Protein AF-0000000085733834 (afdb_homodimer)

pLDDT: mean 82.83, std 22.12, range [23.23, 98.75]

Secondary structure (DSSP, 8-state):
-------S-EEEEEEE-SS-EEEEEEE-PPSS---SS----EEEEES---HHHH-HHHHHHHHHHHHHHHHHHHT--GGGEEEEEEEETT--SHHHHHHHHHHHHTTS-TTSEEEEEEHHHHHHHHHTTT---EEEEEESSSEEEEEE-TTS-EEEEE-S-GGGT-TTSHHHHHHHHHHHHHHHHHTSS---HHHHHHHHHHT-SSTTHHHHHHHH---HHHHHTTHHHHHHHHHTT-HHHHHHHHHHHHHHHHHHHHHHHHHTTTTTTT-S-EEEEEESGGGS--SS--HHHHHHHHHHHH-TTEEEE------SSS------SSSTT---SBSBSSSSBTBS-SSS--/-------S-EEEEEEE-SS-EEEEEEE-PPSS---SS----EEEEES---HHHH-HHHHHHHHHHHHHHHHHHHT--GGGEEEEEEEETT--SHHHHHHHHHHHHTTS-TTSEEEEEEHHHHHHHHHTTT---EEEEEESSSEEEEEE-TTS-EEEEE-S-GGGT-TTSHHHHHHHHHHHHHHHHHTSS---HHHHHHHHHHT-SSTTHHHHHHHH---HHHHHTTHHHHHHHHHTT-HHHHHHHHHHHHHHHHHHHHHHHHHTTTTTTT-S-EEEEEESGGGS--SS--HHHHHHHHHHHH-TTEEEE------SS---------S-----SSSSBTBBTTSTTSSS--

Nearest PDB structures (foldseek):
  2ch5-assembly2_C  TM=7.814E-01  e=4.216E-19  Homo sapiens
  2ch5-assembly2_D  TM=7.963E-01  e=6.012E-19  Homo sapiens
  2ch5-assembly1_A  TM=7.898E-01  e=1.643E-18  Homo sapiens
  1zc6-assembly1_A  TM=8.439E-01  e=3.162E-17  Chromobacterium violaceum ATCC 12472
  2ch6-assembly1_D  TM=6.437E-01  e=1.376E-18  Homo sapiens

Structure (mmCIF, N/CA/C/O backbone):
data_AF-0000000085733834-model_v1
#
loop_
_entity.id
_entity.type
_entity.pdbx_description
1 polymer 'N-acetyl-D-glucosamine kinase'
#
loop_
_atom_site.group_PDB
_atom_site.id
_atom_site.type_symbol
_atom_site.label_atom_id
_atom_site.label_alt_id
_atom_site.label_comp_id
_atom_site.label_asym_id
_atom_site.label_entity_id
_atom_site.label_seq_id
_atom_site.pdbx_PDB_ins_code
_atom_site.Cartn_x
_atom_site.Cartn_y
_atom_site.Cartn_z
_atom_site.occupancy
_atom_site.B_iso_or_equiv
_atom_site.auth_seq_id
_atom_site.auth_comp_id
_atom_site.auth_asym_id
_atom_site.auth_atom_id
_atom_site.pdbx_PDB_model_num
ATOM 1 N N . MET A 1 1 ? 17.359 -44.562 -38.188 1 23.69 1 MET A N 1
ATOM 2 C CA . MET A 1 1 ? 16.656 -43.875 -39.25 1 23.69 1 MET A CA 1
ATOM 3 C C . MET A 1 1 ? 16.312 -42.438 -38.812 1 23.69 1 MET A C 1
ATOM 5 O O . MET A 1 1 ? 16.469 -42.094 -37.625 1 23.69 1 MET A O 1
ATOM 9 N N . GLY A 1 2 ? 15.094 -41.75 -39.531 1 28.03 2 GLY A N 1
ATOM 10 C CA . GLY A 1 2 ? 14.805 -40.375 -39.781 1 28.03 2 GLY A CA 1
ATOM 11 C C . GLY A 1 2 ? 14.516 -39.562 -38.531 1 28.03 2 GLY A C 1
ATOM 12 O O . GLY A 1 2 ? 13.578 -39.906 -37.781 1 28.03 2 GLY A O 1
ATOM 13 N N . SER A 1 3 ? 15.461 -39.062 -37.75 1 34.56 3 SER A N 1
ATOM 14 C CA . SER A 1 3 ? 15.43 -37.938 -36.844 1 34.56 3 SER A CA 1
ATOM 15 C C . SER A 1 3 ? 14.422 -36.875 -37.281 1 34.56 3 SER A C 1
ATOM 17 O O . SER A 1 3 ? 14.609 -36.25 -38.312 1 34.56 3 SER A O 1
ATOM 19 N N . GLU A 1 4 ? 13.25 -37.094 -37.438 1 35.28 4 GLU A N 1
ATOM 20 C CA . GLU A 1 4 ? 12.125 -36.375 -38.031 1 35.28 4 GLU A CA 1
ATOM 21 C C . GLU A 1 4 ? 12.281 -34.875 -37.812 1 35.28 4 GLU A C 1
ATOM 23 O O . GLU A 1 4 ? 12.812 -34.438 -36.812 1 35.28 4 GLU A O 1
ATOM 28 N N . SER A 1 5 ? 12.195 -33.875 -38.938 1 40.94 5 SER A N 1
ATOM 29 C CA . SER A 1 5 ? 12.484 -32.562 -39.5 1 40.94 5 SER A CA 1
ATOM 30 C C . SER A 1 5 ? 12.039 -31.453 -38.562 1 40.94 5 SER A C 1
ATOM 32 O O . SER A 1 5 ? 10.875 -31.406 -38.156 1 40.94 5 SER A O 1
ATOM 34 N N . ASN A 1 6 ? 12.844 -30.969 -37.594 1 51.38 6 ASN A N 1
ATOM 35 C CA . ASN A 1 6 ? 12.898 -29.641 -36.969 1 51.38 6 ASN A CA 1
ATOM 36 C C . ASN A 1 6 ? 12.461 -28.547 -37.938 1 51.38 6 ASN A C 1
ATOM 38 O O . ASN A 1 6 ? 13.266 -28.031 -38.719 1 51.38 6 ASN A O 1
ATOM 42 N N . ASN A 1 7 ? 11.258 -28.734 -38.531 1 62.94 7 ASN A N 1
ATOM 43 C CA . ASN A 1 7 ? 10.789 -27.781 -39.531 1 62.94 7 ASN A CA 1
ATOM 44 C C . ASN A 1 7 ? 11.039 -26.344 -39.094 1 62.94 7 ASN A C 1
ATOM 46 O O . ASN A 1 7 ? 10.555 -25.406 -39.719 1 62.94 7 ASN A O 1
ATOM 50 N N . GLY A 1 8 ? 11.969 -26.172 -38.094 1 83.31 8 GLY A N 1
ATOM 51 C CA . GLY A 1 8 ? 12.344 -24.812 -37.719 1 83.31 8 GLY A CA 1
ATOM 52 C C . GLY A 1 8 ? 11.273 -24.109 -36.906 1 83.31 8 GLY A C 1
ATOM 53 O O . GLY A 1 8 ? 11.43 -22.953 -36.531 1 83.31 8 GLY A O 1
ATOM 54 N N . GLU A 1 9 ? 10.219 -25 -36.688 1 85.06 9 GLU A N 1
ATOM 55 C CA . GLU A 1 9 ? 9.117 -24.422 -35.906 1 85.06 9 GLU A CA 1
ATOM 56 C C . GLU A 1 9 ? 9.445 -24.391 -34.438 1 85.06 9 GLU A C 1
ATOM 58 O O . GLU A 1 9 ? 10.148 -25.266 -33.938 1 85.06 9 GLU A O 1
ATOM 63 N N . VAL A 1 10 ? 8.922 -23.297 -33.781 1 86.62 10 VAL A N 1
ATOM 64 C CA . VAL A 1 10 ? 9.32 -23.109 -32.375 1 86.62 10 VAL A CA 1
ATOM 65 C C . VAL A 1 10 ? 8.094 -22.781 -31.531 1 86.62 10 VAL A C 1
ATOM 67 O O . VAL A 1 10 ? 7.027 -22.453 -32.062 1 86.62 10 VAL A O 1
ATOM 70 N N . VAL A 1 11 ? 8.289 -23 -30.188 1 84.38 11 VAL A N 1
ATOM 71 C CA . VAL A 1 11 ? 7.305 -22.641 -29.188 1 84.38 11 VAL A CA 1
ATOM 72 C C . VAL A 1 11 ? 7.922 -21.672 -28.188 1 84.38 11 VAL A C 1
ATOM 74 O O . VAL A 1 11 ? 9.102 -21.781 -27.844 1 84.38 11 VAL A O 1
ATOM 77 N N . LEU A 1 12 ? 7.078 -20.688 -27.781 1 86.81 12 LEU A N 1
ATOM 78 C CA . LEU A 1 12 ? 7.523 -19.734 -26.766 1 86.81 12 LEU A CA 1
ATOM 79 C C . LEU A 1 12 ? 6.812 -19.969 -25.438 1 86.81 12 LEU A C 1
ATOM 81 O O . LEU A 1 12 ? 5.594 -20.141 -25.406 1 86.81 12 LEU A O 1
ATOM 85 N N . GLY A 1 13 ? 7.562 -20.094 -24.312 1 84.25 13 GLY A N 1
ATOM 86 C CA . GLY A 1 13 ? 7.055 -20.094 -22.953 1 84.25 13 GLY A CA 1
ATOM 87 C C . GLY A 1 13 ? 7.508 -18.891 -22.156 1 84.25 13 GLY A C 1
ATOM 88 O O . GLY A 1 13 ? 8.703 -18.594 -22.094 1 84.25 13 GLY A O 1
ATOM 89 N N . VAL A 1 14 ? 6.504 -18.172 -21.609 1 87.75 14 VAL A N 1
ATOM 90 C CA . VAL A 1 14 ? 6.824 -16.969 -20.859 1 87.75 14 VAL A CA 1
ATOM 91 C C . VAL A 1 14 ? 6.367 -17.125 -19.406 1 87.75 14 VAL A C 1
ATOM 93 O O . VAL A 1 14 ? 5.242 -17.562 -19.156 1 87.75 14 VAL A O 1
ATOM 96 N N . ASP A 1 15 ? 7.234 -16.906 -18.516 1 85.56 15 ASP A N 1
ATOM 97 C CA . ASP A 1 15 ? 6.938 -16.75 -17.109 1 85.56 15 ASP A CA 1
ATOM 98 C C . ASP A 1 15 ? 7.078 -15.297 -16.672 1 85.56 15 ASP A C 1
ATOM 100 O O . ASP A 1 15 ? 8.195 -14.781 -16.547 1 85.56 15 ASP A O 1
ATOM 104 N N . GLY A 1 16 ? 6 -14.68 -16.438 1 88 16 GLY A N 1
ATOM 105 C CA . GLY A 1 16 ? 5.992 -13.266 -16.109 1 88 16 GLY A CA 1
ATOM 106 C C . GLY A 1 16 ? 5.609 -13.008 -14.656 1 88 16 GLY A C 1
ATOM 107 O O . GLY A 1 16 ? 4.473 -13.258 -14.258 1 88 16 GLY A O 1
ATOM 108 N N . GLY A 1 17 ? 6.562 -12.477 -13.914 1 87.56 17 GLY A N 1
ATOM 109 C CA . GLY A 1 17 ? 6.332 -12.188 -12.508 1 87.56 17 GLY A CA 1
ATOM 110 C C . GLY A 1 17 ? 6.359 -10.703 -12.195 1 87.56 17 GLY A C 1
ATOM 111 O O . GLY A 1 17 ? 6.281 -9.867 -13.102 1 87.56 17 GLY A O 1
ATOM 112 N N . ALA A 1 18 ? 6.324 -10.398 -10.898 1 89.12 18 ALA A N 1
ATOM 113 C CA . ALA A 1 18 ? 6.301 -9.016 -10.43 1 89.12 18 ALA A CA 1
ATOM 114 C C . ALA A 1 18 ? 7.715 -8.453 -10.305 1 89.12 18 ALA A C 1
ATOM 116 O O . ALA A 1 18 ? 7.895 -7.262 -10.055 1 89.12 18 ALA A O 1
ATOM 117 N N . THR A 1 19 ? 8.672 -9.219 -10.539 1 85.38 19 THR A N 1
ATOM 118 C CA . THR A 1 19 ? 10.055 -8.766 -10.516 1 85.38 19 THR A CA 1
ATOM 119 C C . THR A 1 19 ? 10.695 -8.906 -11.891 1 85.38 19 THR A C 1
ATOM 121 O O . THR A 1 19 ? 11.289 -7.957 -12.406 1 85.38 19 THR A O 1
ATOM 124 N N . SER A 1 20 ? 10.492 -10.078 -12.461 1 86.44 20 SER A N 1
ATOM 125 C CA . SER A 1 20 ? 11.133 -10.367 -13.742 1 86.44 20 SER A CA 1
ATOM 126 C C . SER A 1 20 ? 10.227 -11.203 -14.641 1 86.44 20 SER A C 1
ATOM 128 O O . SER A 1 20 ? 9.25 -11.789 -14.172 1 86.44 20 SER A O 1
ATOM 130 N N . THR A 1 21 ? 10.602 -11.18 -15.914 1 88.38 21 THR A N 1
ATOM 131 C CA . THR A 1 21 ? 9.922 -11.961 -16.938 1 88.38 21 THR A CA 1
ATOM 132 C C . THR A 1 21 ? 10.93 -12.742 -17.781 1 88.38 21 THR A C 1
ATOM 134 O O . THR A 1 21 ? 11.93 -12.188 -18.234 1 88.38 21 THR A O 1
ATOM 137 N N . VAL A 1 22 ? 10.648 -14.016 -17.938 1 84.62 22 VAL A N 1
ATOM 138 C CA . VAL A 1 22 ? 11.555 -14.867 -18.703 1 84.62 22 VAL A CA 1
ATOM 139 C C . VAL A 1 22 ? 10.797 -15.492 -19.875 1 84.62 22 VAL A C 1
ATOM 141 O O . VAL A 1 22 ? 9.648 -15.906 -19.734 1 84.62 22 VAL A O 1
ATOM 144 N N . CYS A 1 23 ? 11.445 -15.516 -21.016 1 87.62 23 CYS A N 1
ATOM 145 C CA . CYS A 1 23 ? 10.922 -16.203 -22.188 1 87.62 23 CYS A CA 1
ATOM 146 C C . CYS A 1 23 ? 11.914 -17.25 -22.703 1 87.62 23 CYS A C 1
ATOM 148 O O . CYS A 1 23 ? 13.109 -16.984 -22.797 1 87.62 23 CYS A O 1
ATOM 150 N N . VAL A 1 24 ? 11.414 -18.453 -22.984 1 83.88 24 VAL A N 1
ATOM 151 C CA . VAL A 1 24 ? 12.234 -19.5 -23.562 1 83.88 24 VAL A CA 1
ATOM 152 C C . VAL A 1 24 ? 11.672 -19.906 -24.922 1 83.88 24 VAL A C 1
ATOM 154 O O . VAL A 1 24 ? 10.453 -19.969 -25.094 1 83.88 24 VAL A O 1
ATOM 157 N N . CYS A 1 25 ? 12.547 -20.062 -25.844 1 86 25 CYS A N 1
ATOM 158 C CA . CYS A 1 25 ? 12.227 -20.594 -27.156 1 86 25 CYS A CA 1
ATOM 159 C C . CYS A 1 25 ? 12.664 -22.047 -27.297 1 86 25 CYS A C 1
ATOM 161 O O . CYS A 1 25 ? 13.828 -22.375 -27.062 1 86 25 CYS A O 1
ATOM 163 N N . LEU A 1 26 ? 11.664 -22.906 -27.594 1 80.69 26 LEU A N 1
ATOM 164 C CA . LEU A 1 26 ? 11.922 -24.328 -27.75 1 80.69 26 LEU A CA 1
ATOM 165 C C . LEU A 1 26 ? 11.539 -24.812 -29.141 1 80.69 26 LEU A C 1
ATOM 167 O O . LEU A 1 26 ? 10.633 -24.266 -29.766 1 80.69 26 LEU A O 1
ATOM 171 N N . PRO A 1 27 ? 12.289 -25.828 -29.578 1 80 27 PRO A N 1
ATOM 172 C CA . PRO A 1 27 ? 11.812 -26.438 -30.812 1 80 27 PRO A CA 1
ATOM 173 C C . PRO A 1 27 ? 10.469 -27.141 -30.656 1 80 27 PRO A C 1
ATOM 175 O O . PRO A 1 27 ? 10.156 -27.625 -29.562 1 80 27 PRO A O 1
ATOM 178 N N . LEU A 1 28 ? 9.688 -27.031 -31.734 1 76.81 28 LEU A N 1
ATOM 179 C CA . LEU A 1 28 ? 8.477 -27.844 -31.719 1 76.81 28 LEU A CA 1
ATOM 180 C C . LEU A 1 28 ? 8.82 -29.328 -31.797 1 76.81 28 LEU A C 1
ATOM 182 O O . LEU A 1 28 ? 9.398 -29.781 -32.781 1 76.81 28 LEU A O 1
ATOM 186 N N . LEU A 1 29 ? 8.648 -30.016 -30.688 1 65.5 29 LEU A N 1
ATOM 187 C CA . LEU A 1 29 ? 9.023 -31.422 -30.641 1 65.5 29 LEU A CA 1
ATOM 188 C C . LEU A 1 29 ? 7.785 -32.312 -30.734 1 65.5 29 LEU A C 1
ATOM 190 O O . LEU A 1 29 ? 6.699 -31.906 -30.297 1 65.5 29 LEU A O 1
ATOM 194 N N . ARG A 1 30 ? 7.906 -33.375 -31.469 1 59.19 30 ARG A N 1
ATOM 195 C CA . ARG A 1 30 ? 6.832 -34.344 -31.562 1 59.19 30 ARG A CA 1
ATOM 196 C C . ARG A 1 30 ? 6.945 -35.375 -30.438 1 59.19 30 ARG A C 1
ATOM 198 O O . ARG A 1 30 ? 8.047 -35.812 -30.078 1 59.19 30 ARG A O 1
ATOM 205 N N . LEU A 1 31 ? 5.766 -35.5 -29.688 1 55 31 LEU A N 1
ATOM 206 C CA . LEU A 1 31 ? 5.723 -36.594 -28.734 1 55 31 LEU A CA 1
ATOM 207 C C . LEU A 1 31 ? 5.934 -37.938 -29.438 1 55 31 LEU A C 1
ATOM 209 O O . LEU A 1 31 ? 5.625 -38.062 -30.625 1 55 31 LEU A O 1
ATOM 213 N N . PRO A 1 32 ? 6.48 -38.875 -28.844 1 51.78 32 PRO A N 1
ATOM 214 C CA . PRO A 1 32 ? 6.875 -39.031 -27.438 1 51.78 32 PRO A CA 1
ATOM 215 C C . PRO A 1 32 ? 8.344 -38.688 -27.203 1 51.78 32 PRO A C 1
ATOM 217 O O . PRO A 1 32 ? 8.812 -38.719 -26.062 1 51.78 32 PRO A O 1
ATOM 220 N N . ASP A 1 33 ? 9.031 -38.469 -28.25 1 53.41 33 ASP A N 1
ATOM 221 C CA . ASP A 1 33 ? 10.484 -38.375 -28.188 1 53.41 33 ASP A CA 1
ATOM 222 C C . ASP A 1 33 ? 10.93 -37.031 -27.641 1 53.41 33 ASP A C 1
ATOM 224 O O . ASP A 1 33 ? 11.398 -36.156 -28.391 1 53.41 33 ASP A O 1
ATOM 228 N N . ILE A 1 34 ? 10.625 -36.688 -26.406 1 56.53 34 ILE A N 1
ATOM 229 C CA . ILE A 1 34 ? 11.078 -35.438 -25.812 1 56.53 34 ILE A CA 1
ATOM 230 C C . ILE A 1 34 ? 12.406 -35.656 -25.094 1 56.53 34 ILE A C 1
ATOM 232 O O . ILE A 1 34 ? 12.484 -36.438 -24.156 1 56.53 34 ILE A O 1
ATOM 236 N N . PRO A 1 35 ? 13.484 -35.062 -25.781 1 60.72 35 PRO A N 1
ATOM 237 C CA . PRO A 1 35 ? 14.781 -35.219 -25.125 1 60.72 35 PRO A CA 1
ATOM 238 C C . PRO A 1 35 ? 14.789 -34.625 -23.703 1 60.72 35 PRO A C 1
ATOM 240 O O . PRO A 1 35 ? 14.008 -33.75 -23.391 1 60.72 35 PRO A O 1
ATOM 243 N N . ASP A 1 36 ? 15.422 -35.281 -22.797 1 54.59 36 ASP A N 1
ATOM 244 C CA . ASP A 1 36 ? 15.727 -34.812 -21.438 1 54.59 36 ASP A CA 1
ATOM 245 C C . ASP A 1 36 ? 17.219 -34.625 -21.25 1 54.59 36 ASP A C 1
ATOM 247 O O . ASP A 1 36 ? 18 -35.562 -21.328 1 54.59 36 ASP A O 1
ATOM 251 N N . PRO A 1 37 ? 17.625 -33.344 -21.234 1 61.19 37 PRO A N 1
ATOM 252 C CA . PRO A 1 37 ? 16.875 -32.094 -21.031 1 61.19 37 PRO A CA 1
ATOM 253 C C . PRO A 1 37 ? 16.328 -31.516 -22.328 1 61.19 37 PRO A C 1
ATOM 255 O O . PRO A 1 37 ? 16.812 -31.828 -23.406 1 61.19 37 PRO A O 1
ATOM 258 N N . LEU A 1 38 ? 15.258 -30.766 -22.172 1 65.69 38 LEU A N 1
ATOM 259 C CA . LEU A 1 38 ? 14.664 -30.109 -23.344 1 65.69 38 LEU A CA 1
ATOM 260 C C . LEU A 1 38 ? 15.664 -29.156 -23.984 1 65.69 38 LEU A C 1
ATOM 262 O O . LEU A 1 38 ? 16.391 -28.438 -23.297 1 65.69 38 LEU A O 1
ATOM 266 N N . PRO A 1 39 ? 15.797 -29.25 -25.266 1 71.81 39 PRO A N 1
ATOM 267 C CA . PRO A 1 39 ? 16.703 -28.328 -25.969 1 71.81 39 PRO A CA 1
ATOM 268 C C . PRO A 1 39 ? 16.172 -26.891 -25.969 1 71.81 39 PRO A C 1
ATOM 270 O O . PRO A 1 39 ? 15.141 -26.609 -26.578 1 71.81 39 PRO A O 1
ATOM 273 N N . ILE A 1 40 ? 16.828 -25.953 -25.281 1 77.69 40 ILE A N 1
ATOM 274 C CA . ILE A 1 40 ? 16.484 -24.531 -25.281 1 77.69 40 ILE A CA 1
ATOM 275 C C . ILE A 1 40 ? 17.219 -23.828 -26.422 1 77.69 40 ILE A C 1
ATOM 277 O O . ILE A 1 40 ? 18.453 -23.828 -26.469 1 77.69 40 ILE A O 1
ATOM 281 N N . LEU A 1 41 ? 16.484 -23.281 -27.328 1 84.69 41 LEU A N 1
ATOM 282 C CA . LEU A 1 41 ? 17.078 -22.594 -28.469 1 84.69 41 LEU A CA 1
ATOM 283 C C . LEU A 1 41 ? 17.438 -21.156 -28.125 1 84.69 41 LEU A C 1
ATOM 285 O O . LEU A 1 41 ? 18.391 -20.609 -28.688 1 84.69 41 LEU A O 1
ATOM 289 N N . GLY A 1 42 ? 16.703 -20.516 -27.297 1 85.62 42 GLY A N 1
ATOM 290 C CA . GLY A 1 42 ? 16.906 -19.141 -26.859 1 85.62 42 GLY A CA 1
ATOM 291 C C . GLY A 1 42 ? 16.219 -18.828 -25.547 1 85.62 42 GLY A C 1
ATOM 292 O O . GLY A 1 42 ? 15.141 -19.359 -25.266 1 85.62 42 GLY A O 1
ATOM 293 N N . ARG A 1 43 ? 16.844 -17.953 -24.797 1 84.31 43 ARG A N 1
ATOM 294 C CA . ARG A 1 43 ? 16.312 -17.484 -23.516 1 84.31 43 ARG A CA 1
ATOM 295 C C . ARG A 1 43 ? 16.562 -15.992 -23.344 1 84.31 43 ARG A C 1
ATOM 297 O O . ARG A 1 43 ? 17.656 -15.5 -23.641 1 84.31 43 ARG A O 1
ATOM 304 N N . ALA A 1 44 ? 15.5 -15.391 -22.922 1 87.88 44 ALA A N 1
ATOM 305 C CA . ALA A 1 44 ? 15.609 -13.953 -22.688 1 87.88 44 ALA A CA 1
ATOM 306 C C . ALA A 1 44 ? 14.984 -13.57 -21.344 1 87.88 44 ALA A C 1
ATOM 308 O O . ALA A 1 44 ? 14.125 -14.281 -20.812 1 87.88 44 ALA A O 1
ATOM 309 N N . LEU A 1 45 ? 15.539 -12.547 -20.766 1 87.56 45 LEU A N 1
ATOM 310 C CA . LEU A 1 45 ? 15.086 -12.031 -19.484 1 87.56 45 LEU A CA 1
ATOM 311 C C . LEU A 1 45 ? 14.82 -10.531 -19.562 1 87.56 45 LEU A C 1
ATOM 313 O O . LEU A 1 45 ? 15.578 -9.797 -20.188 1 87.56 45 LEU A O 1
ATOM 317 N N . THR A 1 46 ? 13.711 -10.133 -18.953 1 91.44 46 THR A N 1
ATOM 318 C CA . THR A 1 46 ? 13.422 -8.711 -18.828 1 91.44 46 THR A CA 1
ATOM 319 C C . THR A 1 46 ? 12.773 -8.422 -17.469 1 91.44 46 THR A C 1
ATOM 321 O O . THR A 1 46 ? 12.773 -9.273 -16.578 1 91.44 46 THR A O 1
ATOM 324 N N . GLY A 1 47 ? 12.32 -7.156 -17.297 1 88.06 47 GLY A N 1
ATOM 325 C CA . GLY A 1 47 ? 11.773 -6.738 -16.016 1 88.06 47 GLY A CA 1
ATOM 326 C C . GLY A 1 47 ? 10.352 -7.215 -15.789 1 88.06 47 GLY A C 1
ATOM 327 O O . GLY A 1 47 ? 9.922 -8.195 -16.391 1 88.06 47 GLY A O 1
ATOM 328 N N . CYS A 1 48 ? 9.68 -6.516 -14.922 1 90.75 48 CYS A N 1
ATOM 329 C CA . CYS A 1 48 ? 8.352 -6.852 -14.43 1 90.75 48 CYS A CA 1
ATOM 330 C C . CYS A 1 48 ? 7.32 -6.781 -15.555 1 90.75 48 CYS A C 1
ATOM 332 O O . CYS A 1 48 ? 7.359 -5.867 -16.375 1 90.75 48 CYS A O 1
ATOM 334 N N . SER A 1 49 ? 6.426 -7.824 -15.57 1 92.31 49 SER A N 1
ATOM 335 C CA . SER A 1 49 ? 5.328 -7.789 -16.531 1 92.31 49 SER A CA 1
ATOM 336 C C . SER A 1 49 ? 3.977 -7.879 -15.828 1 92.31 49 SER A C 1
ATOM 338 O O . SER A 1 49 ? 2.959 -8.164 -16.469 1 92.31 49 SER A O 1
ATOM 340 N N . ASN A 1 50 ? 3.959 -7.82 -14.531 1 92.25 50 ASN A N 1
ATOM 341 C CA . ASN A 1 50 ? 2.699 -7.746 -13.797 1 92.25 50 ASN A CA 1
ATOM 342 C C . ASN A 1 50 ? 1.98 -6.422 -14.047 1 92.25 50 ASN A C 1
ATOM 344 O O . ASN A 1 50 ? 2.447 -5.367 -13.609 1 92.25 50 ASN A O 1
ATOM 348 N N . GLN A 1 51 ? 0.868 -6.512 -14.633 1 92.06 51 GLN A N 1
ATOM 349 C CA . GLN A 1 51 ? 0.178 -5.301 -15.07 1 92.06 51 GLN A CA 1
ATOM 350 C C . GLN A 1 51 ? -0.317 -4.492 -13.875 1 92.06 51 GLN A C 1
ATOM 352 O O . GLN A 1 51 ? -0.447 -3.268 -13.953 1 92.06 51 GLN A O 1
ATOM 357 N N . ASN A 1 52 ? -0.6 -5.117 -12.766 1 90.88 52 ASN A N 1
ATOM 358 C CA . ASN A 1 52 ? -1.066 -4.414 -11.578 1 90.88 52 ASN A CA 1
ATOM 359 C C . ASN A 1 52 ? 0.06 -3.631 -10.906 1 90.88 52 ASN A C 1
ATOM 361 O O . ASN A 1 52 ? -0.191 -2.654 -10.203 1 90.88 52 ASN A O 1
ATOM 365 N N . SER A 1 53 ? 1.23 -4.008 -11.164 1 89.88 53 SER A N 1
ATOM 366 C CA . SER A 1 53 ? 2.393 -3.359 -10.562 1 89.88 53 SER A CA 1
ATOM 367 C C . SER A 1 53 ? 2.912 -2.232 -11.445 1 89.88 53 SER A C 1
ATOM 369 O O . SER A 1 53 ? 3.215 -1.141 -10.961 1 89.88 53 SER A O 1
ATOM 371 N N . VAL A 1 54 ? 2.951 -2.473 -12.773 1 90.31 54 VAL A N 1
ATOM 372 C CA . VAL A 1 54 ? 3.67 -1.518 -13.617 1 90.31 54 VAL A CA 1
ATOM 373 C C . VAL A 1 54 ? 2.711 -0.895 -14.625 1 90.31 54 VAL A C 1
ATOM 375 O O . VAL A 1 54 ? 3.088 0.01 -15.375 1 90.31 54 VAL A O 1
ATOM 378 N N . GLY A 1 55 ? 1.504 -1.361 -14.695 1 89.5 55 GLY A N 1
ATOM 379 C CA . GLY A 1 55 ? 0.548 -0.886 -15.68 1 89.5 55 GLY A CA 1
ATOM 380 C C . GLY A 1 55 ? 0.492 -1.754 -16.922 1 89.5 55 GLY A C 1
ATOM 381 O O . GLY A 1 55 ? 1.439 -2.486 -17.219 1 89.5 55 GLY A O 1
ATOM 382 N N . GLU A 1 56 ? -0.56 -1.586 -17.641 1 91.06 56 GLU A N 1
ATOM 383 C CA . GLU A 1 56 ? -0.831 -2.432 -18.812 1 91.06 56 GLU A CA 1
ATOM 384 C C . GLU A 1 56 ? 0.198 -2.201 -19.906 1 91.06 56 GLU A C 1
ATOM 386 O O . GLU A 1 56 ? 0.713 -3.154 -20.5 1 91.06 56 GLU A O 1
ATOM 391 N N . HIS A 1 57 ? 0.47 -0.992 -20.203 1 93.12 57 HIS A N 1
ATOM 392 C CA . HIS A 1 57 ? 1.38 -0.668 -21.297 1 93.12 57 HIS A CA 1
ATOM 393 C C . HIS A 1 57 ? 2.779 -1.213 -21.031 1 93.12 57 HIS A C 1
ATOM 395 O O . HIS A 1 57 ? 3.361 -1.885 -21.891 1 93.12 57 HIS A O 1
ATOM 401 N N . ALA A 1 58 ? 3.264 -0.93 -19.859 1 93.19 58 ALA A N 1
ATOM 402 C CA . ALA A 1 58 ? 4.598 -1.399 -19.484 1 93.19 58 ALA A CA 1
ATOM 403 C C . ALA A 1 58 ? 4.652 -2.924 -19.453 1 93.19 58 ALA A C 1
ATOM 405 O O . ALA A 1 58 ? 5.668 -3.525 -19.812 1 93.19 58 ALA A O 1
ATOM 406 N N . SER A 1 59 ? 3.627 -3.535 -19.016 1 94.69 59 SER A N 1
ATOM 407 C CA . SER A 1 59 ? 3.527 -4.988 -18.969 1 94.69 59 SER A CA 1
ATOM 408 C C . SER A 1 59 ? 3.635 -5.594 -20.359 1 94.69 59 SER A C 1
ATOM 410 O O . SER A 1 59 ? 4.453 -6.488 -20.594 1 94.69 59 SER A O 1
ATOM 412 N N . LYS A 1 60 ? 2.9 -5.082 -21.297 1 96.25 60 LYS A N 1
ATOM 413 C CA . LYS A 1 60 ? 2.883 -5.59 -22.672 1 96.25 60 LYS A CA 1
ATOM 414 C C . LYS A 1 60 ? 4.215 -5.332 -23.359 1 96.25 60 LYS A C 1
ATOM 416 O O . LYS A 1 60 ? 4.691 -6.168 -24.141 1 96.25 60 LYS A O 1
ATOM 421 N N . GLU A 1 61 ? 4.793 -4.227 -23.062 1 96.69 61 GLU A N 1
ATOM 422 C CA . GLU A 1 61 ? 6.105 -3.92 -23.625 1 96.69 61 GLU A CA 1
ATOM 423 C C . GLU A 1 61 ? 7.148 -4.934 -23.156 1 96.69 61 GLU A C 1
ATOM 425 O O . GLU A 1 61 ? 7.988 -5.371 -23.953 1 96.69 61 GLU A O 1
ATOM 430 N N . ALA A 1 62 ? 7.098 -5.254 -21.953 1 95.5 62 ALA A N 1
ATOM 431 C CA . ALA A 1 62 ? 8.023 -6.242 -21.406 1 95.5 62 ALA A CA 1
ATOM 432 C C . ALA A 1 62 ? 7.836 -7.602 -22.078 1 95.5 62 ALA A C 1
ATOM 434 O O . ALA A 1 62 ? 8.812 -8.289 -22.391 1 95.5 62 ALA A O 1
ATOM 435 N N . LEU A 1 63 ? 6.609 -7.973 -22.312 1 95.75 63 LEU A N 1
ATOM 436 C CA . LEU A 1 63 ? 6.297 -9.266 -22.922 1 95.75 63 LEU A CA 1
ATOM 437 C C . LEU A 1 63 ? 6.781 -9.32 -24.375 1 95.75 63 LEU A C 1
ATOM 439 O O . LEU A 1 63 ? 7.375 -10.312 -24.797 1 95.75 63 LEU A O 1
ATOM 443 N N . VAL A 1 64 ? 6.531 -8.242 -25.078 1 97 64 VAL A N 1
ATOM 444 C CA . VAL A 1 64 ? 6.988 -8.18 -26.469 1 97 64 VAL A CA 1
ATOM 445 C C . VAL A 1 64 ? 8.516 -8.242 -26.516 1 97 64 VAL A C 1
ATOM 447 O O . VAL A 1 64 ? 9.086 -9 -27.297 1 97 64 VAL A O 1
ATOM 450 N N . LYS A 1 65 ? 9.07 -7.473 -25.656 1 97.12 65 LYS A N 1
ATOM 451 C CA . LYS A 1 65 ? 10.523 -7.383 -25.625 1 97.12 65 LYS A CA 1
ATOM 452 C C . LYS A 1 65 ? 11.148 -8.742 -25.344 1 97.12 65 LYS A C 1
ATOM 454 O O . LYS A 1 65 ? 12.086 -9.156 -26.031 1 97.12 65 LYS A O 1
ATOM 459 N N . VAL A 1 66 ? 10.664 -9.453 -24.391 1 93.62 66 VAL A N 1
ATOM 460 C CA . VAL A 1 66 ? 11.297 -10.695 -23.953 1 93.62 66 VAL A CA 1
ATOM 461 C C . VAL A 1 66 ? 11.078 -11.781 -25 1 93.62 66 VAL A C 1
ATOM 463 O O . VAL A 1 66 ? 11.953 -12.625 -25.219 1 93.62 66 VAL A O 1
ATOM 466 N N . MET A 1 67 ? 9.953 -11.828 -25.656 1 93.69 67 MET A N 1
ATOM 467 C CA . MET A 1 67 ? 9.695 -12.805 -26.703 1 93.69 67 MET A CA 1
ATOM 468 C C . MET A 1 67 ? 10.562 -12.531 -27.938 1 93.69 67 MET A C 1
ATOM 470 O O . MET A 1 67 ? 11.164 -13.453 -28.484 1 93.69 67 MET A O 1
ATOM 474 N N . ASP A 1 68 ? 10.641 -11.258 -28.297 1 97 68 ASP A N 1
ATOM 475 C CA . ASP A 1 68 ? 11.484 -10.875 -29.422 1 97 68 ASP A CA 1
ATOM 476 C C . ASP A 1 68 ? 12.945 -11.25 -29.172 1 97 68 ASP A C 1
ATOM 478 O O . ASP A 1 68 ? 13.625 -11.742 -30.078 1 97 68 ASP A O 1
ATOM 482 N N . GLU A 1 69 ? 13.336 -10.977 -28 1 95.88 69 GLU A N 1
ATOM 483 C CA . GLU A 1 69 ? 14.727 -11.258 -27.656 1 95.88 69 GLU A CA 1
ATOM 484 C C . GLU A 1 69 ? 15 -12.758 -27.656 1 95.88 69 GLU A C 1
ATOM 486 O O . GLU A 1 69 ? 16.047 -13.203 -28.109 1 95.88 69 GLU A O 1
ATOM 491 N N . ALA A 1 70 ? 14.133 -13.57 -27.141 1 91.44 70 ALA A N 1
ATOM 492 C CA . ALA A 1 70 ? 14.289 -15.023 -27.141 1 91.44 70 ALA A CA 1
ATOM 493 C C . ALA A 1 70 ? 14.367 -15.555 -28.562 1 91.44 70 ALA A C 1
ATOM 495 O O . ALA A 1 70 ? 15.172 -16.438 -28.859 1 91.44 70 ALA A O 1
ATOM 496 N N . LEU A 1 71 ? 13.531 -15.031 -29.406 1 95.12 71 LEU A N 1
ATOM 497 C CA . LEU A 1 71 ? 13.531 -15.43 -30.812 1 95.12 71 LEU A CA 1
ATOM 498 C C . LEU A 1 71 ? 14.836 -15.023 -31.5 1 95.12 71 LEU A C 1
ATOM 500 O O . LEU A 1 71 ? 15.422 -15.812 -32.25 1 95.12 71 LEU A O 1
ATOM 504 N N . SER A 1 72 ? 15.258 -13.812 -31.188 1 97.31 72 SER A N 1
ATOM 505 C CA . SER A 1 72 ? 16.516 -13.328 -31.766 1 97.31 72 SER A CA 1
ATOM 506 C C . SER A 1 72 ? 17.688 -14.219 -31.359 1 97.31 72 SER A C 1
ATOM 508 O O . SER A 1 72 ? 18.5 -14.602 -32.188 1 97.31 72 SER A O 1
ATOM 510 N N . ILE A 1 73 ? 17.719 -14.578 -30.156 1 93 73 ILE A N 1
ATOM 511 C CA . ILE A 1 73 ? 18.797 -15.414 -29.625 1 93 73 ILE A CA 1
ATOM 512 C C . ILE A 1 73 ? 18.734 -16.797 -30.266 1 93 73 ILE A C 1
ATOM 514 O O . ILE A 1 73 ? 19.766 -17.406 -30.547 1 93 73 ILE A O 1
ATOM 518 N N . SER A 1 74 ? 17.578 -17.281 -30.547 1 91.19 74 SER A N 1
ATOM 519 C CA . SER A 1 74 ? 17.375 -18.609 -31.109 1 91.19 74 SER A CA 1
ATOM 520 C C . SER A 1 74 ? 17.625 -18.609 -32.625 1 91.19 74 SER A C 1
ATOM 522 O O . SER A 1 74 ? 17.734 -19.672 -33.219 1 91.19 74 SER A O 1
ATOM 524 N N . GLY A 1 75 ? 17.719 -17.422 -33.125 1 95.38 75 GLY A N 1
ATOM 525 C CA . GLY A 1 75 ? 17.875 -17.312 -34.562 1 95.38 75 GLY A CA 1
ATOM 526 C C . GLY A 1 75 ? 16.625 -17.688 -35.344 1 95.38 75 GLY A C 1
ATOM 527 O O . GLY A 1 75 ? 16.703 -18.172 -36.469 1 95.38 75 GLY A O 1
ATOM 528 N N . LYS A 1 76 ? 15.539 -17.594 -34.719 1 94.75 76 LYS A N 1
ATOM 529 C CA . LYS A 1 76 ? 14.273 -17.953 -35.344 1 94.75 76 LYS A CA 1
ATOM 530 C C . LYS A 1 76 ? 13.398 -16.734 -35.594 1 94.75 76 LYS A C 1
ATOM 532 O O . LYS A 1 76 ? 13.445 -15.766 -34.812 1 94.75 76 LYS A O 1
ATOM 537 N N . LYS A 1 77 ? 12.617 -16.797 -36.625 1 95.12 77 LYS A N 1
ATOM 538 C CA . LYS A 1 77 ? 11.648 -15.75 -36.938 1 95.12 77 LYS A CA 1
ATOM 539 C C . LYS A 1 77 ? 10.328 -15.984 -36.219 1 95.12 77 LYS A C 1
ATOM 541 O O . LYS A 1 77 ? 9.984 -17.125 -35.875 1 95.12 77 LYS A O 1
ATOM 546 N N . GLN A 1 78 ? 9.609 -14.922 -36.062 1 95.38 78 GLN A N 1
ATOM 547 C CA . GLN A 1 78 ? 8.305 -14.992 -35.438 1 95.38 78 GLN A CA 1
ATOM 548 C C . GLN A 1 78 ? 7.348 -15.875 -36.219 1 95.38 78 GLN A C 1
ATOM 550 O O . GLN A 1 78 ? 6.492 -16.547 -35.656 1 95.38 78 GLN A O 1
ATOM 555 N N . SER A 1 79 ? 7.562 -15.875 -37.531 1 94.44 79 SER A N 1
ATOM 556 C CA . SER A 1 79 ? 6.691 -16.656 -38.406 1 94.44 79 SER A CA 1
ATOM 557 C C . SER A 1 79 ? 6.824 -18.156 -38.125 1 94.44 79 SER A C 1
ATOM 559 O O . SER A 1 79 ? 5.977 -18.938 -38.562 1 94.44 79 SER A O 1
ATOM 561 N N . ARG A 1 80 ? 7.867 -18.547 -37.438 1 92.94 80 ARG A N 1
ATOM 562 C CA . ARG A 1 80 ? 8.109 -19.953 -37.125 1 92.94 80 ARG A CA 1
ATOM 563 C C . ARG A 1 80 ? 7.457 -20.359 -35.812 1 92.94 80 ARG A C 1
ATOM 565 O O . ARG A 1 80 ? 7.441 -21.547 -35.469 1 92.94 80 ARG A O 1
ATOM 572 N N . VAL A 1 81 ? 6.863 -19.438 -35.125 1 90.25 81 VAL A N 1
ATOM 573 C CA . VAL A 1 81 ? 6.223 -19.719 -33.844 1 90.25 81 VAL A CA 1
ATOM 574 C C . VAL A 1 81 ? 4.879 -20.406 -34.062 1 90.25 81 VAL A C 1
ATOM 576 O O . VAL A 1 81 ? 4.066 -19.938 -34.875 1 90.25 81 VAL A O 1
ATOM 579 N N . ARG A 1 82 ? 4.699 -21.5 -33.344 1 84.38 82 ARG A N 1
ATOM 580 C CA . ARG A 1 82 ? 3.463 -22.266 -33.531 1 84.38 82 ARG A CA 1
ATOM 581 C C . ARG A 1 82 ? 2.617 -22.219 -32.25 1 84.38 82 ARG A C 1
ATOM 583 O O . ARG A 1 82 ? 1.413 -22.484 -32.312 1 84.38 82 ARG A O 1
ATOM 590 N N . ALA A 1 83 ? 3.283 -21.938 -31.141 1 83.75 83 ALA A N 1
ATOM 591 C CA . ALA A 1 83 ? 2.545 -21.828 -29.875 1 83.75 83 ALA A CA 1
ATOM 592 C C . ALA A 1 83 ? 3.232 -20.859 -28.922 1 83.75 83 ALA A C 1
ATOM 594 O O . ALA A 1 83 ? 4.461 -20.75 -28.906 1 83.75 83 ALA A O 1
ATOM 595 N N . VAL A 1 84 ? 2.414 -20.172 -28.172 1 87.31 84 VAL A N 1
ATOM 596 C CA . VAL A 1 84 ? 2.881 -19.266 -27.141 1 87.31 84 VAL A CA 1
ATOM 597 C C . VAL A 1 84 ? 2.104 -19.5 -25.844 1 87.31 84 VAL A C 1
ATOM 599 O O . VAL A 1 84 ? 0.871 -19.531 -25.859 1 87.31 84 VAL A O 1
ATOM 602 N N . CYS A 1 85 ? 2.836 -19.75 -24.766 1 82.88 85 CYS A N 1
ATOM 603 C CA . CYS A 1 85 ? 2.217 -19.953 -23.469 1 82.88 85 CYS A CA 1
ATOM 604 C C . CYS A 1 85 ? 2.725 -18.938 -22.453 1 82.88 85 CYS A C 1
ATOM 606 O O . CYS A 1 85 ? 3.924 -18.859 -22.188 1 82.88 85 CYS A O 1
ATOM 608 N N . LEU A 1 86 ? 1.775 -18.219 -21.922 1 88.19 86 LEU A N 1
ATOM 609 C CA . LEU A 1 86 ? 2.131 -17.203 -20.922 1 88.19 86 LEU A CA 1
ATOM 610 C C . LEU A 1 86 ? 1.625 -17.594 -19.547 1 88.19 86 LEU A C 1
ATOM 612 O O . LEU A 1 86 ? 0.432 -17.844 -19.359 1 88.19 86 LEU A O 1
ATOM 616 N N . GLY A 1 87 ? 2.516 -17.844 -18.531 1 86.44 87 GLY A N 1
ATOM 617 C CA . GLY A 1 87 ? 2.205 -17.859 -17.109 1 86.44 87 GLY A CA 1
ATOM 618 C C . GLY A 1 87 ? 2.523 -16.547 -16.422 1 86.44 87 GLY A C 1
ATOM 619 O O . GLY A 1 87 ? 3.688 -16.25 -16.156 1 86.44 87 GLY A O 1
ATOM 620 N N . LEU A 1 88 ? 1.492 -15.812 -16.188 1 90.12 88 LEU A N 1
ATOM 621 C CA . LEU A 1 88 ? 1.712 -14.438 -15.766 1 90.12 88 LEU A CA 1
ATOM 622 C C . LEU A 1 88 ? 1.11 -14.188 -14.383 1 90.12 88 LEU A C 1
ATOM 624 O O . LEU A 1 88 ? -0.003 -14.633 -14.102 1 90.12 88 LEU A O 1
ATOM 628 N N . SER A 1 89 ? 1.899 -13.492 -13.555 1 90.12 89 SER A N 1
ATOM 629 C CA . SER A 1 89 ? 1.286 -12.906 -12.359 1 90.12 89 SER A CA 1
ATOM 630 C C . SER A 1 89 ? 0.348 -11.766 -12.727 1 90.12 89 SER A C 1
ATOM 632 O O . SER A 1 89 ? 0.52 -11.125 -13.766 1 90.12 89 SER A O 1
ATOM 634 N N . GLY A 1 90 ? -0.678 -11.602 -11.93 1 90.44 90 GLY A N 1
ATOM 635 C CA . GLY A 1 90 ? -1.594 -10.492 -12.148 1 90.44 90 GLY A CA 1
ATOM 636 C C . GLY A 1 90 ? -2.791 -10.867 -13 1 90.44 90 GLY A C 1
ATOM 637 O O . GLY A 1 90 ? -3.691 -10.047 -13.211 1 90.44 90 GLY A O 1
ATOM 638 N N . ILE A 1 91 ? -2.756 -12.039 -13.562 1 87.62 91 ILE A N 1
ATOM 639 C CA . ILE A 1 91 ? -3.914 -12.57 -14.273 1 87.62 91 ILE A CA 1
ATOM 640 C C . ILE A 1 91 ? -4.766 -13.406 -13.32 1 87.62 91 ILE A C 1
ATOM 642 O O . ILE A 1 91 ? -4.504 -14.594 -13.117 1 87.62 91 ILE A O 1
ATOM 646 N N . ASN A 1 92 ? -5.797 -12.805 -12.82 1 81.81 92 ASN A N 1
ATOM 647 C CA . ASN A 1 92 ? -6.531 -13.469 -11.75 1 81.81 92 ASN A CA 1
ATOM 648 C C . ASN A 1 92 ? -7.977 -13.742 -12.148 1 81.81 92 ASN A C 1
ATOM 650 O O . ASN A 1 92 ? -8.648 -14.578 -11.539 1 81.81 92 ASN A O 1
ATOM 654 N N . HIS A 1 93 ? -8.422 -13.07 -13.078 1 84 93 HIS A N 1
ATOM 655 C CA . HIS A 1 93 ? -9.805 -13.172 -13.531 1 84 93 HIS A CA 1
ATOM 656 C C . HIS A 1 93 ? -9.883 -13.57 -15 1 84 93 HIS A C 1
ATOM 658 O O . HIS A 1 93 ? -9 -13.219 -15.789 1 84 93 HIS A O 1
ATOM 664 N N . PRO A 1 94 ? -10.969 -14.305 -15.359 1 83.31 94 PRO A N 1
ATOM 665 C CA . PRO A 1 94 ? -11.125 -14.672 -16.766 1 83.31 94 PRO A CA 1
ATOM 666 C C . PRO A 1 94 ? -11.086 -13.461 -17.703 1 83.31 94 PRO A C 1
ATOM 668 O O . PRO A 1 94 ? -10.586 -13.562 -18.828 1 83.31 94 PRO A O 1
ATOM 671 N N . SER A 1 95 ? -11.578 -12.398 -17.234 1 87.5 95 SER A N 1
ATOM 672 C CA . SER A 1 95 ? -11.57 -11.195 -18.062 1 87.5 95 SER A CA 1
ATOM 673 C C . SER A 1 95 ? -10.148 -10.719 -18.328 1 87.5 95 SER A C 1
ATOM 675 O O . SER A 1 95 ? -9.852 -10.195 -19.406 1 87.5 95 SER A O 1
ATOM 677 N N . ASP A 1 96 ? -9.25 -10.867 -17.375 1 88.81 96 ASP A N 1
ATOM 678 C CA . ASP A 1 96 ? -7.84 -10.539 -17.578 1 88.81 96 ASP A CA 1
ATOM 679 C C . ASP A 1 96 ? -7.215 -11.438 -18.641 1 88.81 96 ASP A C 1
ATOM 681 O O . ASP A 1 96 ? -6.465 -10.961 -19.5 1 88.81 96 ASP A O 1
ATOM 685 N N . GLN A 1 97 ? -7.57 -12.672 -18.484 1 86.94 97 GLN A N 1
ATOM 686 C CA . GLN A 1 97 ? -7.055 -13.656 -19.422 1 86.94 97 GLN A CA 1
ATOM 687 C C . GLN A 1 97 ? -7.516 -13.344 -20.844 1 86.94 97 GLN A C 1
ATOM 689 O O . GLN A 1 97 ? -6.715 -13.375 -21.781 1 86.94 97 GLN A O 1
ATOM 694 N N . GLN A 1 98 ? -8.758 -13.047 -21 1 92 98 GLN A N 1
ATOM 695 C CA . GLN A 1 98 ? -9.328 -12.773 -22.312 1 92 98 GLN A CA 1
ATOM 696 C C . GLN A 1 98 ? -8.711 -11.531 -22.938 1 92 98 GLN A C 1
ATOM 698 O O . GLN A 1 98 ? -8.43 -11.5 -24.141 1 92 98 GLN A O 1
ATOM 703 N N . LYS A 1 99 ? -8.5 -10.547 -22.156 1 93.5 99 LYS A N 1
ATOM 704 C CA . LYS A 1 99 ? -7.863 -9.328 -22.656 1 93.5 99 LYS A CA 1
ATOM 705 C C . LYS A 1 99 ? -6.457 -9.617 -23.172 1 93.5 99 LYS A C 1
ATOM 707 O O . LYS A 1 99 ? -6.062 -9.094 -24.219 1 93.5 99 LYS A O 1
ATOM 712 N N . MET A 1 100 ? -5.75 -10.414 -22.438 1 93.5 100 MET A N 1
ATOM 713 C CA . MET A 1 100 ? -4.395 -10.773 -22.844 1 93.5 100 MET A CA 1
ATOM 714 C C . MET A 1 100 ? -4.41 -11.633 -24.109 1 93.5 100 MET A C 1
ATOM 716 O O . MET A 1 100 ? -3.578 -11.445 -25 1 93.5 100 MET A O 1
ATOM 720 N N . LEU A 1 101 ? -5.359 -12.555 -24.156 1 91.19 101 LEU A N 1
ATOM 721 C CA . LEU A 1 101 ? -5.504 -13.398 -25.344 1 91.19 101 LEU A CA 1
ATOM 722 C C . LEU A 1 101 ? -5.801 -12.547 -26.578 1 91.19 101 LEU A C 1
ATOM 724 O O . LEU A 1 101 ? -5.191 -12.75 -27.625 1 91.19 101 LEU A O 1
ATOM 728 N N . ASN A 1 102 ? -6.715 -11.625 -26.406 1 95.31 102 ASN A N 1
ATOM 729 C CA . ASN A 1 102 ? -7.051 -10.727 -27.516 1 95.31 102 ASN A CA 1
ATOM 730 C C . ASN A 1 102 ? -5.84 -9.914 -27.969 1 95.31 102 ASN A C 1
ATOM 732 O O . ASN A 1 102 ? -5.629 -9.727 -29.156 1 95.31 102 ASN A O 1
ATOM 736 N N . TRP A 1 103 ? -5.164 -9.453 -27.047 1 96.25 103 TRP A N 1
ATOM 737 C CA . TRP A 1 103 ? -3.969 -8.68 -27.344 1 96.25 103 TRP A CA 1
ATOM 738 C C . TRP A 1 103 ? -2.949 -9.516 -28.109 1 96.25 103 TRP A C 1
ATOM 740 O O . TRP A 1 103 ? -2.357 -9.055 -29.078 1 96.25 103 TRP A O 1
ATOM 750 N N . LEU A 1 104 ? -2.729 -10.781 -27.719 1 93.88 104 LEU A N 1
ATOM 751 C CA . LEU A 1 104 ? -1.782 -11.68 -28.359 1 93.88 104 LEU A CA 1
ATOM 752 C C . LEU A 1 104 ? -2.207 -11.969 -29.797 1 93.88 104 LEU A C 1
ATOM 754 O O . LEU A 1 104 ? -1.36 -12.203 -30.672 1 93.88 104 LEU A O 1
ATOM 758 N N . ARG A 1 105 ? -3.449 -11.891 -30.031 1 94.62 105 ARG A N 1
ATOM 759 C CA . ARG A 1 105 ? -3.975 -12.172 -31.359 1 94.62 105 ARG A CA 1
ATOM 760 C C . ARG A 1 105 ? -3.627 -11.047 -32.312 1 94.62 105 ARG A C 1
ATOM 762 O O . ARG A 1 105 ? -3.682 -11.227 -33.531 1 94.62 105 ARG A O 1
ATOM 769 N N . ASN A 1 106 ? -3.299 -9.898 -31.781 1 95 106 ASN A N 1
ATOM 770 C CA . ASN A 1 106 ? -2.795 -8.812 -32.625 1 95 106 ASN A CA 1
ATOM 771 C C . ASN A 1 106 ? -1.328 -9.023 -32.969 1 95 106 ASN A C 1
ATOM 773 O O . ASN A 1 106 ? -0.819 -8.398 -33.906 1 95 106 ASN A O 1
ATOM 777 N N . ILE A 1 107 ? -0.666 -9.875 -32.281 1 94.88 107 ILE A N 1
ATOM 778 C CA . ILE A 1 107 ? 0.767 -10.086 -32.469 1 94.88 107 ILE A CA 1
ATOM 779 C C . ILE A 1 107 ? 1.004 -11.359 -33.281 1 94.88 107 ILE A C 1
ATOM 781 O O . ILE A 1 107 ? 1.874 -11.398 -34.156 1 94.88 107 ILE A O 1
ATOM 785 N N . PHE A 1 108 ? 0.187 -12.391 -32.969 1 94.31 108 PHE A N 1
ATOM 786 C CA . PHE A 1 108 ? 0.359 -13.695 -33.625 1 94.31 108 PHE A CA 1
ATOM 787 C C . PHE A 1 108 ? -0.857 -14.047 -34.469 1 94.31 108 PHE A C 1
ATOM 789 O O . PHE A 1 108 ? -1.994 -13.781 -34.062 1 94.31 108 PHE A O 1
ATOM 796 N N . PRO A 1 109 ? -0.537 -14.641 -35.562 1 93.69 109 PRO A N 1
ATOM 797 C CA . PRO A 1 109 ? -1.653 -15.039 -36.438 1 93.69 109 PRO A CA 1
ATOM 798 C C . PRO A 1 109 ? -2.529 -16.109 -35.812 1 93.69 109 PRO A C 1
ATOM 800 O O . PRO A 1 109 ? -2.162 -16.688 -34.781 1 93.69 109 PRO A O 1
ATOM 803 N N . SER A 1 110 ? -3.676 -16.422 -36.406 1 90.5 110 SER A N 1
ATOM 804 C CA . SER A 1 110 ? -4.723 -17.25 -35.844 1 90.5 110 SER A CA 1
ATOM 805 C C . SER A 1 110 ? -4.277 -18.719 -35.75 1 90.5 110 SER A C 1
ATOM 807 O O . SER A 1 110 ? -4.828 -19.484 -34.969 1 90.5 110 SER A O 1
ATOM 809 N N . ASP A 1 111 ? -3.348 -19.062 -36.531 1 87.88 111 ASP A N 1
ATOM 810 C CA . ASP A 1 111 ? -2.916 -20.453 -36.562 1 87.88 111 ASP A CA 1
ATOM 811 C C . ASP A 1 111 ? -1.921 -20.75 -35.438 1 87.88 111 ASP A C 1
ATOM 813 O O . ASP A 1 111 ? -1.592 -21.906 -35.156 1 87.88 111 ASP A O 1
ATOM 817 N N . VAL A 1 112 ? -1.432 -19.703 -34.812 1 87.56 112 VAL A N 1
ATOM 818 C CA . VAL A 1 112 ? -0.578 -19.875 -33.656 1 87.56 112 VAL A CA 1
ATOM 819 C C . VAL A 1 112 ? -1.44 -20.109 -32.406 1 87.56 112 VAL A C 1
ATOM 821 O O . VAL A 1 112 ? -2.352 -19.328 -32.125 1 87.56 112 VAL A O 1
ATOM 824 N N . LYS A 1 113 ? -1.205 -21.219 -31.672 1 83.31 113 LYS A N 1
ATOM 825 C CA . LYS A 1 113 ? -1.919 -21.484 -30.422 1 83.31 113 LYS A CA 1
ATOM 826 C C . LYS A 1 113 ? -1.408 -20.594 -29.297 1 83.31 113 LYS A C 1
ATOM 828 O O . LYS A 1 113 ? -0.2 -20.5 -29.062 1 83.31 113 LYS A O 1
ATOM 833 N N . VAL A 1 114 ? -2.369 -19.938 -28.656 1 86.75 114 VAL A N 1
ATOM 834 C CA . VAL A 1 114 ? -1.981 -19.031 -27.578 1 86.75 114 VAL A CA 1
ATOM 835 C C . VAL A 1 114 ? -2.678 -19.422 -26.281 1 86.75 114 VAL A C 1
ATOM 837 O O . VAL A 1 114 ? -3.879 -19.703 -26.281 1 86.75 114 VAL A O 1
ATOM 840 N N . TYR A 1 115 ? -1.885 -19.516 -25.203 1 82.06 115 TYR A N 1
ATOM 841 C CA . TYR A 1 115 ? -2.391 -19.844 -23.875 1 82.06 115 TYR A CA 1
ATOM 842 C C . TYR A 1 115 ? -1.944 -18.797 -22.859 1 82.06 115 TYR A C 1
ATOM 844 O O . TYR A 1 115 ? -0.787 -18.375 -22.859 1 82.06 115 TYR A O 1
ATOM 852 N N . VAL A 1 116 ? -2.883 -18.359 -22.078 1 86.56 116 VAL A N 1
ATOM 853 C CA . VAL A 1 116 ? -2.592 -17.422 -21 1 86.56 116 VAL A CA 1
ATOM 854 C C . VAL A 1 116 ? -3.168 -17.938 -19.688 1 86.56 116 VAL A C 1
ATOM 856 O O . VAL A 1 116 ? -4.359 -18.25 -19.594 1 86.56 116 VAL A O 1
ATOM 859 N N . HIS A 1 117 ? -2.268 -18.094 -18.688 1 82.5 117 HIS A N 1
ATOM 860 C CA . HIS A 1 117 ? -2.691 -18.562 -17.375 1 82.5 117 HIS A CA 1
ATOM 861 C C . HIS A 1 117 ? -2.012 -17.766 -16.266 1 82.5 117 HIS A C 1
ATOM 863 O O . HIS A 1 117 ? -1.052 -17.031 -16.516 1 82.5 117 HIS A O 1
ATOM 869 N N . ASN A 1 118 ? -2.582 -17.891 -15.086 1 86.69 118 ASN A N 1
ATOM 870 C CA . ASN A 1 118 ? -1.856 -17.422 -13.906 1 86.69 118 ASN A CA 1
ATOM 871 C C . ASN A 1 118 ? -0.558 -18.188 -13.703 1 86.69 118 ASN A C 1
ATOM 873 O O . ASN A 1 118 ? -0.514 -19.406 -13.922 1 86.69 118 ASN A O 1
ATOM 877 N N . ASP A 1 119 ? 0.421 -17.5 -13.25 1 84.25 119 ASP A N 1
ATOM 878 C CA . ASP A 1 119 ? 1.729 -18.125 -13.078 1 84.25 119 ASP A CA 1
ATOM 879 C C . ASP A 1 119 ? 1.662 -19.266 -12.078 1 84.25 119 ASP A C 1
ATOM 881 O O . ASP A 1 119 ? 2.477 -20.203 -12.133 1 84.25 119 ASP A O 1
ATOM 885 N N . ALA A 1 120 ? 0.669 -19.312 -11.219 1 84.56 120 ALA A N 1
ATOM 886 C CA . ALA A 1 120 ? 0.514 -20.375 -10.234 1 84.56 120 ALA A CA 1
ATOM 887 C C . ALA A 1 120 ? 0.215 -21.703 -10.906 1 84.56 120 ALA A C 1
ATOM 889 O O . ALA A 1 120 ? 0.641 -22.766 -10.43 1 84.56 120 ALA A O 1
ATOM 890 N N . VAL A 1 121 ? -0.491 -21.672 -12 1 79.94 121 VAL A N 1
ATOM 891 C CA . VAL A 1 121 ? -0.842 -22.875 -12.734 1 79.94 121 VAL A CA 1
ATOM 892 C C . VAL A 1 121 ? 0.421 -23.531 -13.297 1 79.94 121 VAL A C 1
ATOM 894 O O . VAL A 1 121 ? 0.612 -24.734 -13.172 1 79.94 121 VAL A O 1
ATOM 897 N N . ALA A 1 122 ? 1.236 -22.656 -13.82 1 74.31 122 ALA A N 1
ATOM 898 C CA . ALA A 1 122 ? 2.506 -23.141 -14.352 1 74.31 122 ALA A CA 1
ATOM 899 C C . ALA A 1 122 ? 3.393 -23.688 -13.242 1 74.31 122 ALA A C 1
ATOM 901 O O . ALA A 1 122 ? 4.059 -24.719 -13.422 1 74.31 122 ALA A O 1
ATOM 902 N N . ALA A 1 123 ? 3.4 -23.078 -12.156 1 79.56 123 ALA A N 1
ATOM 903 C CA . ALA A 1 123 ? 4.219 -23.5 -11.023 1 79.56 123 ALA A CA 1
ATOM 904 C C . ALA A 1 123 ? 3.76 -24.859 -10.492 1 79.56 123 ALA A C 1
ATOM 906 O O . ALA A 1 123 ? 4.586 -25.734 -10.195 1 79.56 123 ALA A O 1
ATOM 907 N N . LEU A 1 124 ? 2.508 -25.094 -10.398 1 80.38 124 LEU A N 1
ATOM 908 C CA . LEU A 1 124 ? 1.98 -26.359 -9.93 1 80.38 124 LEU A CA 1
ATOM 909 C C . LEU A 1 124 ? 2.346 -27.484 -10.891 1 80.38 124 LEU A C 1
ATOM 911 O O . LEU A 1 124 ? 2.816 -28.547 -10.461 1 80.38 124 LEU A O 1
ATOM 915 N N . ALA A 1 125 ? 2.133 -27.188 -12.125 1 72.69 125 ALA A N 1
ATOM 916 C CA . ALA A 1 125 ? 2.426 -28.188 -13.148 1 72.69 125 ALA A CA 1
ATOM 917 C C . ALA A 1 125 ? 3.893 -28.609 -13.102 1 72.69 125 ALA A C 1
ATOM 919 O O . ALA A 1 125 ? 4.219 -29.781 -13.312 1 72.69 125 ALA A O 1
ATOM 920 N N . SER A 1 126 ? 4.723 -27.688 -12.828 1 67.38 126 SER A N 1
ATOM 921 C CA . SER A 1 126 ? 6.156 -27.953 -12.797 1 67.38 126 SER A CA 1
ATOM 922 C C . SER A 1 126 ? 6.52 -28.891 -11.648 1 67.38 126 SER A C 1
ATOM 924 O O . SER A 1 126 ? 7.492 -29.641 -11.734 1 67.38 126 SER A O 1
ATOM 926 N N . GLY A 1 127 ? 5.734 -28.875 -10.609 1 66.25 127 GLY A N 1
ATOM 927 C CA . GLY A 1 127 ? 6.027 -29.703 -9.445 1 66.25 127 GLY A CA 1
ATOM 928 C C . GLY A 1 127 ? 5.312 -31.031 -9.461 1 66.25 127 GLY A C 1
ATOM 929 O O . GLY A 1 127 ? 5.648 -31.938 -8.688 1 66.25 127 GLY A O 1
ATOM 930 N N . THR A 1 128 ? 4.359 -31.172 -10.359 1 69.31 128 THR A N 1
ATOM 931 C CA . THR A 1 128 ? 3.531 -32.375 -10.344 1 69.31 128 THR A CA 1
ATOM 932 C C . THR A 1 128 ? 3.635 -33.125 -11.672 1 69.31 128 THR A C 1
ATOM 934 O O . THR A 1 128 ? 2.719 -33.844 -12.055 1 69.31 128 THR A O 1
ATOM 937 N N . MET A 1 129 ? 4.684 -32.875 -12.328 1 63.19 129 MET A N 1
ATOM 938 C CA . MET A 1 129 ? 4.941 -33.531 -13.602 1 63.19 129 MET A CA 1
ATOM 939 C C . MET A 1 129 ? 3.781 -33.344 -14.57 1 63.19 129 MET A C 1
ATOM 941 O O . MET A 1 129 ? 3.332 -34.281 -15.219 1 63.19 129 MET A O 1
ATOM 945 N N . GLY A 1 130 ? 3.195 -32.156 -14.453 1 64.75 130 GLY A N 1
ATOM 946 C CA . GLY A 1 130 ? 2.188 -31.781 -15.422 1 64.75 130 GLY A CA 1
ATOM 947 C C . GLY A 1 130 ? 0.769 -31.984 -14.93 1 64.75 130 GLY A C 1
ATOM 948 O O . GLY A 1 130 ? -0.179 -31.438 -15.5 1 64.75 130 GLY A O 1
ATOM 949 N N . LYS A 1 131 ? 0.584 -32.688 -13.914 1 68.25 131 LYS A N 1
ATOM 950 C CA . LYS A 1 131 ? -0.749 -32.906 -13.359 1 68.25 131 LYS A CA 1
ATOM 951 C C . LYS A 1 131 ? -1.22 -31.688 -12.555 1 68.25 131 LYS A C 1
ATOM 953 O O . LYS A 1 131 ? -0.465 -31.141 -11.758 1 68.25 131 LYS A O 1
ATOM 958 N N . LEU A 1 132 ? -2.422 -31.312 -12.961 1 76.69 132 LEU A N 1
ATOM 959 C CA . LEU A 1 132 ? -3.004 -30.203 -12.211 1 76.69 132 LEU A CA 1
ATOM 960 C C . LEU A 1 132 ? -3.832 -30.719 -11.039 1 76.69 132 LEU A C 1
ATOM 962 O O . LEU A 1 132 ? -5.062 -30.672 -11.078 1 76.69 132 LEU A O 1
ATOM 966 N N . SER A 1 133 ? -3.164 -31.25 -10.109 1 85.81 133 SER A N 1
ATOM 967 C CA . SER A 1 133 ? -3.76 -31.703 -8.852 1 85.81 133 SER A CA 1
ATOM 968 C C . SER A 1 133 ? -2.838 -31.422 -7.672 1 85.81 133 SER A C 1
ATOM 970 O O . SER A 1 133 ? -1.643 -31.719 -7.723 1 85.81 133 SER A O 1
ATOM 972 N N . GLY A 1 134 ? -3.387 -30.781 -6.742 1 93.88 134 GLY A N 1
ATOM 973 C CA . GLY A 1 134 ? -2.592 -30.375 -5.594 1 93.88 134 GLY A CA 1
ATOM 974 C C . GLY A 1 134 ? -2.619 -28.891 -5.352 1 93.88 134 GLY A C 1
ATOM 975 O O . GLY A 1 134 ? -3.596 -28.203 -5.691 1 93.88 134 GLY A O 1
ATOM 976 N N . CYS A 1 135 ? -1.652 -28.469 -4.582 1 95.62 135 CYS A N 1
ATOM 977 C CA . CYS A 1 135 ? -1.583 -27.078 -4.152 1 95.62 135 CYS A CA 1
ATOM 978 C C . CYS A 1 135 ? -0.205 -26.484 -4.43 1 95.62 135 CYS A C 1
ATOM 980 O O . CYS A 1 135 ? 0.798 -27.203 -4.395 1 95.62 135 CYS A O 1
ATOM 982 N N . VAL A 1 136 ? -0.181 -25.188 -4.824 1 92.94 136 VAL A N 1
ATOM 983 C CA . VAL A 1 136 ? 1.086 -24.484 -5.035 1 92.94 136 VAL A CA 1
ATOM 984 C C . VAL A 1 136 ? 1.091 -23.172 -4.254 1 92.94 136 VAL A C 1
ATOM 986 O O . VAL A 1 136 ? 0.077 -22.469 -4.199 1 92.94 136 VAL A O 1
ATOM 989 N N . LEU A 1 137 ? 2.152 -22.922 -3.543 1 95.94 137 LEU A N 1
ATOM 990 C CA . LEU A 1 137 ? 2.412 -21.641 -2.883 1 95.94 137 LEU A CA 1
ATOM 991 C C . LEU A 1 137 ? 3.57 -20.922 -3.551 1 95.94 137 LEU A C 1
ATOM 993 O O . LEU A 1 137 ? 4.691 -21.422 -3.594 1 95.94 137 LEU A O 1
ATOM 997 N N . ILE A 1 138 ? 3.266 -19.797 -4.156 1 92.25 138 ILE A N 1
ATOM 998 C CA . ILE A 1 138 ? 4.293 -18.906 -4.699 1 92.25 138 ILE A CA 1
ATOM 999 C C . ILE A 1 138 ? 4.48 -17.703 -3.777 1 92.25 138 ILE A C 1
ATOM 1001 O O . ILE A 1 138 ? 3.506 -17.047 -3.398 1 92.25 138 ILE A O 1
ATOM 1005 N N . ALA A 1 139 ? 5.715 -17.469 -3.35 1 94.81 139 ALA A N 1
ATOM 1006 C CA . ALA A 1 139 ? 6.004 -16.297 -2.535 1 94.81 139 ALA A CA 1
ATOM 1007 C C . ALA A 1 139 ? 7.297 -15.625 -2.984 1 94.81 139 ALA A C 1
ATOM 1009 O O . ALA A 1 139 ? 8.391 -16.141 -2.734 1 94.81 139 ALA A O 1
ATOM 1010 N N . GLY A 1 140 ? 7.23 -14.539 -3.662 1 93 140 GLY A N 1
ATOM 1011 C CA . GLY A 1 140 ? 8.297 -13.633 -4.07 1 93 140 GLY A CA 1
ATOM 1012 C C . GLY A 1 140 ? 7.969 -12.172 -3.818 1 93 140 GLY A C 1
ATOM 1013 O O . GLY A 1 140 ? 7.629 -11.797 -2.695 1 93 140 GLY A O 1
ATOM 1014 N N . THR A 1 141 ? 7.961 -11.367 -4.945 1 94.25 141 THR A N 1
ATOM 1015 C CA . THR A 1 141 ? 7.5 -9.992 -4.793 1 94.25 141 THR A CA 1
ATOM 1016 C C . THR A 1 141 ? 6.062 -9.961 -4.277 1 94.25 141 THR A C 1
ATOM 1018 O O . THR A 1 141 ? 5.746 -9.203 -3.357 1 94.25 141 THR A O 1
ATOM 1021 N N . GLY A 1 142 ? 5.238 -10.75 -4.848 1 95.19 142 GLY A N 1
ATOM 1022 C CA . GLY A 1 142 ? 3.904 -11.055 -4.352 1 95.19 142 GLY A CA 1
ATOM 1023 C C . GLY A 1 142 ? 3.77 -12.469 -3.822 1 95.19 142 GLY A C 1
ATOM 1024 O O . GLY A 1 142 ? 4.77 -13.172 -3.66 1 95.19 142 GLY A O 1
ATOM 1025 N N . SER A 1 143 ? 2.543 -12.812 -3.432 1 96.31 143 SER A N 1
ATOM 1026 C CA . SER A 1 143 ? 2.291 -14.18 -3 1 96.31 143 SER A CA 1
ATOM 1027 C C . SER A 1 143 ? 0.901 -14.648 -3.42 1 96.31 143 SER A C 1
ATOM 1029 O O . SER A 1 143 ? -0.028 -13.844 -3.51 1 96.31 143 SER A O 1
ATOM 1031 N N . ILE A 1 144 ? 0.841 -15.961 -3.709 1 95.69 144 ILE A N 1
ATOM 1032 C CA . ILE A 1 144 ? -0.437 -16.562 -4.07 1 95.69 144 ILE A CA 1
ATOM 1033 C C . ILE A 1 144 ? -0.401 -18.062 -3.771 1 95.69 144 ILE A C 1
ATOM 1035 O O . ILE A 1 144 ? 0.648 -18.703 -3.885 1 95.69 144 ILE A O 1
ATOM 1039 N N . CYS A 1 145 ? -1.456 -18.562 -3.279 1 97.31 145 CYS A N 1
ATOM 1040 C CA . CYS A 1 145 ? -1.676 -20 -3.174 1 97.31 145 CYS A CA 1
ATOM 1041 C C . CYS A 1 145 ? -2.805 -20.453 -4.094 1 97.31 145 CYS A C 1
ATOM 1043 O O . CYS A 1 145 ? -3.854 -19.797 -4.16 1 97.31 145 CYS A O 1
ATOM 1045 N N . TYR A 1 146 ? -2.52 -21.484 -4.867 1 93.81 146 TYR A N 1
ATOM 1046 C CA . TYR A 1 146 ? -3.477 -22.016 -5.836 1 93.81 146 TYR A CA 1
ATOM 1047 C C . TYR A 1 146 ? -3.584 -23.531 -5.73 1 93.81 146 TYR A C 1
ATOM 1049 O O . TYR A 1 146 ? -2.59 -24.203 -5.473 1 93.81 146 TYR A O 1
ATOM 1057 N N . GLY A 1 147 ? -4.855 -24.031 -5.91 1 93.75 147 GLY A N 1
ATOM 1058 C CA . GLY A 1 147 ? -5.043 -25.469 -5.863 1 93.75 147 GLY A CA 1
ATOM 1059 C C . GLY A 1 147 ? -6.012 -25.984 -6.91 1 93.75 147 GLY A C 1
ATOM 1060 O O . GLY A 1 147 ? -6.805 -25.219 -7.457 1 93.75 147 GLY A O 1
ATOM 1061 N N . PHE A 1 148 ? -5.805 -27.25 -7.18 1 90.5 148 PHE A N 1
ATOM 1062 C CA . PHE A 1 148 ? -6.664 -27.969 -8.117 1 90.5 148 PHE A CA 1
ATOM 1063 C C . PHE A 1 148 ? -6.996 -29.359 -7.578 1 90.5 148 PHE A C 1
ATOM 1065 O O . PHE A 1 148 ? -6.141 -30.016 -6.984 1 90.5 148 PHE A O 1
ATOM 1072 N N . THR A 1 149 ? -8.242 -29.719 -7.816 1 92 149 THR A N 1
ATOM 1073 C CA . THR A 1 149 ? -8.602 -31.109 -7.578 1 92 149 THR A CA 1
ATOM 1074 C C . THR A 1 149 ? -8.539 -31.922 -8.875 1 92 149 THR A C 1
ATOM 1076 O O . THR A 1 149 ? -8.469 -31.344 -9.961 1 92 149 THR A O 1
ATOM 1079 N N . GLU A 1 150 ? -8.625 -33.219 -8.734 1 85.31 150 GLU A N 1
ATOM 1080 C CA . GLU A 1 150 ? -8.602 -34.094 -9.898 1 85.31 150 GLU A CA 1
ATOM 1081 C C . GLU A 1 150 ? -9.844 -33.906 -10.758 1 85.31 150 GLU A C 1
ATOM 1083 O O . GLU A 1 150 ? -9.781 -34.062 -11.984 1 85.31 150 GLU A O 1
ATOM 1088 N N . ASP A 1 151 ? -10.914 -33.531 -10.109 1 87.75 151 ASP A N 1
ATOM 1089 C CA . ASP A 1 151 ? -12.172 -33.406 -10.836 1 87.75 151 ASP A CA 1
ATOM 1090 C C . ASP A 1 151 ? -12.289 -32 -11.469 1 87.75 151 ASP A C 1
ATOM 1092 O O . ASP A 1 151 ? -13.328 -31.656 -12.023 1 87.75 151 ASP A O 1
ATOM 1096 N N . GLY A 1 152 ? -11.297 -31.141 -11.297 1 84.88 152 GLY A N 1
ATOM 1097 C CA . GLY A 1 152 ? -11.234 -29.906 -12.047 1 84.88 152 GLY A CA 1
ATOM 1098 C C . GLY A 1 152 ? -11.594 -28.688 -11.219 1 84.88 152 GLY A C 1
ATOM 1099 O O . GLY A 1 152 ? -11.57 -27.562 -11.711 1 84.88 152 GLY A O 1
ATOM 1100 N N . ARG A 1 153 ? -11.93 -28.859 -9.961 1 93.44 153 ARG A N 1
ATOM 1101 C CA . ARG A 1 153 ? -12.203 -27.703 -9.102 1 93.44 153 ARG A CA 1
ATOM 1102 C C . ARG A 1 153 ? -10.922 -26.953 -8.773 1 93.44 153 ARG A C 1
ATOM 1104 O O . ARG A 1 153 ? -9.844 -27.547 -8.688 1 93.44 153 ARG A O 1
ATOM 1111 N N . GLU A 1 154 ? -11.031 -25.641 -8.711 1 91.81 154 GLU A N 1
ATOM 1112 C CA . GLU A 1 154 ? -9.875 -24.812 -8.367 1 91.81 154 GLU A CA 1
ATOM 1113 C C . GLU A 1 154 ? -10.219 -23.797 -7.285 1 91.81 154 GLU A C 1
ATOM 1115 O O . GLU A 1 154 ? -11.391 -23.484 -7.074 1 91.81 154 GLU A O 1
ATOM 1120 N N . ALA A 1 155 ? -9.227 -23.344 -6.539 1 94.88 155 ALA A N 1
ATOM 1121 C CA . ALA A 1 155 ? -9.344 -22.297 -5.531 1 94.88 155 ALA A CA 1
ATOM 1122 C C . ALA A 1 155 ? -8.016 -21.562 -5.348 1 94.88 155 ALA A C 1
ATOM 1124 O O . ALA A 1 155 ? -6.949 -22.125 -5.641 1 94.88 155 ALA A O 1
ATOM 1125 N N . HIS A 1 156 ? -8.141 -20.375 -5.016 1 95 156 HIS A N 1
ATOM 1126 C CA . HIS A 1 156 ? -6.914 -19.656 -4.688 1 95 156 HIS A CA 1
ATOM 1127 C C . HIS A 1 156 ? -7.125 -18.719 -3.494 1 95 156 HIS A C 1
ATOM 1129 O O . HIS A 1 156 ? -8.266 -18.406 -3.141 1 95 156 HIS A O 1
ATOM 1135 N N . ALA A 1 157 ? -6.055 -18.438 -2.871 1 97.38 157 ALA A N 1
ATOM 1136 C CA . ALA A 1 157 ? -5.984 -17.484 -1.757 1 97.38 157 ALA A CA 1
ATOM 1137 C C . ALA A 1 157 ? -4.777 -16.562 -1.897 1 97.38 157 ALA A C 1
ATOM 1139 O O . ALA A 1 157 ? -3.746 -16.953 -2.447 1 97.38 157 ALA A O 1
ATOM 1140 N N . ALA A 1 158 ? -4.961 -15.375 -1.349 1 97 158 ALA A N 1
ATOM 1141 C CA . ALA A 1 158 ? -3.965 -14.336 -1.581 1 97 158 ALA A CA 1
ATOM 1142 C C . ALA A 1 158 ? -3.801 -14.055 -3.072 1 97 158 ALA A C 1
ATOM 1144 O O . ALA A 1 158 ? -4.719 -14.289 -3.859 1 97 158 ALA A O 1
ATOM 1145 N N . GLY A 1 159 ? -2.861 -13.367 -3.484 1 95.69 159 GLY A N 1
ATOM 1146 C CA . GLY A 1 159 ? -2.664 -13.023 -4.883 1 95.69 159 GLY A CA 1
ATOM 1147 C C . GLY A 1 159 ? -3.371 -11.75 -5.293 1 95.69 159 GLY A C 1
ATOM 1148 O O . GLY A 1 159 ? -3.559 -11.484 -6.484 1 95.69 159 GLY A O 1
ATOM 1149 N N . ALA A 1 160 ? -3.799 -11.031 -4.297 1 95.81 160 ALA A N 1
ATOM 1150 C CA . ALA A 1 160 ? -4.562 -9.828 -4.609 1 95.81 160 ALA A CA 1
ATOM 1151 C C . ALA A 1 160 ? -3.664 -8.594 -4.629 1 95.81 160 ALA A C 1
ATOM 1153 O O . ALA A 1 160 ? -4.082 -7.52 -5.062 1 95.81 160 ALA A O 1
ATOM 1154 N N . GLY A 1 161 ? -2.42 -8.727 -4.188 1 95.06 161 GLY A N 1
ATOM 1155 C CA . GLY A 1 161 ? -1.473 -7.621 -4.25 1 95.06 161 GLY A CA 1
ATOM 1156 C C . GLY A 1 161 ? -1.312 -6.898 -2.924 1 95.06 161 GLY A C 1
ATOM 1157 O O . GLY A 1 161 ? -2.027 -7.188 -1.963 1 95.06 161 GLY A O 1
ATOM 1158 N N . PRO A 1 162 ? -0.383 -5.93 -2.898 1 94.81 162 PRO A N 1
ATOM 1159 C CA . PRO A 1 162 ? 0.019 -5.27 -1.653 1 94.81 162 PRO A CA 1
ATOM 1160 C C . PRO A 1 162 ? -1.13 -4.516 -0.989 1 94.81 162 PRO A C 1
ATOM 1162 O O . PRO A 1 162 ? -1.329 -4.629 0.223 1 94.81 162 PRO A O 1
ATOM 1165 N N . VAL A 1 163 ? -1.9 -3.807 -1.743 1 94.12 163 VAL A N 1
ATOM 1166 C CA . VAL A 1 163 ? -2.955 -2.965 -1.186 1 94.12 163 VAL A CA 1
ATOM 1167 C C . VAL A 1 163 ? -4.031 -3.842 -0.552 1 94.12 163 VAL A C 1
ATOM 1169 O O . VAL A 1 163 ? -4.676 -3.439 0.422 1 94.12 163 VAL A O 1
ATOM 1172 N N . LEU A 1 164 ? -4.125 -5.086 -1.054 1 96.44 164 LEU A N 1
ATOM 1173 C CA . LEU A 1 164 ? -5.234 -5.949 -0.667 1 96.44 164 LEU A CA 1
ATOM 1174 C C . LEU A 1 164 ? -4.773 -7.031 0.302 1 96.44 164 LEU A C 1
ATOM 1176 O O . LEU A 1 164 ? -5.461 -8.039 0.492 1 96.44 164 LEU A O 1
ATOM 1180 N N . GLY A 1 165 ? -3.613 -6.91 0.859 1 95.38 165 GLY A N 1
ATOM 1181 C CA . GLY A 1 165 ? -3.336 -7.656 2.074 1 95.38 165 GLY A CA 1
ATOM 1182 C C . GLY A 1 165 ? -2.395 -8.828 1.854 1 95.38 165 GLY A C 1
ATOM 1183 O O . GLY A 1 165 ? -2.371 -9.773 2.648 1 95.38 165 GLY A O 1
ATOM 1184 N N . ASP A 1 166 ? -1.644 -8.836 0.761 1 96.69 166 ASP A N 1
ATOM 1185 C CA . ASP A 1 166 ? -0.661 -9.898 0.576 1 96.69 166 ASP A CA 1
ATOM 1186 C C . ASP A 1 166 ? 0.562 -9.68 1.463 1 96.69 166 ASP A C 1
ATOM 1188 O O . ASP A 1 166 ? 1.685 -9.562 0.965 1 96.69 166 ASP A O 1
ATOM 1192 N N . TRP A 1 167 ? 0.374 -9.914 2.75 1 96.5 167 TRP A N 1
ATOM 1193 C CA . TRP A 1 167 ? 1.371 -9.508 3.734 1 96.5 167 TRP A CA 1
ATOM 1194 C C . TRP A 1 167 ? 2.451 -10.578 3.889 1 96.5 167 TRP A C 1
ATOM 1196 O O . TRP A 1 167 ? 3.504 -10.32 4.477 1 96.5 167 TRP A O 1
ATOM 1206 N N . GLY A 1 168 ? 2.227 -11.766 3.395 1 97.75 168 GLY A N 1
ATOM 1207 C CA . GLY A 1 168 ? 3.254 -12.797 3.424 1 97.75 168 GLY A CA 1
ATOM 1208 C C . GLY A 1 168 ? 4.238 -12.695 2.273 1 97.75 168 GLY A C 1
ATOM 1209 O O . GLY A 1 168 ? 5.227 -13.43 2.227 1 97.75 168 GLY A O 1
ATOM 1210 N N . SER A 1 169 ? 4.055 -11.781 1.37 1 97.88 169 SER A N 1
ATOM 1211 C CA . SER A 1 169 ? 4.887 -11.594 0.188 1 97.88 169 SER A CA 1
ATOM 1212 C C . SER A 1 169 ? 6.164 -10.828 0.528 1 97.88 169 SER A C 1
ATOM 1214 O O . SER A 1 169 ? 6.289 -10.273 1.623 1 97.88 169 SER A O 1
ATOM 1216 N N . GLY A 1 170 ? 7.129 -10.867 -0.457 1 97.56 170 GLY A N 1
ATOM 1217 C CA . GLY A 1 170 ? 8.312 -10.039 -0.296 1 97.56 170 GLY A CA 1
ATOM 1218 C C . GLY A 1 170 ? 7.984 -8.57 -0.09 1 97.56 170 GLY A C 1
ATOM 1219 O O . GLY A 1 170 ? 8.57 -7.914 0.773 1 97.56 170 GLY A O 1
ATOM 1220 N N . TYR A 1 171 ? 7.07 -8.078 -0.875 1 97.88 171 TYR A N 1
ATOM 1221 C CA . TYR A 1 171 ? 6.617 -6.707 -0.687 1 97.88 171 TYR A CA 1
ATOM 1222 C C . TYR A 1 171 ? 6.105 -6.492 0.731 1 97.88 171 TYR A C 1
ATOM 1224 O O . TYR A 1 171 ? 6.445 -5.496 1.378 1 97.88 171 TYR A O 1
ATOM 1232 N N . GLY A 1 172 ? 5.234 -7.395 1.198 1 98.19 172 GLY A N 1
ATOM 1233 C CA . GLY A 1 172 ? 4.66 -7.27 2.529 1 98.19 172 GLY A CA 1
ATOM 1234 C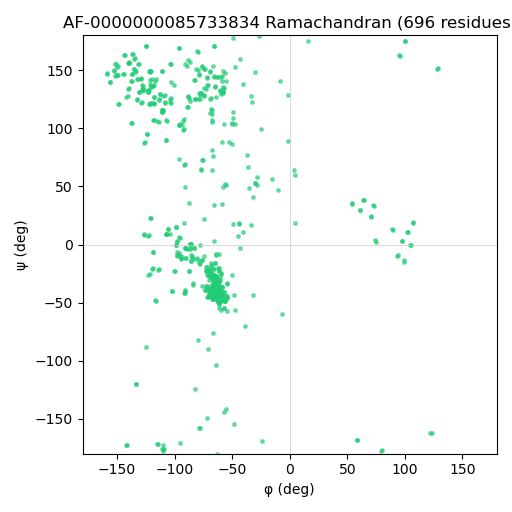 C . GLY A 1 172 ? 5.707 -7.234 3.627 1 98.19 172 GLY A C 1
ATOM 1235 O O . GLY A 1 172 ? 5.652 -6.387 4.52 1 98.19 172 GLY A O 1
ATOM 1236 N N . ILE A 1 173 ? 6.629 -8.094 3.557 1 98.25 173 ILE A N 1
ATOM 1237 C CA . ILE A 1 173 ? 7.719 -8.18 4.527 1 98.25 173 ILE A CA 1
ATOM 1238 C C . ILE A 1 173 ? 8.508 -6.875 4.531 1 98.25 173 ILE A C 1
ATOM 1240 O O . ILE A 1 173 ? 8.758 -6.297 5.594 1 98.25 173 ILE A O 1
ATOM 1244 N N . ALA A 1 174 ? 8.844 -6.449 3.355 1 98.31 174 ALA A N 1
ATOM 1245 C CA . ALA A 1 174 ? 9.648 -5.242 3.209 1 98.31 174 ALA A CA 1
ATOM 1246 C C . ALA A 1 174 ? 8.891 -4.008 3.691 1 98.31 174 ALA A C 1
ATOM 1248 O O . ALA A 1 174 ? 9.461 -3.146 4.367 1 98.31 174 ALA A O 1
ATOM 1249 N N . ALA A 1 175 ? 7.625 -3.912 3.318 1 98.12 175 ALA A N 1
ATOM 1250 C CA . ALA A 1 175 ? 6.801 -2.781 3.73 1 98.12 175 ALA A CA 1
ATOM 1251 C C . ALA A 1 175 ? 6.691 -2.709 5.25 1 98.12 175 ALA A C 1
ATOM 1253 O O . ALA A 1 175 ? 6.758 -1.623 5.832 1 98.12 175 ALA A O 1
ATOM 1254 N N . LYS A 1 176 ? 6.512 -3.85 5.887 1 98.44 176 LYS A N 1
ATOM 1255 C CA . LYS A 1 176 ? 6.461 -3.887 7.344 1 98.44 176 LYS A CA 1
ATOM 1256 C C . LYS A 1 176 ? 7.801 -3.479 7.953 1 98.44 176 LYS A C 1
ATOM 1258 O O . LYS A 1 176 ? 7.84 -2.855 9.016 1 98.44 176 LYS A O 1
ATOM 1263 N N . GLY A 1 177 ? 8.883 -3.881 7.312 1 98.69 177 GLY A N 1
ATOM 1264 C CA . GLY A 1 177 ? 10.195 -3.414 7.746 1 98.69 177 GLY A CA 1
ATOM 1265 C C . GLY A 1 177 ? 10.336 -1.905 7.695 1 98.69 177 GLY A C 1
ATOM 1266 O O . GLY A 1 177 ? 10.789 -1.286 8.656 1 98.69 177 GLY A O 1
ATOM 1267 N N . LEU A 1 178 ? 9.93 -1.333 6.594 1 98.5 178 LEU A N 1
ATOM 1268 C CA . LEU A 1 178 ? 9.977 0.116 6.434 1 98.5 178 LEU A CA 1
ATOM 1269 C C . LEU A 1 178 ? 9.102 0.809 7.469 1 98.5 178 LEU A C 1
ATOM 1271 O O . LEU A 1 178 ? 9.5 1.823 8.047 1 98.5 178 LEU A O 1
ATOM 1275 N N . THR A 1 179 ? 7.914 0.242 7.668 1 98.31 179 THR A N 1
ATOM 1276 C CA . THR A 1 179 ? 6.988 0.78 8.664 1 98.31 179 THR A CA 1
ATOM 1277 C C . THR A 1 179 ? 7.617 0.759 10.055 1 98.31 179 THR A C 1
ATOM 1279 O O . THR A 1 179 ? 7.461 1.708 10.82 1 98.31 179 THR A O 1
ATOM 1282 N N . ALA A 1 180 ? 8.297 -0.302 10.352 1 98.69 180 ALA A N 1
ATOM 1283 C CA . ALA A 1 180 ? 8.961 -0.423 11.648 1 98.69 180 ALA A CA 1
ATOM 1284 C C . ALA A 1 180 ? 10 0.677 11.844 1 98.69 180 ALA A C 1
ATOM 1286 O O . ALA A 1 180 ? 10.148 1.207 12.945 1 98.69 180 ALA A O 1
ATOM 1287 N N . VAL A 1 181 ? 10.727 1.008 10.812 1 98.62 181 VAL A N 1
ATOM 1288 C CA . VAL A 1 181 ? 11.727 2.074 10.867 1 98.62 181 VAL A CA 1
ATOM 1289 C C . VAL A 1 181 ? 11.039 3.404 11.172 1 98.62 181 VAL A C 1
ATOM 1291 O O . VAL A 1 181 ? 11.492 4.164 12.031 1 98.62 181 VAL A O 1
ATOM 1294 N N . VAL A 1 182 ? 9.945 3.662 10.477 1 98 182 VAL A N 1
ATOM 1295 C CA . VAL A 1 182 ? 9.211 4.91 10.656 1 98 182 VAL A CA 1
ATOM 1296 C C . VAL A 1 182 ? 8.664 4.996 12.078 1 98 182 VAL A C 1
ATOM 1298 O O . VAL A 1 182 ? 8.797 6.031 12.734 1 98 182 VAL A O 1
ATOM 1301 N N . ARG A 1 183 ? 8.148 3.893 12.562 1 98.25 183 ARG A N 1
ATOM 1302 C CA . ARG A 1 183 ? 7.555 3.865 13.891 1 98.25 183 ARG A CA 1
ATOM 1303 C C . ARG A 1 183 ? 8.625 4.016 14.969 1 98.25 183 ARG A C 1
ATOM 1305 O O . ARG A 1 183 ? 8.406 4.695 15.977 1 98.25 183 ARG A O 1
ATOM 1312 N N . ALA A 1 184 ? 9.703 3.375 14.766 1 98.25 184 ALA A N 1
ATOM 1313 C CA . ALA A 1 184 ? 10.805 3.545 15.719 1 98.25 184 ALA A CA 1
ATOM 1314 C C . ALA A 1 184 ? 11.266 4.996 15.766 1 98.25 184 ALA A C 1
ATOM 1316 O O . ALA A 1 184 ? 11.555 5.527 16.844 1 98.25 184 ALA A O 1
ATOM 1317 N N . HIS A 1 185 ? 11.328 5.602 14.664 1 97.31 185 HIS A N 1
ATOM 1318 C CA . HIS A 1 185 ? 11.828 6.965 14.539 1 97.31 185 HIS A CA 1
ATOM 1319 C C . HIS A 1 185 ? 10.883 7.961 15.203 1 97.31 185 HIS A C 1
ATOM 1321 O O . HIS A 1 185 ? 11.336 8.922 15.836 1 97.31 185 HIS A O 1
ATOM 1327 N N . ASP A 1 186 ? 9.562 7.73 15.039 1 96.69 186 ASP A N 1
ATOM 1328 C CA . ASP A 1 186 ? 8.648 8.773 15.508 1 96.69 186 ASP A CA 1
ATOM 1329 C C . ASP A 1 186 ? 8.109 8.438 16.891 1 96.69 186 ASP A C 1
ATOM 1331 O O . ASP A 1 186 ? 7.23 9.133 17.406 1 96.69 186 ASP A O 1
ATOM 1335 N N . GLY A 1 187 ? 8.539 7.359 17.5 1 96.75 187 GLY A N 1
ATOM 1336 C CA . GLY A 1 187 ? 8.266 7.082 18.891 1 96.75 187 GLY A CA 1
ATOM 1337 C C . GLY A 1 187 ? 7.086 6.152 19.094 1 96.75 187 GLY A C 1
ATOM 1338 O O . GLY A 1 187 ? 6.754 5.801 20.234 1 96.75 187 GLY A O 1
ATOM 1339 N N . ARG A 1 188 ? 6.492 5.652 18.062 1 97.56 188 ARG A N 1
ATOM 1340 C CA . ARG A 1 188 ? 5.332 4.773 18.172 1 97.56 188 ARG A CA 1
ATOM 1341 C C . ARG A 1 188 ? 5.758 3.318 18.328 1 97.56 188 ARG A C 1
ATOM 1343 O O . ARG A 1 188 ? 4.977 2.48 18.781 1 97.56 188 ARG A O 1
ATOM 1350 N N . GLY A 1 189 ? 6.93 3.064 17.891 1 96.88 189 GLY A N 1
ATOM 1351 C CA . GLY A 1 189 ? 7.383 1.682 17.891 1 96.88 189 GLY A CA 1
ATOM 1352 C C . GLY A 1 189 ? 8.688 1.484 18.641 1 96.88 189 GLY A C 1
ATOM 1353 O O . GLY A 1 189 ? 9.359 2.457 18.984 1 96.88 189 GLY A O 1
ATOM 1354 N N . ALA A 1 190 ? 9.078 0.242 18.844 1 97.19 190 ALA A N 1
ATOM 1355 C CA . ALA A 1 190 ? 10.297 -0.121 19.562 1 97.19 190 ALA A CA 1
ATOM 1356 C C . ALA A 1 190 ? 11.531 0.147 18.703 1 97.19 190 ALA A C 1
ATOM 1358 O O . ALA A 1 190 ? 11.461 0.113 17.469 1 97.19 190 ALA A O 1
ATOM 1359 N N . GLU A 1 191 ? 12.625 0.433 19.422 1 97.5 191 GLU A N 1
ATOM 1360 C CA . GLU A 1 191 ? 13.898 0.481 18.719 1 97.5 191 GLU A CA 1
ATOM 1361 C C . GLU A 1 191 ? 14.203 -0.852 18.031 1 97.5 191 GLU A C 1
ATOM 1363 O O . GLU A 1 191 ? 13.875 -1.914 18.562 1 97.5 191 GLU A O 1
ATOM 1368 N N . THR A 1 192 ? 14.836 -0.79 16.859 1 98.5 192 THR A N 1
ATOM 1369 C CA . THR A 1 192 ? 15.102 -1.983 16.062 1 98.5 192 THR A CA 1
ATOM 1370 C C . THR A 1 192 ? 16.375 -1.811 15.242 1 98.5 192 THR A C 1
ATOM 1372 O O . THR A 1 192 ? 16.719 -0.696 14.836 1 98.5 192 THR A O 1
ATOM 1375 N N . MET A 1 193 ? 17 -2.941 14.945 1 98.25 193 MET A N 1
ATOM 1376 C CA . MET A 1 193 ? 18.172 -2.959 14.07 1 98.25 19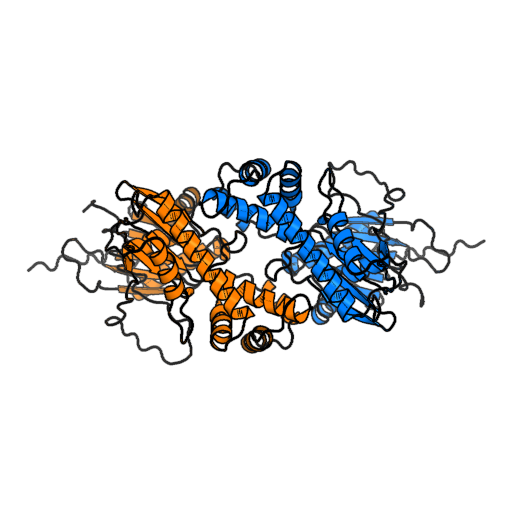3 MET A CA 1
ATOM 1377 C C . MET A 1 193 ? 17.797 -2.549 12.656 1 98.25 193 MET A C 1
ATOM 1379 O O . MET A 1 193 ? 18.641 -2.084 11.891 1 98.25 193 MET A O 1
ATOM 1383 N N . LEU A 1 194 ? 16.594 -2.67 12.359 1 98.75 194 LEU A N 1
ATOM 1384 C CA . LEU A 1 194 ? 16.109 -2.396 11.008 1 98.75 194 LEU A CA 1
ATOM 1385 C C . LEU A 1 194 ? 16.422 -0.959 10.602 1 98.75 194 LEU A C 1
ATOM 1387 O O . LEU A 1 194 ? 16.703 -0.687 9.43 1 98.75 194 LEU A O 1
ATOM 1391 N N . THR A 1 195 ? 16.328 -0.034 11.594 1 98.56 195 THR A N 1
ATOM 1392 C CA . THR A 1 195 ? 16.531 1.374 11.273 1 98.56 195 THR A CA 1
ATOM 1393 C C . THR A 1 195 ? 17.906 1.588 10.641 1 98.56 195 THR A C 1
ATOM 1395 O O . THR A 1 195 ? 18 2.041 9.5 1 98.56 195 THR A O 1
ATOM 1398 N N . ARG A 1 196 ? 18.922 1.187 11.266 1 98.25 196 ARG A N 1
ATOM 1399 C CA . ARG A 1 196 ? 20.281 1.399 10.789 1 98.25 196 ARG A CA 1
ATOM 1400 C C . ARG A 1 196 ? 20.547 0.594 9.523 1 98.25 196 ARG A C 1
ATOM 1402 O O . ARG A 1 196 ? 21.109 1.116 8.555 1 98.25 196 ARG A O 1
ATOM 1409 N N . HIS A 1 197 ? 20.125 -0.64 9.445 1 98.56 197 HIS A N 1
ATOM 1410 C CA . HIS A 1 197 ? 20.484 -1.542 8.352 1 98.56 197 HIS A CA 1
ATOM 1411 C C . HIS A 1 197 ? 19.75 -1.18 7.07 1 98.56 197 HIS A C 1
ATOM 1413 O O . HIS A 1 197 ? 20.328 -1.252 5.98 1 98.56 197 HIS A O 1
ATOM 1419 N N . ILE A 1 198 ? 18.5 -0.805 7.191 1 98.56 198 ILE A N 1
ATOM 1420 C CA . ILE A 1 198 ? 17.75 -0.428 6 1 98.56 198 ILE A CA 1
ATOM 1421 C C . ILE A 1 198 ? 18.266 0.901 5.461 1 98.56 198 ILE A C 1
ATOM 1423 O O . ILE A 1 198 ? 18.469 1.054 4.25 1 98.56 198 ILE A O 1
ATOM 1427 N N . LEU A 1 199 ? 18.5 1.861 6.379 1 98.31 199 LEU A N 1
ATOM 1428 C CA . LEU A 1 199 ? 19.031 3.146 5.926 1 98.31 199 LEU A CA 1
ATOM 1429 C C . LEU A 1 199 ? 20.375 2.971 5.234 1 98.31 199 LEU A C 1
ATOM 1431 O O . LEU A 1 199 ? 20.609 3.566 4.18 1 98.31 199 LEU A O 1
ATOM 1435 N N . GLN A 1 200 ? 21.219 2.137 5.82 1 98.25 200 GLN A N 1
ATOM 1436 C CA . GLN A 1 200 ? 22.516 1.864 5.223 1 98.25 200 GLN A CA 1
ATOM 1437 C C . GLN A 1 200 ? 22.375 1.201 3.857 1 98.25 200 GLN A C 1
ATOM 1439 O O . GLN A 1 200 ? 23.031 1.589 2.896 1 98.25 200 GLN A O 1
ATOM 1444 N N . TRP A 1 201 ? 21.516 0.267 3.764 1 97.5 201 TRP A N 1
ATOM 1445 C CA . TRP A 1 201 ? 21.312 -0.475 2.527 1 97.5 201 TRP A CA 1
ATOM 1446 C C . TRP A 1 201 ? 20.781 0.44 1.427 1 97.5 201 TRP A C 1
ATOM 1448 O O . TRP A 1 201 ? 21.125 0.281 0.256 1 97.5 201 TRP A O 1
ATOM 1458 N N . LEU A 1 202 ? 19.969 1.406 1.82 1 97.44 202 LEU A N 1
ATOM 1459 C CA . LEU A 1 202 ? 19.344 2.303 0.856 1 97.44 202 LEU A CA 1
ATOM 1460 C C . LEU A 1 202 ? 20.219 3.529 0.606 1 97.44 202 LEU A C 1
ATOM 1462 O O . LEU A 1 202 ? 19.938 4.324 -0.295 1 97.44 202 LEU A O 1
ATOM 1466 N N . GLY A 1 203 ? 21.234 3.752 1.402 1 97.44 203 GLY A N 1
ATOM 1467 C CA . GLY A 1 203 ? 22.078 4.926 1.286 1 97.44 203 GLY A CA 1
ATOM 1468 C C . GLY A 1 203 ? 21.406 6.203 1.752 1 97.44 203 GLY A C 1
ATOM 1469 O O . GLY A 1 203 ? 21.594 7.262 1.149 1 97.44 203 GLY A O 1
ATOM 1470 N N . LEU A 1 204 ? 20.562 6.039 2.744 1 96.19 204 LEU A N 1
ATOM 1471 C CA . LEU A 1 204 ? 19.859 7.191 3.291 1 96.19 204 LEU A CA 1
ATOM 1472 C C . LEU A 1 204 ? 20.484 7.629 4.617 1 96.19 204 LEU A C 1
ATOM 1474 O O . LEU A 1 204 ? 21.047 6.809 5.344 1 96.19 204 LEU A O 1
ATOM 1478 N N . SER A 1 205 ? 20.328 8.883 4.977 1 93.69 205 SER A N 1
ATOM 1479 C CA . SER A 1 205 ? 20.984 9.43 6.16 1 93.69 205 SER A CA 1
ATOM 1480 C C . SER A 1 205 ? 20.031 9.492 7.348 1 93.69 205 SER A C 1
ATOM 1482 O O . SER A 1 205 ? 20.469 9.523 8.5 1 93.69 205 SER A O 1
ATOM 1484 N N . SER A 1 206 ? 18.734 9.516 7.008 1 92.62 206 SER A N 1
ATOM 1485 C CA . SER A 1 206 ? 17.75 9.617 8.086 1 92.62 206 SER A CA 1
ATOM 1486 C C . SER A 1 206 ? 16.422 8.969 7.691 1 92.62 206 SER A C 1
ATOM 1488 O O . SER A 1 206 ? 16.109 8.859 6.504 1 92.62 206 SER A O 1
ATOM 1490 N N . PRO A 1 207 ? 15.609 8.523 8.688 1 93.12 207 PRO A N 1
ATOM 1491 C CA . PRO A 1 207 ? 14.312 7.906 8.406 1 93.12 207 PRO A CA 1
ATOM 1492 C C . PRO A 1 207 ? 13.359 8.836 7.656 1 93.12 207 PRO A C 1
ATOM 1494 O O . PRO A 1 207 ? 12.484 8.359 6.922 1 93.12 207 PRO A O 1
ATOM 1497 N N . GLU A 1 208 ? 13.523 10.102 7.766 1 88.75 208 GLU A N 1
ATOM 1498 C CA . GLU A 1 208 ? 12.672 11.062 7.07 1 88.75 208 GLU A CA 1
ATOM 1499 C C . GLU A 1 208 ? 12.82 10.938 5.559 1 88.75 208 GLU A C 1
ATOM 1501 O O . GLU A 1 208 ? 11.883 11.219 4.809 1 88.75 208 GLU A O 1
ATOM 1506 N N . GLU A 1 209 ? 13.914 10.516 5.188 1 92.44 209 GLU A N 1
ATOM 1507 C CA . GLU A 1 209 ? 14.195 10.375 3.76 1 92.44 209 GLU A CA 1
ATOM 1508 C C . GLU A 1 209 ? 13.508 9.148 3.178 1 92.44 209 GLU A C 1
ATOM 1510 O O . GLU A 1 209 ? 13.383 9.016 1.958 1 92.44 209 GLU A O 1
ATOM 1515 N N . LEU A 1 210 ? 13 8.258 4.039 1 94.94 210 LEU A N 1
ATOM 1516 C CA . LEU A 1 210 ? 12.32 7.043 3.596 1 94.94 210 LEU A CA 1
ATOM 1517 C C . LEU A 1 210 ? 11.055 7.383 2.82 1 94.94 210 LEU A C 1
ATOM 1519 O O . LEU A 1 210 ? 10.68 6.66 1.896 1 94.94 210 LEU A O 1
ATOM 1523 N N . ILE A 1 211 ? 10.422 8.438 3.232 1 93.94 211 ILE A N 1
ATOM 1524 C CA . ILE A 1 211 ? 9.156 8.812 2.6 1 93.94 211 ILE A CA 1
ATOM 1525 C C . ILE A 1 211 ? 9.391 9.109 1.12 1 93.94 211 ILE A C 1
ATOM 1527 O O . ILE A 1 211 ? 8.75 8.516 0.252 1 93.94 211 ILE A O 1
ATOM 1531 N N . ARG A 1 212 ? 10.352 9.953 0.862 1 90.94 212 ARG A N 1
ATOM 1532 C CA . ARG A 1 212 ? 10.656 10.297 -0.521 1 90.94 212 ARG A CA 1
ATOM 1533 C C . ARG A 1 212 ? 11.109 9.07 -1.306 1 90.94 212 ARG A C 1
ATOM 1535 O O . ARG A 1 212 ? 10.719 8.883 -2.457 1 90.94 212 ARG A O 1
ATOM 1542 N N . TRP A 1 213 ? 12.008 8.344 -0.731 1 94.12 213 TRP A N 1
ATOM 1543 C CA . TRP A 1 213 ? 12.5 7.145 -1.404 1 94.12 213 TRP A CA 1
ATOM 1544 C C . TRP A 1 213 ? 11.344 6.227 -1.792 1 94.12 213 TRP A C 1
ATOM 1546 O O . TRP A 1 213 ? 11.281 5.734 -2.922 1 94.12 213 TRP A O 1
ATOM 1556 N N . THR A 1 214 ? 10.414 5.992 -0.87 1 95.88 214 THR A N 1
ATOM 1557 C CA . THR A 1 214 ? 9.32 5.039 -1.037 1 95.88 214 THR A CA 1
ATOM 1558 C C . THR A 1 214 ? 8.398 5.469 -2.176 1 95.88 214 THR A C 1
ATOM 1560 O O . THR A 1 214 ? 8.039 4.652 -3.027 1 95.88 214 THR A O 1
ATOM 1563 N N . TYR A 1 215 ? 8.086 6.668 -2.246 1 92.56 215 TYR A N 1
ATOM 1564 C CA . TYR A 1 215 ? 7.016 7.09 -3.148 1 92.56 215 TYR A CA 1
ATOM 1565 C C . TYR A 1 215 ? 7.586 7.645 -4.449 1 92.56 215 TYR A C 1
ATOM 1567 O O . TYR A 1 215 ? 6.836 8.008 -5.355 1 92.56 215 TYR A O 1
ATOM 1575 N N . ALA A 1 216 ? 8.898 7.703 -4.625 1 90.19 216 ALA A N 1
ATOM 1576 C CA . ALA A 1 216 ? 9.531 8.094 -5.883 1 90.19 216 ALA A CA 1
ATOM 1577 C C . ALA A 1 216 ? 9.25 7.062 -6.977 1 90.19 216 ALA A C 1
ATOM 1579 O O . ALA A 1 216 ? 9.164 7.414 -8.156 1 90.19 216 ALA A O 1
ATOM 1580 N N . ASP A 1 217 ? 9.156 5.832 -6.602 1 88.94 217 ASP A N 1
ATOM 1581 C CA . ASP A 1 217 ? 8.891 4.695 -7.48 1 88.94 217 ASP A CA 1
ATOM 1582 C C . ASP A 1 217 ? 8.109 3.609 -6.75 1 88.94 217 ASP A C 1
ATOM 1584 O O . ASP A 1 217 ? 8.594 3.023 -5.781 1 88.94 217 ASP A O 1
ATOM 1588 N N . LEU A 1 218 ? 6.953 3.328 -7.312 1 85.56 218 LEU A N 1
ATOM 1589 C CA . LEU A 1 218 ? 6.031 2.475 -6.57 1 85.56 218 LEU A CA 1
ATOM 1590 C C . LEU A 1 218 ? 6.105 1.034 -7.062 1 85.56 218 LEU A C 1
ATOM 1592 O O . LEU A 1 218 ? 5.238 0.219 -6.746 1 85.56 218 LEU A O 1
ATOM 1596 N N . SER A 1 219 ? 7.137 0.739 -7.797 1 89 219 SER A N 1
ATOM 1597 C CA . SER A 1 219 ? 7.305 -0.642 -8.234 1 89 219 SER A CA 1
ATOM 1598 C C . SER A 1 219 ? 7.375 -1.596 -7.047 1 89 219 SER A C 1
ATOM 1600 O O . SER A 1 219 ? 8.07 -1.325 -6.066 1 89 219 SER A O 1
ATOM 1602 N N . TRP A 1 220 ? 6.668 -2.703 -7.141 1 94.56 220 TRP A N 1
ATOM 1603 C CA . TRP A 1 220 ? 6.605 -3.652 -6.035 1 94.56 220 TRP A CA 1
ATOM 1604 C C . TRP A 1 220 ? 7.965 -4.309 -5.805 1 94.56 220 TRP A C 1
ATOM 1606 O O . TRP A 1 220 ? 8.367 -4.535 -4.664 1 94.56 220 TRP A O 1
ATOM 1616 N N . ALA A 1 221 ? 8.617 -4.555 -6.934 1 92.88 221 ALA A N 1
ATOM 1617 C CA . ALA A 1 221 ? 9.906 -5.234 -6.867 1 92.88 221 ALA A CA 1
ATOM 1618 C C . ALA A 1 221 ? 10.938 -4.391 -6.121 1 92.88 221 ALA A C 1
ATOM 1620 O O . ALA A 1 221 ? 11.781 -4.926 -5.398 1 92.88 221 ALA A O 1
ATOM 1621 N N . ARG A 1 222 ? 10.922 -3.105 -6.305 1 94.19 222 ARG A N 1
ATOM 1622 C CA . ARG A 1 222 ? 11.859 -2.188 -5.668 1 94.19 222 ARG A CA 1
ATOM 1623 C C . ARG A 1 222 ? 11.727 -2.236 -4.148 1 94.19 222 ARG A C 1
ATOM 1625 O O . ARG A 1 222 ? 12.727 -2.281 -3.434 1 94.19 222 ARG A O 1
ATOM 1632 N N . ILE A 1 223 ? 10.539 -2.287 -3.67 1 96.38 223 ILE A N 1
ATOM 1633 C CA . ILE A 1 223 ? 10.281 -2.381 -2.236 1 96.38 223 ILE A CA 1
ATOM 1634 C C . ILE A 1 223 ? 10.664 -3.77 -1.732 1 96.38 223 ILE A C 1
ATOM 1636 O O . ILE A 1 223 ? 11.352 -3.9 -0.718 1 96.38 223 ILE A O 1
ATOM 1640 N N . ALA A 1 224 ? 10.273 -4.785 -2.453 1 96.19 224 ALA A N 1
ATOM 1641 C CA . ALA A 1 224 ? 10.5 -6.168 -2.051 1 96.19 224 ALA A CA 1
ATOM 1642 C C . ALA A 1 224 ? 11.992 -6.465 -1.939 1 96.19 224 ALA A C 1
ATOM 1644 O O . ALA A 1 224 ? 12.398 -7.387 -1.223 1 96.19 224 ALA A O 1
ATOM 1645 N N . ALA A 1 225 ? 12.82 -5.711 -2.596 1 95 225 ALA A N 1
ATOM 1646 C CA . ALA A 1 225 ? 14.266 -5.93 -2.619 1 95 225 ALA A CA 1
ATOM 1647 C C . ALA A 1 225 ? 14.867 -5.746 -1.23 1 95 225 ALA A C 1
ATOM 1649 O O . ALA A 1 225 ? 16 -6.164 -0.979 1 95 225 ALA A O 1
ATOM 1650 N N . ILE A 1 226 ? 14.141 -5.27 -0.264 1 97.25 226 ILE A N 1
ATOM 1651 C CA . ILE A 1 226 ? 14.609 -4.98 1.086 1 97.25 226 ILE A CA 1
ATOM 1652 C C . ILE A 1 226 ? 14.555 -6.246 1.938 1 97.25 226 ILE A C 1
ATOM 1654 O O . ILE A 1 226 ? 15.117 -6.289 3.031 1 97.25 226 ILE A O 1
ATOM 1658 N N . VAL A 1 227 ? 13.953 -7.305 1.449 1 96.5 227 VAL A N 1
ATOM 1659 C CA . VAL A 1 227 ? 13.641 -8.508 2.209 1 96.5 227 VAL A CA 1
ATOM 1660 C C . VAL A 1 227 ? 14.922 -9.086 2.807 1 96.5 227 VAL A C 1
ATOM 1662 O O . VAL A 1 227 ? 14.961 -9.445 3.986 1 96.5 227 VAL A O 1
ATOM 1665 N N . PRO A 1 228 ? 16.047 -9.102 2.07 1 95 228 PRO A N 1
ATOM 1666 C CA . PRO A 1 228 ? 17.266 -9.68 2.648 1 95 228 PRO A CA 1
ATOM 1667 C C . PRO A 1 228 ? 17.734 -8.938 3.898 1 95 228 PRO A C 1
ATOM 1669 O O . PRO A 1 228 ? 18.281 -9.555 4.816 1 95 228 PRO A O 1
ATOM 1672 N N . VAL A 1 229 ? 17.5 -7.652 3.955 1 97.62 229 VAL A N 1
ATOM 1673 C CA . VAL A 1 229 ? 17.906 -6.863 5.117 1 97.62 229 VAL A CA 1
ATOM 1674 C C . VAL A 1 229 ? 17.047 -7.25 6.324 1 97.62 229 VAL A C 1
ATOM 1676 O O . VAL A 1 229 ? 17.562 -7.402 7.434 1 97.62 229 VAL A O 1
ATOM 1679 N N . VAL A 1 230 ? 15.758 -7.469 6.137 1 98.06 230 VAL A N 1
ATOM 1680 C CA . VAL A 1 230 ? 14.859 -7.859 7.219 1 98.06 230 VAL A CA 1
ATOM 1681 C C . VAL A 1 230 ? 15.258 -9.234 7.75 1 98.06 230 VAL A C 1
ATOM 1683 O O . VAL A 1 230 ? 15.32 -9.445 8.961 1 98.06 230 VAL A O 1
ATOM 1686 N N . VAL A 1 231 ? 15.539 -10.109 6.832 1 96.56 231 VAL A N 1
ATOM 1687 C CA . VAL A 1 231 ? 15.93 -11.461 7.207 1 96.56 231 VAL A CA 1
ATOM 1688 C C . VAL A 1 231 ? 17.219 -11.43 8.008 1 96.56 231 VAL A C 1
ATOM 1690 O O . VAL A 1 231 ? 17.344 -12.086 9.047 1 96.56 231 VAL A O 1
ATOM 1693 N N . SER A 1 232 ? 18.188 -10.633 7.535 1 96.19 232 SER A N 1
ATOM 1694 C CA . SER A 1 232 ? 19.469 -10.531 8.211 1 96.19 232 SER A CA 1
ATOM 1695 C C . SER A 1 232 ? 19.312 -9.992 9.633 1 96.19 232 SER A C 1
ATOM 1697 O O . SER A 1 232 ? 19.953 -10.484 10.562 1 96.19 232 SER A O 1
ATOM 1699 N N . CYS A 1 233 ? 18.484 -9.031 9.836 1 97.69 233 CYS A N 1
ATOM 1700 C CA . CYS A 1 233 ? 18.25 -8.469 11.164 1 97.69 233 CYS A CA 1
ATOM 1701 C C . CYS A 1 233 ? 17.594 -9.5 12.078 1 97.69 233 CYS A C 1
ATOM 1703 O O . CYS A 1 233 ? 17.922 -9.57 13.266 1 97.69 233 CYS A O 1
ATOM 1705 N N . ALA A 1 234 ? 16.688 -10.266 11.531 1 96.75 234 ALA A N 1
ATOM 1706 C CA . ALA A 1 234 ? 16.062 -11.336 12.312 1 96.75 234 ALA A CA 1
ATOM 1707 C C . ALA A 1 234 ? 17.094 -12.383 12.734 1 96.75 234 ALA A C 1
ATOM 1709 O O . ALA A 1 234 ? 17.094 -12.828 13.883 1 96.75 234 ALA A O 1
ATOM 1710 N N . GLU A 1 235 ? 17.922 -12.719 11.82 1 95.56 235 GLU A N 1
ATOM 1711 C CA . GLU A 1 235 ? 18.969 -13.695 12.102 1 95.56 235 GLU A CA 1
ATOM 1712 C C . GLU A 1 235 ? 19.906 -13.195 13.195 1 95.56 235 GLU A C 1
ATOM 1714 O O . GLU A 1 235 ? 20.438 -13.984 13.977 1 95.56 235 GLU A O 1
ATOM 1719 N N . ASP A 1 236 ? 20.047 -11.906 13.242 1 96.25 236 ASP A N 1
ATOM 1720 C CA . ASP A 1 236 ? 20.922 -11.297 14.242 1 96.25 236 ASP A CA 1
ATOM 1721 C C . ASP A 1 236 ? 20.172 -11.07 15.555 1 96.25 236 ASP A C 1
ATOM 1723 O O . ASP A 1 236 ? 20.703 -10.453 16.484 1 96.25 236 ASP A O 1
ATOM 1727 N N . GLY A 1 237 ? 18.906 -11.445 15.617 1 96 237 GLY A N 1
ATOM 1728 C CA . GLY A 1 237 ? 18.203 -11.492 16.891 1 96 237 GLY A CA 1
ATOM 1729 C C . GLY A 1 237 ? 17.281 -10.305 17.094 1 96 237 GLY A C 1
ATOM 1730 O O . GLY A 1 237 ? 16.766 -10.109 18.203 1 96 237 GLY A O 1
ATOM 1731 N N . ASP A 1 238 ? 17.062 -9.555 16.094 1 98.12 238 ASP A N 1
ATOM 1732 C CA . ASP A 1 238 ? 16.156 -8.414 16.234 1 98.12 238 ASP A CA 1
ATOM 1733 C C . ASP A 1 238 ? 14.719 -8.883 16.422 1 98.12 238 ASP A C 1
ATOM 1735 O O . ASP A 1 238 ? 14.164 -9.578 15.57 1 98.12 238 ASP A O 1
ATOM 1739 N N . VAL A 1 239 ? 14.102 -8.438 17.453 1 98.31 239 VAL A N 1
ATOM 1740 C CA . VAL A 1 239 ? 12.789 -8.922 17.844 1 98.31 239 VAL A CA 1
ATOM 1741 C C . VAL A 1 239 ? 11.734 -8.438 16.844 1 98.31 239 VAL A C 1
ATOM 1743 O O . VAL A 1 239 ? 10.836 -9.195 16.469 1 98.31 239 VAL A O 1
ATOM 1746 N N . VAL A 1 240 ? 11.852 -7.184 16.391 1 98.56 240 VAL A N 1
ATOM 1747 C CA . VAL A 1 240 ? 10.891 -6.605 15.461 1 98.56 240 VAL A CA 1
ATOM 1748 C C . VAL A 1 240 ? 10.969 -7.336 14.125 1 98.56 240 VAL A C 1
ATOM 1750 O O . VAL A 1 240 ? 9.938 -7.707 13.555 1 98.56 240 VAL A O 1
ATOM 1753 N N . ALA A 1 241 ? 12.148 -7.57 13.641 1 98.31 241 ALA A N 1
ATOM 1754 C CA . ALA A 1 241 ? 12.344 -8.297 12.383 1 98.31 241 ALA A CA 1
ATOM 1755 C C . ALA A 1 241 ? 11.805 -9.719 12.484 1 98.31 241 ALA A C 1
ATOM 1757 O O . ALA A 1 241 ? 11.164 -10.211 11.547 1 98.31 241 ALA A O 1
ATOM 1758 N N . ASN A 1 242 ? 12.023 -10.328 13.617 1 97.94 242 ASN A N 1
ATOM 1759 C CA . ASN A 1 242 ? 11.516 -11.68 13.828 1 97.94 242 ASN A CA 1
ATOM 1760 C C . ASN A 1 242 ? 9.992 -11.727 13.789 1 97.94 242 ASN A C 1
ATOM 1762 O O . ASN A 1 242 ? 9.406 -12.656 13.227 1 97.94 242 ASN A O 1
ATOM 1766 N N . GLU A 1 243 ? 9.43 -10.805 14.383 1 98.31 243 GLU A N 1
ATOM 1767 C CA . GLU A 1 243 ? 7.969 -10.734 14.391 1 98.31 243 GLU A CA 1
ATOM 1768 C C . GLU A 1 243 ? 7.422 -10.547 12.977 1 98.31 243 GLU A C 1
ATOM 1770 O O . GLU A 1 243 ? 6.41 -11.148 12.609 1 98.31 243 GLU A O 1
ATOM 1775 N N . ILE A 1 244 ? 8.047 -9.719 12.195 1 98.31 244 ILE A N 1
ATOM 1776 C CA . ILE A 1 244 ? 7.641 -9.469 10.812 1 98.31 244 ILE A CA 1
ATOM 1777 C C . ILE A 1 244 ? 7.684 -10.773 10.023 1 98.31 244 ILE A C 1
ATOM 1779 O O . ILE A 1 244 ? 6.734 -11.109 9.305 1 98.31 244 ILE A O 1
ATOM 1783 N N . LEU A 1 245 ? 8.758 -11.555 10.203 1 97.75 245 LEU A N 1
ATOM 1784 C CA . LEU A 1 245 ? 8.922 -12.797 9.453 1 97.75 245 LEU A CA 1
ATOM 1785 C C . LEU A 1 245 ? 7.938 -13.859 9.945 1 97.75 245 LEU A C 1
ATOM 1787 O O . LEU A 1 245 ? 7.383 -14.609 9.141 1 97.75 245 LEU A O 1
ATOM 1791 N N . ASN A 1 246 ? 7.727 -13.883 11.234 1 98 246 ASN A N 1
ATOM 1792 C CA . ASN A 1 246 ? 6.75 -14.828 11.773 1 98 246 ASN A CA 1
ATOM 1793 C C . ASN A 1 246 ? 5.348 -14.531 11.25 1 98 246 ASN A C 1
ATOM 1795 O O . ASN A 1 246 ? 4.59 -15.461 10.945 1 98 246 ASN A O 1
ATOM 1799 N N . ASN A 1 247 ? 5.035 -13.281 11.18 1 98.06 247 ASN A N 1
ATOM 1800 C CA . ASN A 1 247 ? 3.744 -12.898 10.625 1 98.06 247 ASN A CA 1
ATOM 1801 C C . ASN A 1 247 ? 3.619 -13.312 9.164 1 98.06 247 ASN A C 1
ATOM 1803 O O . ASN A 1 247 ? 2.547 -13.727 8.719 1 98.06 247 ASN A O 1
ATOM 1807 N N . ALA A 1 248 ? 4.676 -13.172 8.43 1 98.06 248 ALA A N 1
ATOM 1808 C CA . ALA A 1 248 ? 4.676 -13.586 7.027 1 98.06 248 ALA A CA 1
ATOM 1809 C C . ALA A 1 248 ? 4.441 -15.086 6.902 1 98.06 248 ALA A C 1
ATOM 1811 O O . ALA A 1 248 ? 3.666 -15.531 6.051 1 98.06 248 ALA A O 1
ATOM 1812 N N . VAL A 1 249 ? 5.082 -15.836 7.773 1 98.12 249 VAL A N 1
ATOM 1813 C CA . VAL A 1 249 ? 4.926 -17.281 7.793 1 98.12 249 VAL A CA 1
ATOM 1814 C C . VAL A 1 249 ? 3.463 -17.641 8.039 1 98.12 249 VAL A C 1
ATOM 1816 O O . VAL A 1 249 ? 2.9 -18.484 7.344 1 98.12 249 VAL A O 1
ATOM 1819 N N . ASN A 1 250 ? 2.906 -16.969 8.945 1 98.38 250 ASN A N 1
ATOM 1820 C CA . ASN A 1 250 ? 1.51 -17.234 9.273 1 98.38 250 ASN A CA 1
ATOM 1821 C C . ASN A 1 250 ? 0.587 -16.906 8.102 1 98.38 250 ASN A C 1
ATOM 1823 O O . ASN A 1 250 ? -0.346 -17.656 7.816 1 98.38 250 ASN A O 1
ATOM 1827 N N . GLU A 1 251 ? 0.828 -15.805 7.465 1 98.5 251 GLU A N 1
ATOM 1828 C CA . GLU A 1 251 ? 0.026 -15.391 6.316 1 98.5 251 GLU A CA 1
ATOM 1829 C C . GLU A 1 251 ? 0.121 -16.406 5.184 1 98.5 251 GLU A C 1
ATOM 1831 O O . GLU A 1 251 ? -0.885 -16.75 4.555 1 98.5 251 GLU A O 1
ATOM 1836 N N . LEU A 1 252 ? 1.297 -16.875 4.953 1 98.56 252 LEU A N 1
ATOM 1837 C CA . LEU A 1 252 ? 1.51 -17.844 3.885 1 98.56 252 LEU A CA 1
ATOM 1838 C C . LEU A 1 252 ? 0.859 -19.188 4.23 1 98.56 252 LEU A C 1
ATOM 1840 O O . LEU A 1 252 ? 0.191 -19.781 3.387 1 98.56 252 LEU A O 1
ATOM 1844 N N . ALA A 1 253 ? 1.021 -19.609 5.473 1 98.62 253 ALA A N 1
ATOM 1845 C CA . ALA A 1 253 ? 0.406 -20.859 5.91 1 98.62 253 ALA A CA 1
ATOM 1846 C C . ALA A 1 253 ? -1.116 -20.781 5.844 1 98.62 253 ALA A C 1
ATOM 1848 O O . ALA A 1 253 ? -1.78 -21.734 5.426 1 98.62 253 ALA A O 1
ATOM 1849 N N . ASP A 1 254 ? -1.61 -19.656 6.223 1 98.5 254 ASP A N 1
ATOM 1850 C CA . ASP A 1 254 ? -3.055 -19.438 6.18 1 98.5 254 ASP A CA 1
ATOM 1851 C C . ASP A 1 254 ? -3.584 -19.547 4.75 1 98.5 254 ASP A C 1
ATOM 1853 O O . ASP A 1 254 ? -4.688 -20.047 4.527 1 98.5 254 ASP A O 1
ATOM 1857 N N . SER A 1 255 ? -2.863 -19.047 3.834 1 98.56 255 SER A N 1
ATOM 1858 C CA . SER A 1 255 ? -3.273 -19.125 2.438 1 98.56 255 SER A CA 1
ATOM 1859 C C . SER A 1 255 ? -3.354 -20.578 1.966 1 98.56 255 SER A C 1
ATOM 1861 O O . SER A 1 255 ? -4.301 -20.969 1.278 1 98.56 255 SER A O 1
ATOM 1863 N N . VAL A 1 256 ? -2.385 -21.359 2.369 1 98.56 256 VAL A N 1
ATOM 1864 C CA . VAL A 1 256 ? -2.367 -22.766 1.996 1 98.56 256 VAL A CA 1
ATOM 1865 C C . VAL A 1 256 ? -3.541 -23.484 2.654 1 98.56 256 VAL A C 1
ATOM 1867 O O . VAL A 1 256 ? -4.273 -24.234 1.991 1 98.56 256 VAL A O 1
ATOM 1870 N N . ARG A 1 257 ? -3.75 -23.25 3.906 1 98.5 257 ARG A N 1
ATOM 1871 C CA . ARG A 1 257 ? -4.832 -23.922 4.633 1 98.5 257 ARG A CA 1
ATOM 1872 C C . ARG A 1 257 ? -6.188 -23.594 4.012 1 98.5 257 ARG A C 1
ATOM 1874 O O . ARG A 1 257 ? -7.055 -24.453 3.91 1 98.5 257 ARG A O 1
ATOM 1881 N N . ALA A 1 258 ? -6.352 -22.328 3.637 1 98.38 258 ALA A N 1
ATOM 1882 C CA . ALA A 1 258 ? -7.613 -21.906 3.037 1 98.38 258 ALA A CA 1
ATOM 1883 C C . ALA A 1 258 ? -7.895 -22.688 1.75 1 98.38 258 ALA A C 1
ATOM 1885 O O . ALA A 1 258 ? -9.008 -23.156 1.54 1 98.38 258 ALA A O 1
ATOM 1886 N N . VAL A 1 259 ? -6.902 -22.812 0.929 1 98.12 259 VAL A N 1
ATOM 1887 C CA . VAL A 1 259 ? -7.062 -23.469 -0.358 1 98.12 259 VAL A CA 1
ATOM 1888 C C . VAL A 1 259 ? -7.281 -24.969 -0.14 1 98.12 259 VAL A C 1
ATOM 1890 O O . VAL A 1 259 ? -8.18 -25.562 -0.743 1 98.12 259 VAL A O 1
ATOM 1893 N N . VAL A 1 260 ? -6.488 -25.594 0.757 1 98.19 260 VAL A N 1
ATOM 1894 C CA . VAL A 1 260 ? -6.582 -27.016 1.028 1 98.19 260 VAL A CA 1
ATOM 1895 C C . VAL A 1 260 ? -7.953 -27.359 1.609 1 98.19 260 VAL A C 1
ATOM 1897 O O . VAL A 1 260 ? -8.57 -28.344 1.229 1 98.19 260 VAL A O 1
ATOM 1900 N N . GLN A 1 261 ? -8.398 -26.531 2.438 1 97.69 261 GLN A N 1
ATOM 1901 C CA . GLN A 1 261 ? -9.703 -26.734 3.062 1 97.69 261 GLN A CA 1
ATOM 1902 C C . GLN A 1 261 ? -10.828 -26.594 2.043 1 97.69 261 GLN A C 1
ATOM 1904 O O . GLN A 1 261 ? -11.727 -27.438 1.987 1 97.69 261 GLN A O 1
ATOM 1909 N N . ARG A 1 262 ? -10.797 -25.625 1.265 1 97.25 262 ARG A N 1
ATOM 1910 C CA . ARG A 1 262 ? -11.852 -25.344 0.288 1 97.25 262 ARG A CA 1
ATOM 1911 C C . ARG A 1 262 ? -11.961 -26.484 -0.727 1 97.25 262 ARG A C 1
ATOM 1913 O O . ARG A 1 262 ? -13.062 -26.828 -1.159 1 97.25 262 ARG A O 1
ATOM 1920 N N . LEU A 1 263 ? -10.828 -27.078 -1.051 1 97.44 263 LEU A N 1
ATOM 1921 C CA . LEU A 1 263 ? -10.805 -28.094 -2.098 1 97.44 263 LEU A CA 1
ATOM 1922 C C . LEU A 1 263 ? -10.844 -29.484 -1.495 1 97.44 263 LEU A C 1
ATOM 1924 O O . LEU A 1 263 ? -10.953 -30.484 -2.223 1 97.44 263 LEU A O 1
ATOM 1928 N N . GLY A 1 264 ? -10.688 -29.594 -0.165 1 97.25 264 GLY A N 1
ATOM 1929 C CA . GLY A 1 264 ? -10.672 -30.891 0.497 1 97.25 264 GLY A CA 1
ATOM 1930 C C . GLY A 1 264 ? -9.492 -31.75 0.083 1 97.25 264 GLY A C 1
ATOM 1931 O O . GLY A 1 264 ? -9.633 -32.969 -0.066 1 97.25 264 GLY A O 1
ATOM 1932 N N . LEU A 1 265 ? -8.352 -31.125 -0.09 1 96.94 265 LEU A N 1
ATOM 1933 C CA . LEU A 1 265 ? -7.203 -31.828 -0.639 1 96.94 265 LEU A CA 1
ATOM 1934 C C . LEU A 1 265 ? -6.664 -32.844 0.364 1 96.94 265 LEU A C 1
ATOM 1936 O O . LEU A 1 265 ? -6.047 -33.844 -0.023 1 96.94 265 LEU A O 1
ATOM 1940 N N . ALA A 1 266 ? -6.891 -32.562 1.642 1 97.06 266 ALA A N 1
ATOM 1941 C CA . ALA A 1 266 ? -6.355 -33.438 2.682 1 97.06 266 ALA A CA 1
ATOM 1942 C C . ALA A 1 266 ? -7.398 -34.469 3.133 1 97.06 266 ALA A C 1
ATOM 1944 O O . ALA A 1 266 ? -7.211 -35.156 4.141 1 97.06 266 ALA A O 1
ATOM 1945 N N . GLY A 1 267 ? -8.508 -34.5 2.484 1 95.31 267 GLY A N 1
ATOM 1946 C CA . GLY A 1 267 ? -9.555 -35.438 2.836 1 95.31 267 GLY A CA 1
ATOM 1947 C C . GLY A 1 267 ? -10.375 -35 4.035 1 95.31 267 GLY A C 1
ATOM 1948 O O . GLY A 1 267 ? -10.125 -33.938 4.609 1 95.31 267 GLY A O 1
ATOM 1949 N N . LYS A 1 268 ? -11.336 -35.875 4.438 1 92.88 268 LYS A N 1
ATOM 1950 C CA . LYS A 1 268 ? -12.289 -35.531 5.496 1 92.88 268 LYS A CA 1
ATOM 1951 C C . LYS A 1 268 ? -11.602 -35.5 6.855 1 92.88 268 LYS A C 1
ATOM 1953 O O . LYS A 1 268 ? -11.969 -34.688 7.719 1 92.88 268 LYS A O 1
ATOM 1958 N N . ASP A 1 269 ? -10.539 -36.25 6.996 1 93.75 269 ASP A N 1
ATOM 1959 C CA . ASP A 1 269 ? -9.875 -36.312 8.297 1 93.75 269 ASP A CA 1
ATOM 1960 C C . ASP A 1 269 ? -8.555 -35.562 8.281 1 93.75 269 ASP A C 1
ATOM 1962 O O . ASP A 1 269 ? -7.754 -35.656 9.211 1 93.75 269 ASP A O 1
ATOM 1966 N N . ASN A 1 270 ? -8.297 -34.781 7.129 1 94.56 270 ASN A N 1
ATOM 1967 C CA . ASN A 1 270 ? -7.094 -33.969 6.969 1 94.56 270 ASN A CA 1
ATOM 1968 C C . ASN A 1 270 ? -5.828 -34.812 7 1 94.56 270 ASN A C 1
ATOM 1970 O O . ASN A 1 270 ? -4.789 -34.375 7.488 1 94.56 270 ASN A O 1
ATOM 1974 N N . ASN A 1 271 ? -5.957 -36.062 6.543 1 95.06 271 ASN A N 1
ATOM 1975 C CA . ASN A 1 271 ? -4.836 -37 6.652 1 95.06 271 ASN A CA 1
ATOM 1976 C C . ASN A 1 271 ? -4.492 -37.625 5.301 1 95.06 271 ASN A C 1
ATOM 1978 O O . ASN A 1 271 ? -3.717 -38.562 5.23 1 95.06 271 ASN A O 1
ATOM 1982 N N . ASP A 1 272 ? -5.082 -37.156 4.266 1 95.62 272 ASP A N 1
ATOM 1983 C CA . ASP A 1 272 ? -4.695 -37.594 2.926 1 95.62 272 ASP A CA 1
ATOM 1984 C C . ASP A 1 272 ? -3.465 -36.844 2.434 1 95.62 272 ASP A C 1
ATOM 1986 O O . ASP A 1 272 ? -3.227 -35.719 2.84 1 95.62 272 ASP A O 1
ATOM 1990 N N . SER A 1 273 ? -2.793 -37.531 1.639 1 96.12 273 SER A N 1
ATOM 1991 C CA . SER A 1 273 ? -1.619 -36.906 1.04 1 96.12 273 SER A CA 1
ATOM 1992 C C . SER A 1 273 ? -2 -36.062 -0.169 1 96.12 273 SER A C 1
ATOM 1994 O O . SER A 1 273 ? -2.922 -36.406 -0.911 1 96.12 273 SER A O 1
ATOM 1996 N N . PHE A 1 274 ? -1.364 -34.969 -0.3 1 95.62 274 PHE A N 1
ATOM 1997 C CA . PHE A 1 274 ? -1.471 -34.125 -1.479 1 95.62 274 PHE A CA 1
ATOM 1998 C C . PHE A 1 274 ? -0.168 -33.375 -1.723 1 95.62 274 PHE A C 1
ATOM 2000 O O . PHE A 1 274 ? 0.561 -33.062 -0.778 1 95.62 274 PHE A O 1
ATOM 2007 N N . PRO A 1 275 ? 0.165 -33.156 -2.975 1 94.5 275 PRO A N 1
ATOM 2008 C CA . PRO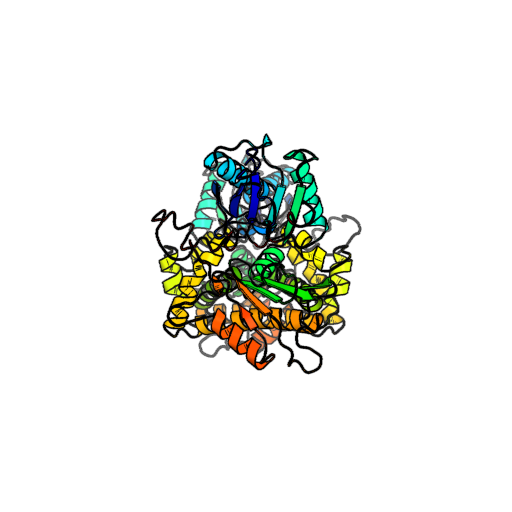 A 1 275 ? 1.382 -32.375 -3.256 1 94.5 275 PRO A CA 1
ATOM 2009 C C . PRO A 1 275 ? 1.222 -30.891 -2.965 1 94.5 275 PRO A C 1
ATOM 2011 O O . PRO A 1 275 ? 0.173 -30.312 -3.256 1 94.5 275 PRO A O 1
ATOM 2014 N N . LEU A 1 276 ? 2.148 -30.297 -2.303 1 96 276 LEU A N 1
ATOM 2015 C CA . LEU A 1 276 ? 2.301 -28.859 -2.115 1 96 276 LEU A CA 1
ATOM 2016 C C . LEU A 1 276 ? 3.609 -28.359 -2.721 1 96 276 LEU A C 1
ATOM 2018 O O . LEU A 1 276 ? 4.684 -28.594 -2.164 1 96 276 LEU A O 1
ATOM 2022 N N . VAL A 1 277 ? 3.455 -27.656 -3.838 1 90.06 277 VAL A N 1
ATOM 2023 C CA . VAL A 1 277 ? 4.617 -27.094 -4.512 1 90.06 277 VAL A CA 1
ATOM 2024 C C . VAL A 1 277 ? 4.918 -25.703 -3.945 1 90.06 277 VAL A C 1
ATOM 2026 O O . VAL A 1 277 ? 4.016 -24.875 -3.811 1 90.06 277 VAL A O 1
ATOM 2029 N N . MET A 1 278 ? 6.121 -25.438 -3.531 1 90.75 278 MET A N 1
ATOM 2030 C CA . MET A 1 278 ? 6.531 -24.156 -2.979 1 90.75 278 MET A CA 1
ATOM 2031 C C . MET A 1 278 ? 7.617 -23.516 -3.838 1 90.75 278 MET A C 1
ATOM 2033 O O . MET A 1 278 ? 8.664 -24.125 -4.066 1 90.75 278 MET A O 1
ATOM 2037 N N . VAL A 1 279 ? 7.262 -22.312 -4.301 1 85.5 279 VAL A N 1
ATOM 2038 C CA . VAL A 1 279 ? 8.164 -21.609 -5.207 1 85.5 279 VAL A CA 1
ATOM 2039 C C . VAL A 1 279 ? 8.242 -20.125 -4.816 1 85.5 279 VAL A C 1
ATOM 2041 O O . VAL A 1 279 ? 7.266 -19.562 -4.324 1 85.5 279 VAL A O 1
ATOM 2044 N N . GLY A 1 280 ? 9.492 -19.516 -5.039 1 86.25 280 GLY A N 1
ATOM 2045 C CA . GLY A 1 280 ? 9.633 -18.078 -4.848 1 86.25 280 GLY A CA 1
ATOM 2046 C C . GLY A 1 280 ? 10.789 -17.703 -3.939 1 86.25 280 GLY A C 1
ATOM 2047 O O . GLY A 1 280 ? 11.102 -18.438 -2.998 1 86.25 280 GLY A O 1
ATOM 2048 N N . GLY A 1 281 ? 11.297 -16.562 -4.184 1 85 281 GLY A N 1
ATOM 2049 C CA . GLY A 1 281 ? 12.5 -16.109 -3.496 1 85 281 GLY A CA 1
ATOM 2050 C C . GLY A 1 281 ? 12.312 -15.969 -1.997 1 85 281 GLY A C 1
ATOM 2051 O O . GLY A 1 281 ? 13.25 -16.172 -1.227 1 85 281 GLY A O 1
ATOM 2052 N N . VAL A 1 282 ? 11.156 -15.641 -1.549 1 90.75 282 VAL A N 1
ATOM 2053 C CA . VAL A 1 282 ? 10.867 -15.461 -0.13 1 90.75 282 VAL A CA 1
ATOM 2054 C C . VAL A 1 282 ? 10.984 -16.797 0.595 1 90.75 282 VAL A C 1
ATOM 2056 O O . VAL A 1 282 ? 11.328 -16.844 1.777 1 90.75 282 VAL A O 1
ATOM 2059 N N . LEU A 1 283 ? 10.703 -17.906 -0.15 1 90.19 283 LEU A N 1
ATOM 2060 C CA . LEU A 1 283 ? 10.641 -19.219 0.46 1 90.19 283 LEU A CA 1
ATOM 2061 C C . LEU A 1 283 ? 12.008 -19.906 0.42 1 90.19 283 LEU A C 1
ATOM 2063 O O . LEU A 1 283 ? 12.18 -20.984 0.973 1 90.19 283 LEU A O 1
ATOM 2067 N N . GLU A 1 284 ? 12.898 -19.25 -0.173 1 79.38 284 GLU A N 1
ATOM 2068 C CA . GLU A 1 284 ? 14.227 -19.828 -0.265 1 79.38 284 GLU A CA 1
ATOM 2069 C C . GLU A 1 284 ? 14.969 -19.719 1.064 1 79.38 284 GLU A C 1
ATOM 2071 O O . GLU A 1 284 ? 14.688 -18.828 1.868 1 79.38 284 GLU A O 1
ATOM 2076 N N . ALA A 1 285 ? 15.836 -20.672 1.134 1 68.5 285 ALA A N 1
ATOM 2077 C CA . ALA A 1 285 ? 16.562 -20.797 2.393 1 68.5 285 ALA A CA 1
ATOM 2078 C C . ALA A 1 285 ? 17.562 -19.641 2.557 1 68.5 285 ALA A C 1
ATOM 2080 O O . ALA A 1 285 ? 18.172 -19.188 1.578 1 68.5 285 ALA A O 1
ATOM 2081 N N . ASN A 1 286 ? 17.516 -19.203 3.768 1 69.81 286 ASN A N 1
ATOM 2082 C CA . ASN A 1 286 ? 18.531 -18.25 4.203 1 69.81 286 ASN A CA 1
ATOM 2083 C C . ASN A 1 286 ? 19.484 -18.875 5.227 1 69.81 286 ASN A C 1
ATOM 2085 O O . ASN A 1 286 ? 19.578 -20.094 5.328 1 69.81 286 ASN A O 1
ATOM 2089 N N . ARG A 1 287 ? 20.422 -18.078 5.766 1 67.94 287 ARG A N 1
ATOM 2090 C CA . ARG A 1 287 ? 21.422 -18.594 6.691 1 67.94 287 ARG A CA 1
ATOM 2091 C C . ARG A 1 287 ? 20.781 -19.156 7.949 1 67.94 287 ARG A C 1
ATOM 2093 O O . ARG A 1 287 ? 20.875 -20.359 8.227 1 67.94 287 ARG A O 1
ATOM 2100 N N . LYS A 1 288 ? 20.031 -18.406 8.57 1 76.31 288 LYS A N 1
ATOM 2101 C CA . LYS A 1 288 ? 19.453 -18.828 9.844 1 76.31 288 LYS A CA 1
ATOM 2102 C C . LYS A 1 288 ? 17.938 -18.766 9.797 1 76.31 288 LYS A C 1
ATOM 2104 O O . LYS A 1 288 ? 17.25 -19.484 10.523 1 76.31 288 LYS A O 1
ATOM 2109 N N . TRP A 1 289 ? 17.469 -18.016 9.055 1 78.25 289 TRP A N 1
ATOM 2110 C CA . TRP A 1 289 ? 16.016 -17.906 8.914 1 78.25 289 TRP A CA 1
ATOM 2111 C C . TRP A 1 289 ? 15.562 -18.5 7.582 1 78.25 289 TRP A C 1
ATOM 2113 O O . TRP A 1 289 ? 16.031 -18.078 6.52 1 78.25 289 TRP A O 1
ATOM 2123 N N . ASN A 1 290 ? 14.664 -19.5 7.742 1 88.69 290 ASN A N 1
ATOM 2124 C CA . ASN A 1 290 ? 14.102 -20.172 6.574 1 88.69 290 ASN A CA 1
ATOM 2125 C C . ASN A 1 290 ? 12.578 -20.109 6.574 1 88.69 290 ASN A C 1
ATOM 2127 O O . ASN A 1 290 ? 11.914 -20.969 7.16 1 88.69 290 ASN A O 1
ATOM 2131 N N . ILE A 1 291 ? 12.055 -19.125 5.879 1 92.94 291 ILE A N 1
ATOM 2132 C CA . ILE A 1 291 ? 10.617 -18.906 5.828 1 92.94 291 ILE A CA 1
ATOM 2133 C C . ILE A 1 291 ? 9.914 -20.141 5.254 1 92.94 291 ILE A C 1
ATOM 2135 O O . ILE A 1 291 ? 8.883 -20.562 5.77 1 92.94 291 ILE A O 1
ATOM 2139 N N . GLY A 1 292 ? 10.539 -20.719 4.191 1 93.62 292 GLY A N 1
ATOM 2140 C CA . GLY A 1 292 ? 9.969 -21.922 3.588 1 93.62 292 GLY A CA 1
ATOM 2141 C C . GLY A 1 292 ? 9.836 -23.078 4.562 1 93.62 292 GLY A C 1
ATOM 2142 O O . GLY A 1 292 ? 8.82 -23.766 4.57 1 93.62 292 GLY A O 1
ATOM 2143 N N . GLU A 1 293 ? 10.844 -23.266 5.32 1 94.25 293 GLU A N 1
ATOM 2144 C CA . GLU A 1 293 ? 10.82 -24.328 6.316 1 94.25 293 GLU A CA 1
ATOM 2145 C C . GLU A 1 293 ? 9.781 -24.062 7.395 1 94.25 293 GLU A C 1
ATOM 2147 O O . GLU A 1 293 ? 9.086 -24.969 7.836 1 94.25 293 GLU A O 1
ATOM 2152 N N . GLU A 1 294 ? 9.719 -22.797 7.844 1 95.81 294 GLU A N 1
ATOM 2153 C CA . GLU A 1 294 ? 8.734 -22.438 8.859 1 95.81 294 GLU A CA 1
ATOM 2154 C C . GLU A 1 294 ? 7.316 -22.625 8.336 1 95.81 294 GLU A C 1
ATOM 2156 O O . GLU A 1 294 ? 6.43 -23.078 9.07 1 95.81 294 GLU A O 1
ATOM 2161 N N . VAL A 1 295 ? 7.066 -22.266 7.129 1 97.5 295 VAL A N 1
ATOM 2162 C CA . VAL A 1 295 ? 5.762 -22.469 6.512 1 97.5 295 VAL A CA 1
ATOM 2163 C C . VAL A 1 295 ? 5.453 -23.969 6.43 1 97.5 295 VAL A C 1
ATOM 2165 O O . VAL A 1 295 ? 4.348 -24.391 6.77 1 97.5 295 VAL A O 1
ATOM 2168 N N . THR A 1 296 ? 6.422 -24.734 5.996 1 96.5 296 THR A N 1
ATOM 2169 C CA . THR A 1 296 ? 6.281 -26.188 5.887 1 96.5 296 THR A CA 1
ATOM 2170 C C . THR A 1 296 ? 5.91 -26.797 7.234 1 96.5 296 THR A C 1
ATOM 2172 O O . THR A 1 296 ? 4.977 -27.594 7.324 1 96.5 296 THR A O 1
ATOM 2175 N N . ASN A 1 297 ? 6.645 -26.406 8.258 1 97.12 297 ASN A N 1
ATOM 2176 C CA . ASN A 1 297 ? 6.371 -26.906 9.594 1 97.12 297 ASN A CA 1
ATOM 2177 C C . ASN A 1 297 ? 4.945 -26.578 10.039 1 97.12 297 ASN A C 1
ATOM 2179 O O . ASN A 1 297 ? 4.27 -27.422 10.625 1 97.12 297 ASN A O 1
ATOM 2183 N N . SER A 1 298 ? 4.57 -25.391 9.766 1 97.88 298 SER A N 1
ATOM 2184 C CA . SER A 1 298 ? 3.221 -24.953 10.125 1 97.88 298 SER A CA 1
ATOM 2185 C C . SER A 1 298 ? 2.168 -25.781 9.391 1 97.88 298 SER A C 1
ATOM 2187 O O . SER A 1 298 ? 1.17 -26.203 9.984 1 97.88 298 SER A O 1
ATOM 2189 N N . ILE A 1 299 ? 2.359 -26.047 8.156 1 98 299 ILE A N 1
ATOM 2190 C CA . ILE A 1 299 ? 1.408 -26.781 7.332 1 98 299 ILE A CA 1
ATOM 2191 C C . ILE A 1 299 ? 1.346 -28.234 7.793 1 98 299 ILE A C 1
ATOM 2193 O O . ILE A 1 299 ? 0.262 -28.828 7.891 1 98 299 ILE A O 1
ATOM 2197 N N . LEU A 1 300 ? 2.492 -28.844 8.102 1 97.75 300 LEU A N 1
ATOM 2198 C CA . LEU A 1 300 ? 2.572 -30.25 8.453 1 97.75 300 LEU A CA 1
ATOM 2199 C C . LEU A 1 300 ? 1.932 -30.5 9.82 1 97.75 300 LEU A C 1
ATOM 2201 O O . LEU A 1 300 ? 1.521 -31.625 10.117 1 97.75 300 LEU A O 1
ATOM 2205 N N . LYS A 1 301 ? 1.87 -29.484 10.609 1 97.5 301 LYS A N 1
ATOM 2206 C CA . LYS A 1 301 ? 1.142 -29.609 11.867 1 97.5 301 LYS A CA 1
ATOM 2207 C C . LYS A 1 301 ? -0.348 -29.828 11.625 1 97.5 301 LYS A C 1
ATOM 2209 O O . LYS A 1 301 ? -1.002 -30.562 12.367 1 97.5 301 LYS A O 1
ATOM 2214 N N . THR A 1 302 ? -0.876 -29.234 10.586 1 96.62 302 THR A N 1
ATOM 2215 C CA . THR A 1 302 ? -2.291 -29.344 10.25 1 96.62 302 THR A CA 1
ATOM 2216 C C . THR A 1 302 ? -2.529 -30.516 9.305 1 96.62 302 THR A C 1
ATOM 2218 O O . THR A 1 302 ? -3.535 -31.219 9.422 1 96.62 302 THR A O 1
ATOM 2221 N N . TYR A 1 303 ? -1.626 -30.656 8.391 1 97.94 303 TYR A N 1
ATOM 2222 C CA . TYR A 1 303 ? -1.706 -31.703 7.367 1 97.94 303 TYR A CA 1
ATOM 2223 C C . TYR A 1 303 ? -0.435 -32.531 7.344 1 97.94 303 TYR A C 1
ATOM 2225 O O . TYR A 1 303 ? 0.416 -32.375 6.465 1 97.94 303 TYR A O 1
ATOM 2233 N N . PRO A 1 304 ? -0.402 -33.531 8.133 1 97.31 304 PRO A N 1
ATOM 2234 C CA . PRO A 1 304 ? 0.85 -34.25 8.344 1 97.31 304 PRO A CA 1
ATOM 2235 C C . PRO A 1 304 ? 1.31 -35.031 7.098 1 97.31 304 PRO A C 1
ATOM 2237 O O . PRO A 1 304 ? 2.498 -35.312 6.953 1 97.31 304 PRO A O 1
ATOM 2240 N N . ARG A 1 305 ? 0.451 -35.281 6.133 1 97.38 305 ARG A N 1
ATOM 2241 C CA . ARG A 1 305 ? 0.828 -36.094 4.992 1 97.38 305 ARG A CA 1
ATOM 2242 C C . ARG A 1 305 ? 0.991 -35.25 3.732 1 97.38 305 ARG A C 1
ATOM 2244 O O . ARG A 1 305 ? 1.093 -35.812 2.629 1 97.38 305 ARG A O 1
ATOM 2251 N N . ALA A 1 306 ? 0.958 -33.906 3.908 1 97.5 306 ALA A N 1
ATOM 2252 C CA . ALA A 1 306 ? 1.26 -33.062 2.752 1 97.5 306 ALA A CA 1
ATOM 2253 C C . ALA A 1 306 ? 2.641 -33.375 2.188 1 97.5 306 ALA A C 1
ATOM 2255 O O . ALA A 1 306 ? 3.598 -33.594 2.941 1 97.5 306 ALA A O 1
ATOM 2256 N N . SER A 1 307 ? 2.764 -33.562 0.879 1 96.19 307 SER A N 1
ATOM 2257 C CA . SER A 1 307 ? 4.035 -33.812 0.209 1 96.19 307 SER A CA 1
ATOM 2258 C C . SER A 1 307 ? 4.648 -32.5 -0.317 1 96.19 307 SER A C 1
ATOM 2260 O O . SER A 1 307 ? 4.285 -32.031 -1.396 1 96.19 307 SER A O 1
ATOM 2262 N N . ILE A 1 308 ? 5.605 -32.031 0.396 1 94.56 308 ILE A N 1
ATOM 2263 C CA . ILE A 1 308 ? 6.223 -30.75 0.059 1 94.56 308 ILE A CA 1
ATOM 2264 C C . ILE A 1 308 ? 7.188 -30.938 -1.11 1 94.56 308 ILE A C 1
ATOM 2266 O O . ILE A 1 308 ? 8.086 -31.781 -1.055 1 94.56 308 ILE A O 1
ATOM 2270 N N . ILE A 1 309 ? 6.973 -30.172 -2.127 1 87.88 309 ILE A N 1
ATOM 2271 C CA . ILE A 1 309 ? 7.805 -30.266 -3.322 1 87.88 309 ILE A CA 1
ATOM 2272 C C . ILE A 1 309 ? 8.453 -28.906 -3.602 1 87.88 309 ILE A C 1
ATOM 2274 O O . ILE A 1 309 ? 7.766 -27.875 -3.662 1 87.88 309 ILE A O 1
ATOM 2278 N N . ARG A 1 310 ? 9.719 -28.891 -3.617 1 82.12 310 ARG A N 1
ATOM 2279 C CA . ARG A 1 310 ? 10.484 -27.719 -4.031 1 82.12 310 ARG A CA 1
ATOM 2280 C C . ARG A 1 310 ? 11.133 -27.938 -5.395 1 82.12 310 ARG A C 1
ATOM 2282 O O . ARG A 1 310 ? 12.164 -28.609 -5.492 1 82.12 310 ARG A O 1
ATOM 2289 N N . PRO A 1 311 ? 10.414 -27.578 -6.305 1 64.31 311 PRO A N 1
ATOM 2290 C CA . PRO A 1 311 ? 10.969 -27.859 -7.629 1 64.31 311 PRO A CA 1
ATOM 2291 C C . PRO A 1 311 ? 12.414 -27.375 -7.773 1 64.31 311 PRO A C 1
ATOM 2293 O O . PRO A 1 311 ? 12.789 -26.344 -7.219 1 64.31 311 PRO A O 1
ATOM 2296 N N . LYS A 1 312 ? 13.406 -28.703 -7.672 1 48.34 312 LYS A N 1
ATOM 2297 C CA . LYS A 1 312 ? 14.82 -28.438 -7.914 1 48.34 312 LYS A CA 1
ATOM 2298 C C . LYS A 1 312 ? 15.008 -27.625 -9.195 1 48.34 312 LYS A C 1
ATOM 2300 O O . LYS A 1 312 ? 14.391 -27.938 -10.219 1 48.34 312 LYS A O 1
ATOM 2305 N N . VAL A 1 313 ? 15.328 -26.531 -9.125 1 39 313 VAL A N 1
ATOM 2306 C CA . VAL A 1 313 ? 15.734 -25.875 -10.359 1 39 313 VAL A CA 1
ATOM 2307 C C . VAL A 1 313 ? 16.859 -26.672 -11.016 1 39 313 VAL A C 1
ATOM 2309 O O . VAL A 1 313 ? 17.969 -26.766 -10.477 1 39 313 VAL A O 1
ATOM 2312 N N . HIS A 1 314 ? 16.875 -27.906 -11.273 1 29.56 314 HIS A N 1
ATOM 2313 C CA . HIS A 1 314 ? 18.016 -28.422 -12 1 29.56 314 HIS A CA 1
ATOM 2314 C C . HIS A 1 314 ? 18.516 -27.438 -13.047 1 29.56 314 HIS A C 1
ATOM 2316 O O . HIS A 1 314 ? 17.969 -27.375 -14.148 1 29.56 314 HIS A O 1
ATOM 2322 N N . PHE A 1 315 ? 19.031 -26.328 -12.688 1 29.67 315 PHE A N 1
ATOM 2323 C CA . PHE A 1 315 ? 19.875 -25.422 -13.453 1 29.67 315 PHE A CA 1
ATOM 2324 C C . PHE A 1 315 ? 21.031 -26.188 -14.094 1 29.67 315 PHE A C 1
ATOM 2326 O O . PHE A 1 315 ? 21.906 -25.578 -14.734 1 29.67 315 PHE A O 1
ATOM 2333 N N . GLU A 1 316 ? 21.531 -27.25 -13.688 1 27.39 316 GLU A N 1
ATOM 2334 C CA . GLU A 1 316 ? 22.75 -27.797 -14.266 1 27.39 316 GLU A CA 1
ATOM 2335 C C . GLU A 1 316 ? 22.688 -27.797 -15.797 1 27.39 316 GLU A C 1
ATOM 2337 O O . GLU A 1 316 ? 23.688 -27.516 -16.453 1 27.39 316 GLU A O 1
ATOM 2342 N N . SER A 1 317 ? 21.797 -28.344 -16.5 1 26.62 317 SER A N 1
ATOM 2343 C CA . SER A 1 317 ? 22.078 -28.406 -17.938 1 26.62 317 SER A CA 1
ATOM 2344 C C . SER A 1 317 ? 21.875 -27.062 -18.594 1 26.62 317 SER A C 1
ATOM 2346 O O . SER A 1 317 ? 22.344 -26.828 -19.719 1 26.62 317 SER A O 1
ATOM 2348 N N . ILE A 1 318 ? 20.906 -26.094 -18.281 1 27.7 318 ILE A N 1
ATOM 2349 C CA . ILE A 1 318 ? 21.109 -24.844 -19.016 1 27.7 318 ILE A CA 1
ATOM 2350 C C . ILE A 1 318 ? 21.984 -23.906 -18.203 1 27.7 318 ILE A C 1
ATOM 2352 O O . ILE A 1 318 ? 21.516 -23.25 -17.266 1 27.7 318 ILE A O 1
ATOM 2356 N N . THR A 1 319 ? 23.125 -24.234 -17.641 1 26.39 319 THR A N 1
ATOM 2357 C CA . THR A 1 319 ? 24.234 -23.469 -17.078 1 26.39 319 THR A CA 1
ATOM 2358 C C . THR A 1 319 ? 24.688 -22.375 -18.047 1 26.39 319 THR A C 1
ATOM 2360 O O . THR A 1 319 ? 25.484 -22.625 -18.953 1 26.39 319 THR A O 1
ATOM 2363 N N . LEU A 1 320 ? 24.109 -21.812 -19.109 1 26.62 320 LEU A N 1
ATOM 2364 C CA . LEU A 1 320 ? 25.047 -20.766 -19.469 1 26.62 320 LEU A CA 1
ATOM 2365 C C . LEU A 1 320 ? 25.234 -19.797 -18.312 1 26.62 320 LEU A C 1
ATOM 2367 O O . LEU A 1 320 ? 24.266 -19.219 -17.812 1 26.62 320 LEU A O 1
ATOM 2371 N N . GLN A 1 321 ? 26.172 -20.016 -17.359 1 24.8 321 GLN A N 1
ATOM 2372 C CA . GLN A 1 321 ? 26.812 -19.156 -16.359 1 24.8 321 GLN A CA 1
ATOM 2373 C C . GLN A 1 321 ? 27.016 -17.75 -16.891 1 24.8 321 GLN A C 1
ATOM 2375 O O . GLN A 1 321 ? 27.922 -17.5 -17.688 1 24.8 321 GLN A O 1
ATOM 2380 N N . CYS A 1 322 ? 26.094 -16.953 -17.516 1 24.88 322 CYS A N 1
ATOM 2381 C CA . CYS A 1 322 ? 26.5 -15.562 -17.328 1 24.88 322 CYS A CA 1
ATOM 2382 C C . CYS A 1 322 ? 26.859 -15.297 -15.875 1 24.88 322 CYS A C 1
ATOM 2384 O O . CYS A 1 322 ? 26.141 -15.742 -14.969 1 24.88 322 CYS A O 1
ATOM 2386 N N . ASN A 1 323 ? 28.047 -15.164 -15.32 1 24.28 323 ASN A N 1
ATOM 2387 C CA . ASN A 1 323 ? 28.641 -14.656 -14.094 1 24.28 323 ASN A CA 1
ATOM 2388 C C . ASN A 1 323 ? 27.875 -13.461 -13.547 1 24.28 323 ASN A C 1
ATOM 2390 O O . ASN A 1 323 ? 28.281 -12.312 -13.734 1 24.28 323 ASN A O 1
ATOM 2394 N N . ILE A 1 324 ? 26.641 -13.055 -13.859 1 24.95 324 ILE A N 1
ATOM 2395 C CA . ILE A 1 324 ? 26.234 -11.797 -13.25 1 24.95 324 ILE A CA 1
ATOM 2396 C C . ILE A 1 324 ? 26.25 -11.922 -11.727 1 24.95 324 ILE A C 1
ATOM 2398 O O . ILE A 1 324 ? 26.016 -13 -11.188 1 24.95 324 ILE A O 1
ATOM 2402 N N . GLN A 1 325 ? 26.797 -11.047 -10.688 1 24.7 325 GLN A N 1
ATOM 2403 C CA . GLN A 1 325 ? 26.734 -11.016 -9.227 1 24.7 325 GLN A CA 1
ATOM 2404 C C . GLN A 1 325 ? 25.469 -11.672 -8.703 1 24.7 325 GLN A C 1
ATOM 2406 O O . GLN A 1 325 ? 24.469 -11.742 -9.414 1 24.7 325 GLN A O 1
ATOM 2411 N N . GLY A 1 326 ? 25.188 -11.773 -7.055 1 23.33 326 GLY A N 1
ATOM 2412 C CA . GLY A 1 326 ? 24.625 -12.859 -6.27 1 23.33 326 GLY A CA 1
ATOM 2413 C C . GLY A 1 326 ? 23.234 -13.273 -6.746 1 23.33 326 GLY A C 1
ATOM 2414 O O . GLY A 1 326 ? 22.719 -12.727 -7.723 1 23.33 326 GLY A O 1
ATOM 2415 N N . SER A 1 327 ? 22.188 -13.742 -5.441 1 24.2 327 SER A N 1
ATOM 2416 C CA . SER A 1 327 ? 21.188 -14.773 -5.188 1 24.2 327 SER A CA 1
ATOM 2417 C C . SER A 1 327 ? 19.953 -14.578 -6.066 1 24.2 327 SER A C 1
ATOM 2419 O O . SER A 1 327 ? 18.984 -15.344 -5.973 1 24.2 327 SER A O 1
ATOM 2421 N N . LEU A 1 328 ? 19.672 -13.523 -6.277 1 24.67 328 LEU A N 1
ATOM 2422 C CA . LEU A 1 328 ? 18.297 -13.445 -6.715 1 24.67 328 LEU A CA 1
ATOM 2423 C C . LEU A 1 328 ? 18.109 -14.078 -8.086 1 24.67 328 LEU A C 1
ATOM 2425 O O . LEU A 1 328 ? 17.031 -14.047 -8.664 1 24.67 328 LEU A O 1
ATOM 2429 N N . ASP A 1 329 ? 19.312 -14.273 -8.789 1 24.52 329 ASP A N 1
ATOM 2430 C CA . ASP A 1 329 ? 19.328 -14.57 -10.219 1 24.52 329 ASP A CA 1
ATOM 2431 C C . ASP A 1 329 ? 18.656 -15.914 -10.508 1 24.52 329 ASP A C 1
ATOM 2433 O O . ASP A 1 329 ? 18.469 -16.281 -11.672 1 24.52 329 ASP A O 1
ATOM 2437 N N . TYR A 1 330 ? 18.75 -16.828 -9.688 1 23.23 330 TYR A N 1
ATOM 2438 C CA . TYR A 1 330 ? 18.766 -18.062 -10.445 1 23.23 330 TYR A CA 1
ATOM 2439 C C . TYR A 1 330 ? 17.625 -18.109 -11.461 1 23.23 330 TYR A C 1
ATOM 2441 O O . TYR A 1 330 ? 16.656 -17.359 -11.336 1 23.23 330 TYR A O 1
ATOM 2449 N N . ALA A 1 331 ? 17.469 -19.016 -12.211 1 24.19 331 ALA A N 1
ATOM 2450 C CA . ALA A 1 331 ? 16.859 -19.141 -13.531 1 24.19 331 ALA A CA 1
ATOM 2451 C C . ALA A 1 331 ? 15.484 -18.484 -13.562 1 24.19 331 ALA A C 1
ATOM 2453 O O . ALA A 1 331 ? 15.078 -17.922 -14.586 1 24.19 331 ALA A O 1
ATOM 2454 N N . PHE A 1 332 ? 14.797 -18.734 -12.562 1 28.67 332 PHE A N 1
ATOM 2455 C CA . PHE A 1 332 ? 15.422 -19.922 -11.992 1 28.67 332 PHE A CA 1
ATOM 2456 C C . PHE A 1 332 ? 14.516 -21.141 -12.164 1 28.67 332 PHE A C 1
ATOM 2458 O O . PHE A 1 332 ? 13.297 -21.047 -12.016 1 28.67 332 PHE A O 1
ATOM 2465 N N . ALA A 1 333 ? 14.125 -22.422 -11.992 1 27.77 333 ALA A N 1
ATOM 2466 C CA . ALA A 1 333 ? 14.797 -23.531 -12.68 1 27.77 333 ALA A CA 1
ATOM 2467 C C . ALA A 1 333 ? 14.266 -23.688 -14.102 1 27.77 333 ALA A C 1
ATOM 2469 O O . ALA A 1 333 ? 13.195 -23.172 -14.43 1 27.77 333 ALA A O 1
ATOM 2470 N N . GLN A 1 334 ? 13.656 -24.672 -15.008 1 27.62 334 GLN A N 1
ATOM 2471 C CA . GLN A 1 334 ? 13.352 -25.141 -16.359 1 27.62 334 GLN A CA 1
ATOM 2472 C C . GLN A 1 334 ? 12.047 -24.531 -16.875 1 27.62 334 GLN A C 1
ATOM 2474 O O . GLN A 1 334 ? 11.016 -24.609 -16.203 1 27.62 334 GLN A O 1
ATOM 2479 N N . ALA A 1 335 ? 11.18 -23.453 -16.938 1 30.17 335 ALA A N 1
ATOM 2480 C CA . ALA A 1 335 ? 11.43 -22.062 -17.328 1 30.17 335 ALA A CA 1
ATOM 2481 C C . ALA A 1 335 ? 12.172 -21.312 -16.234 1 30.17 335 ALA A C 1
ATOM 2483 O O . ALA A 1 335 ? 13.008 -20.453 -16.516 1 30.17 335 ALA A O 1
ATOM 2484 N N . SER A 1 336 ? 12.305 -21.891 -15.07 1 31.86 336 SER A N 1
ATOM 2485 C CA . SER A 1 336 ? 12.609 -23.094 -14.289 1 31.86 336 SER A CA 1
ATOM 2486 C C . SER A 1 336 ? 11.844 -24.297 -14.797 1 31.86 336 SER A C 1
ATOM 2488 O O . SER A 1 336 ? 10.766 -24.156 -15.383 1 31.86 336 SER A O 1
ATOM 2490 N N . SER A 1 337 ? 11.047 -25.875 -14.766 1 31.89 337 SER A N 1
ATOM 2491 C CA . SER A 1 337 ? 11.016 -26.859 -15.836 1 31.89 337 SER A CA 1
ATOM 2492 C C . SER A 1 337 ? 10.422 -26.266 -17.109 1 31.89 337 SER A C 1
ATOM 2494 O O . SER A 1 337 ? 9.492 -25.469 -17.062 1 31.89 337 SER A O 1
ATOM 2496 N N . CYS A 1 338 ? 10.828 -25.734 -18.484 1 34.31 338 CYS A N 1
ATOM 2497 C CA . CYS A 1 338 ? 10.273 -24.859 -19.516 1 34.31 338 CYS A CA 1
ATOM 2498 C C . CYS A 1 338 ? 8.781 -24.641 -19.297 1 34.31 338 CYS A C 1
ATOM 2500 O O . CYS A 1 338 ? 7.984 -25.578 -19.359 1 34.31 338 CYS A O 1
ATOM 2502 N N . TYR A 1 339 ? 8.258 -24.078 -17.984 1 36.03 339 TYR A N 1
ATOM 2503 C CA . TYR A 1 339 ? 7.336 -24.516 -16.938 1 36.03 339 TYR A CA 1
ATOM 2504 C C . TYR A 1 339 ? 6.246 -25.406 -17.516 1 36.03 339 TYR A C 1
ATOM 2506 O O . TYR A 1 339 ? 5.836 -25.219 -18.672 1 36.03 339 TYR A O 1
ATOM 2514 N N . GLY A 1 340 ? 5.395 -26.562 -17.078 1 34.34 340 GLY A N 1
ATOM 2515 C CA . GLY A 1 340 ? 5.477 -28 -17.234 1 34.34 340 GLY A CA 1
ATOM 2516 C C . GLY A 1 340 ? 5.184 -28.469 -18.641 1 34.34 340 GLY A C 1
ATOM 2517 O O . GLY A 1 340 ? 4.727 -27.688 -19.484 1 34.34 340 GLY A O 1
ATOM 2518 N N . TYR A 1 341 ? 4.746 -29.328 -19.406 1 32.06 341 TYR A N 1
ATOM 2519 C CA . TYR A 1 341 ? 4.699 -29.938 -20.719 1 32.06 341 TYR A CA 1
ATOM 2520 C C . TYR A 1 341 ? 4.102 -28.984 -21.75 1 32.06 341 TYR A C 1
ATOM 2522 O O . TYR A 1 341 ? 4.379 -29.109 -22.953 1 32.06 341 TYR A O 1
ATOM 2530 N N . ALA A 1 342 ? 3.777 -27.734 -22.438 1 33.28 342 ALA A N 1
ATOM 2531 C CA . ALA A 1 342 ? 4.637 -26.719 -23.047 1 33.28 342 ALA A CA 1
ATOM 2532 C C . ALA A 1 342 ? 5.562 -26.094 -22 1 33.28 342 ALA A C 1
ATOM 2534 O O . ALA A 1 342 ? 6.711 -25.75 -22.312 1 33.28 342 ALA A O 1
ATOM 2535 N N . VAL A 1 343 ? 5.277 -26.5 -20.578 1 35.97 343 VAL A N 1
ATOM 2536 C CA . VAL A 1 343 ? 4.352 -27.203 -19.703 1 35.97 343 VAL A CA 1
ATOM 2537 C C . VAL A 1 343 ? 3.432 -28.094 -20.516 1 35.97 343 VAL A C 1
ATOM 2539 O O . VAL A 1 343 ? 3.004 -27.719 -21.609 1 35.97 343 VAL A O 1
ATOM 2542 N N . MET A 1 344 ? 2.061 -29.391 -20.312 1 32.5 344 MET A N 1
ATOM 2543 C CA . MET A 1 344 ? 1.974 -30.75 -20.844 1 32.5 344 MET A CA 1
ATOM 2544 C C . MET A 1 344 ? 1.745 -30.734 -22.344 1 32.5 344 MET A C 1
ATOM 2546 O O . MET A 1 344 ? 2.479 -31.375 -23.109 1 32.5 344 MET A O 1
ATOM 2550 N N . LEU A 1 345 ? 0.666 -30.719 -22.859 1 29.97 345 LEU A N 1
ATOM 2551 C CA . LEU A 1 345 ? -0.101 -30.922 -24.094 1 29.97 345 LEU A CA 1
ATOM 2552 C C . LEU A 1 345 ? -0.249 -29.625 -24.875 1 29.97 345 LEU A C 1
ATOM 2554 O O . LEU A 1 345 ? -1.155 -28.844 -24.609 1 29.97 345 LEU A O 1
ATOM 2558 N N . LEU A 1 346 ? 0.321 -28.469 -24.922 1 29.61 346 LEU A N 1
ATOM 2559 C CA . LEU A 1 346 ? 0.402 -28.328 -26.375 1 29.61 346 LEU A CA 1
ATOM 2560 C C . LEU A 1 346 ? 0.903 -29.625 -27.016 1 29.61 346 LEU A C 1
ATOM 2562 O O . LEU A 1 346 ? 1.209 -29.641 -28.219 1 29.61 346 LEU A O 1
ATOM 2566 N N . TYR A 1 347 ? 1.076 -30.672 -26.422 1 27.45 347 TYR A N 1
ATOM 2567 C CA . TYR A 1 347 ? 1.414 -32.094 -26.484 1 27.45 347 TYR A CA 1
ATOM 2568 C C . TYR A 1 347 ? 0.216 -32.906 -26.922 1 27.45 347 TYR A C 1
ATOM 2570 O O . TYR A 1 347 ? 0.351 -33.812 -27.766 1 27.45 347 TYR A O 1
ATOM 2578 N N . GLU A 1 348 ? -0.959 -33.406 -26.094 1 27.88 348 GLU A N 1
ATOM 2579 C CA . GLU A 1 348 ? -1.543 -34.625 -26.703 1 27.88 348 GLU A CA 1
ATOM 2580 C C . GLU A 1 348 ? -1.916 -34.375 -28.172 1 27.88 348 GLU A C 1
ATOM 2582 O O . GLU A 1 348 ? -1.922 -35.281 -28.984 1 27.88 348 GLU A O 1
ATOM 2587 N N . ASP A 1 349 ? -2.793 -33.312 -28.312 1 26.05 349 ASP A N 1
ATOM 2588 C CA . ASP A 1 349 ? -3.299 -33.469 -29.672 1 26.05 349 ASP A CA 1
ATOM 2589 C C . ASP A 1 349 ? -2.289 -32.969 -30.703 1 26.05 349 ASP A C 1
ATOM 2591 O O . ASP A 1 349 ? -2.609 -32.844 -31.891 1 26.05 349 ASP A O 1
ATOM 2595 N N . ILE A 1 350 ? -1.121 -32.469 -30.266 1 23.55 350 ILE A N 1
ATOM 2596 C CA . ILE A 1 350 ? -0.385 -32.562 -31.516 1 23.55 350 ILE A CA 1
ATOM 2597 C C . ILE A 1 350 ? 0.163 -34 -31.672 1 23.55 350 ILE A C 1
ATOM 2599 O O . ILE A 1 350 ? 0.773 -34.531 -30.75 1 23.55 350 ILE A O 1
ATOM 2603 N N . MET B 1 1 ? -12.703 58.469 9.156 1 24.2 1 MET B N 1
ATOM 2604 C CA . MET B 1 1 ? -11.812 58.938 8.109 1 24.2 1 MET B CA 1
ATOM 2605 C C . MET B 1 1 ? -11.266 57.812 7.27 1 24.2 1 MET B C 1
ATOM 2607 O O . MET B 1 1 ? -11.547 56.625 7.547 1 24.2 1 MET B O 1
ATOM 2611 N N . GLY B 1 2 ? -9.734 57.812 6.992 1 27.98 2 GLY B N 1
ATOM 2612 C CA . GLY B 1 2 ? -9.07 57.219 5.852 1 27.98 2 GLY B CA 1
ATOM 2613 C C . GLY B 1 2 ? -9.164 55.688 5.836 1 27.98 2 GLY B C 1
ATOM 2614 O O . GLY B 1 2 ? -8.641 55.031 6.73 1 27.98 2 GLY B O 1
ATOM 2615 N N . SER B 1 3 ? -10.25 55.031 5.488 1 34.59 3 SER B N 1
ATOM 2616 C CA . SER B 1 3 ? -10.461 53.688 4.945 1 34.59 3 SER B CA 1
ATOM 2617 C C . SER B 1 3 ? -9.258 53.219 4.129 1 34.59 3 SER B C 1
ATOM 2619 O O . SER B 1 3 ? -9.023 53.719 3.02 1 34.59 3 SER B O 1
ATOM 2621 N N . GLU B 1 4 ? -8.102 53.25 4.551 1 35.25 4 GLU B N 1
ATOM 2622 C CA . GLU B 1 4 ? -6.777 53.062 3.965 1 35.25 4 GLU B CA 1
ATOM 2623 C C . GLU B 1 4 ? -6.812 52.031 2.832 1 35.25 4 GLU B C 1
ATOM 2625 O O . GLU B 1 4 ? -7.543 51.031 2.906 1 35.25 4 GLU B O 1
ATOM 2630 N N . SER B 1 5 ? -6.371 52.344 1.462 1 40.72 5 SER B N 1
ATOM 2631 C CA . SER B 1 5 ? -6.359 52.062 0.032 1 40.72 5 SER B CA 1
ATOM 2632 C C . SER B 1 5 ? -6.023 50.594 -0.231 1 40.72 5 SER B C 1
ATOM 2634 O O . SER B 1 5 ? -4.992 50.094 0.23 1 40.72 5 SER B O 1
ATOM 2636 N N . ASN B 1 6 ? -6.969 49.625 -0.247 1 51.44 6 ASN B N 1
ATOM 2637 C CA . ASN B 1 6 ? -7.023 48.344 -0.932 1 51.44 6 ASN B CA 1
ATOM 2638 C C . ASN B 1 6 ? -6.25 48.375 -2.248 1 51.44 6 ASN B C 1
ATOM 2640 O O . ASN B 1 6 ? -6.785 48.781 -3.279 1 51.44 6 ASN B O 1
ATOM 2644 N N . ASN B 1 7 ? -4.961 48.812 -2.133 1 63.03 7 ASN B N 1
ATOM 2645 C CA . ASN B 1 7 ? -4.16 48.969 -3.34 1 63.03 7 ASN B CA 1
ATOM 2646 C C . ASN B 1 7 ? -4.332 47.781 -4.289 1 63.03 7 ASN B C 1
ATOM 2648 O O . ASN B 1 7 ? -3.588 47.656 -5.262 1 63.03 7 ASN B O 1
ATOM 2652 N N . GLY B 1 8 ? -5.418 47 -4.074 1 83.62 8 GLY B N 1
ATOM 2653 C CA . GLY B 1 8 ? -5.715 45.906 -4.992 1 83.62 8 GLY B CA 1
ATOM 2654 C C . GLY B 1 8 ? -4.785 44.719 -4.832 1 83.62 8 GLY B C 1
ATOM 2655 O O . GLY B 1 8 ? -4.887 43.75 -5.574 1 83.62 8 GLY B O 1
ATOM 2656 N N . GLU B 1 9 ? -3.928 44.969 -3.762 1 85.19 9 GLU B N 1
ATOM 2657 C CA . GLU B 1 9 ? -2.984 43.875 -3.521 1 85.19 9 GLU B CA 1
ATOM 2658 C C . GLU B 1 9 ? -3.65 42.75 -2.771 1 85.19 9 GLU B C 1
ATOM 2660 O O . GLU B 1 9 ? -4.547 42.969 -1.957 1 85.19 9 GLU B O 1
ATOM 2665 N N . VAL B 1 10 ? -3.162 41.5 -3.129 1 86.75 10 VAL B N 1
ATOM 2666 C CA . VAL B 1 10 ? -3.852 40.344 -2.568 1 86.75 10 VAL B CA 1
ATOM 2667 C C . VAL B 1 10 ? -2.83 39.312 -2.057 1 86.75 10 VAL B C 1
ATOM 2669 O O . VAL B 1 10 ? -1.643 39.406 -2.377 1 86.75 10 VAL B O 1
ATOM 2672 N N . VAL B 1 11 ? -3.357 38.438 -1.15 1 84.31 11 VAL B N 1
ATOM 2673 C CA . VAL B 1 11 ? -2.604 37.281 -0.629 1 84.31 11 VAL B CA 1
ATOM 2674 C C . VAL B 1 11 ? -3.322 36 -0.979 1 84.31 11 VAL B C 1
ATOM 2676 O O . VAL B 1 11 ? -4.555 35.938 -0.973 1 84.31 11 VAL B O 1
ATOM 2679 N N . LEU B 1 12 ? -2.5 34.969 -1.308 1 87.25 12 LEU B N 1
ATOM 2680 C CA . LEU B 1 12 ? -3.057 33.656 -1.597 1 87.25 12 LEU B CA 1
ATOM 2681 C C . LEU B 1 12 ? -2.709 32.656 -0.492 1 87.25 12 LEU B C 1
ATOM 2683 O O . LEU B 1 12 ? -1.56 32.594 -0.05 1 87.25 12 LEU B O 1
ATOM 2687 N N . GLY B 1 13 ? -3.719 31.953 0.068 1 84.69 13 GLY B N 1
ATOM 2688 C CA . GLY B 1 13 ? -3.551 30.812 0.964 1 84.69 13 GLY B CA 1
ATOM 2689 C C . GLY B 1 13 ? -4.043 29.516 0.37 1 84.69 13 GLY B C 1
ATOM 2690 O O . GLY B 1 13 ? -5.172 29.422 -0.115 1 84.69 13 GLY B O 1
ATOM 2691 N N . VAL B 1 14 ? -3.121 28.531 0.354 1 88.06 14 VAL B N 1
ATOM 2692 C CA . VAL B 1 14 ? -3.473 27.234 -0.238 1 88.06 14 VAL B CA 1
ATOM 2693 C C . VAL B 1 14 ? -3.393 26.141 0.823 1 88.06 14 VAL B C 1
ATOM 2695 O O . VAL B 1 14 ? -2.418 26.062 1.573 1 88.06 14 VAL B O 1
ATOM 2698 N N . ASP B 1 15 ? -4.438 25.406 0.962 1 85.62 15 ASP B N 1
ATOM 2699 C CA . ASP B 1 15 ? -4.469 24.156 1.716 1 85.62 15 ASP B CA 1
ATOM 2700 C C . ASP B 1 15 ? -4.535 22.953 0.78 1 85.62 15 ASP B C 1
ATOM 2702 O O . ASP B 1 15 ? -5.574 22.688 0.177 1 85.62 15 ASP B O 1
ATOM 2706 N N . GLY B 1 16 ? -3.473 22.281 0.675 1 88.38 16 GLY B N 1
ATOM 2707 C CA . GLY B 1 16 ? -3.379 21.172 -0.246 1 88.38 16 GLY B CA 1
ATOM 2708 C C . GLY B 1 16 ? -3.318 19.828 0.455 1 88.38 16 GLY B C 1
ATOM 2709 O O . GLY B 1 16 ? -2.348 19.516 1.153 1 88.38 16 GLY B O 1
ATOM 2710 N N . GLY B 1 17 ? -4.34 19.016 0.227 1 87.69 17 GLY B N 1
ATOM 2711 C CA . GLY B 1 17 ? -4.418 17.703 0.851 1 87.69 17 GLY B CA 1
ATOM 2712 C C . GLY B 1 17 ? -4.344 16.562 -0.147 1 87.69 17 GLY B C 1
ATOM 2713 O O . GLY B 1 17 ? -3.963 16.766 -1.302 1 87.69 17 GLY B O 1
ATOM 2714 N N . ALA B 1 18 ? -4.582 15.359 0.369 1 89.12 18 ALA B N 1
ATOM 2715 C CA . ALA B 1 18 ? -4.512 14.148 -0.448 1 89.12 18 ALA B CA 1
ATOM 2716 C C . ALA B 1 18 ? -5.844 13.883 -1.141 1 89.12 18 ALA B C 1
ATOM 2718 O O . ALA B 1 18 ? -5.941 12.984 -1.984 1 89.12 18 ALA B O 1
ATOM 2719 N N . THR B 1 19 ? -6.801 14.641 -0.89 1 85.5 19 THR B N 1
ATOM 2720 C CA . THR B 1 19 ? -8.094 14.516 -1.553 1 85.5 19 THR B CA 1
ATOM 2721 C C . THR B 1 19 ? -8.398 15.758 -2.381 1 85.5 19 THR B C 1
ATOM 2723 O O . THR B 1 19 ? -8.734 15.664 -3.562 1 85.5 19 THR B O 1
ATOM 2726 N N . SER B 1 20 ? -8.219 16.906 -1.731 1 86.44 20 SER B N 1
ATOM 2727 C CA . SER B 1 20 ? -8.562 18.156 -2.385 1 86.44 20 SER B CA 1
ATOM 2728 C C . SER B 1 20 ? -7.57 19.266 -2.025 1 86.44 20 SER B C 1
ATOM 2730 O O . SER B 1 20 ? -6.805 19.125 -1.067 1 86.44 20 SER B O 1
ATOM 2732 N N . THR B 1 21 ? -7.621 20.297 -2.848 1 88.56 21 THR B N 1
ATOM 2733 C CA . THR B 1 21 ? -6.816 21.5 -2.652 1 88.56 21 THR B CA 1
ATOM 2734 C C . THR B 1 21 ? -7.68 22.75 -2.75 1 88.56 21 THR B C 1
ATOM 2736 O O . THR B 1 21 ? -8.477 22.891 -3.682 1 88.56 21 THR B O 1
ATOM 2739 N N . VAL B 1 22 ? -7.527 23.609 -1.774 1 85.12 22 VAL B N 1
ATOM 2740 C CA . VAL B 1 22 ? -8.312 24.844 -1.744 1 85.12 22 VAL B CA 1
ATOM 2741 C C . VAL B 1 22 ? -7.383 26.047 -1.747 1 85.12 22 VAL B C 1
ATOM 2743 O O . VAL B 1 22 ? -6.348 26.047 -1.074 1 85.12 22 VAL B O 1
ATOM 2746 N N . CYS B 1 23 ? -7.719 27.047 -2.539 1 88 23 CYS B N 1
ATOM 2747 C CA . CYS B 1 23 ? -7.016 28.328 -2.541 1 88 23 CYS B CA 1
ATOM 2748 C C . CYS B 1 23 ? -7.973 29.469 -2.246 1 88 23 CYS B C 1
ATOM 2750 O O . CYS B 1 23 ? -9.078 29.516 -2.785 1 88 23 CYS B O 1
ATOM 2752 N N . VAL B 1 24 ? -7.574 30.359 -1.343 1 83.69 24 VAL B N 1
ATOM 2753 C CA . VAL B 1 24 ? -8.344 31.562 -1.037 1 83.69 24 VAL B CA 1
ATOM 2754 C C . VAL B 1 24 ? -7.52 32.812 -1.37 1 83.69 24 VAL B C 1
ATOM 2756 O O . VAL B 1 24 ? -6.312 32.844 -1.134 1 83.69 24 VAL B O 1
ATOM 2759 N N . CYS B 1 25 ? -8.164 33.75 -1.971 1 86.06 25 CYS B N 1
ATOM 2760 C CA . CYS B 1 25 ? -7.598 35.062 -2.238 1 86.06 25 CYS B CA 1
ATOM 2761 C C . CYS B 1 25 ? -8.156 36.094 -1.273 1 86.06 25 CYS B C 1
ATOM 2763 O O . CYS B 1 25 ? -9.367 36.281 -1.161 1 86.06 25 CYS B O 1
ATOM 2765 N N . LEU B 1 26 ? -7.227 36.75 -0.534 1 80.56 26 LEU B N 1
ATOM 2766 C CA . LEU B 1 26 ? -7.602 37.75 0.449 1 80.56 26 LEU B CA 1
ATOM 2767 C C . LEU B 1 26 ? -6.957 39.094 0.121 1 80.56 26 LEU B C 1
ATOM 2769 O O . LEU B 1 26 ? -5.871 39.156 -0.457 1 80.56 26 LEU B O 1
ATOM 2773 N N . PRO B 1 27 ? -7.688 40.156 0.482 1 80 27 PRO B N 1
ATOM 2774 C CA . PRO B 1 27 ? -7.004 41.438 0.361 1 80 27 PRO B CA 1
ATOM 2775 C C . PRO B 1 27 ? -5.828 41.562 1.324 1 80 27 PRO B C 1
ATOM 2777 O O . PRO B 1 27 ? -5.84 40.969 2.406 1 80 27 PRO B O 1
ATOM 2780 N N . LEU B 1 28 ? -4.801 42.25 0.81 1 76.62 28 LEU B N 1
ATOM 2781 C CA . LEU B 1 28 ? -3.729 42.594 1.743 1 76.62 28 LEU B CA 1
ATOM 2782 C C . LEU B 1 28 ? -4.207 43.594 2.789 1 76.62 28 LEU B C 1
ATOM 2784 O O . LEU B 1 28 ? -4.598 44.688 2.449 1 76.62 28 LEU B O 1
ATOM 2788 N N . LEU B 1 29 ? -4.414 43.094 3.977 1 65.38 29 LEU B N 1
ATOM 2789 C CA . LEU B 1 29 ? -4.945 43.938 5.031 1 65.38 29 LEU B CA 1
ATOM 2790 C C . LEU B 1 29 ? -3.836 44.406 5.969 1 65.38 29 LEU B C 1
ATOM 2792 O O . LEU B 1 29 ? -2.842 43.688 6.156 1 65.38 29 LEU B O 1
ATOM 2796 N N . ARG B 1 30 ? -3.881 45.656 6.336 1 58.62 30 ARG B N 1
ATOM 2797 C CA . ARG B 1 30 ? -2.939 46.188 7.312 1 58.62 30 ARG B CA 1
ATOM 2798 C C . ARG B 1 30 ? -3.43 45.969 8.734 1 58.62 30 ARG B C 1
ATOM 2800 O O . ARG B 1 30 ? -4.629 46.062 9.008 1 58.62 30 ARG B O 1
ATOM 2807 N N . LEU B 1 31 ? -2.49 45.25 9.531 1 54.38 31 LEU B N 1
ATOM 2808 C CA . LEU B 1 31 ? -2.797 45.188 10.953 1 54.38 31 LEU B CA 1
ATOM 2809 C C . LEU B 1 31 ? -2.965 46.562 11.555 1 54.38 31 LEU B C 1
ATOM 2811 O O . LEU B 1 31 ? -2.383 47.531 11.062 1 54.38 31 LEU B O 1
ATOM 2815 N N . PRO B 1 32 ? -3.758 46.781 12.5 1 51.62 32 PRO B N 1
ATOM 2816 C CA . PRO B 1 32 ? -4.504 45.812 13.32 1 51.62 32 PRO B CA 1
ATOM 2817 C C . PRO B 1 32 ? -5.938 45.625 12.844 1 51.62 32 PRO B C 1
ATOM 2819 O O . PRO B 1 32 ? -6.68 44.812 13.414 1 51.62 32 PRO B O 1
ATOM 2822 N N . ASP B 1 33 ? -6.328 46.406 11.906 1 53.06 33 ASP B N 1
ATOM 2823 C CA . ASP B 1 33 ? -7.734 46.469 11.523 1 53.06 33 ASP B CA 1
ATOM 2824 C C . ASP B 1 33 ? -8.133 45.281 10.672 1 53.06 33 ASP B C 1
ATOM 2826 O O . ASP B 1 33 ? -8.266 45.406 9.445 1 53.06 33 ASP B O 1
ATOM 2830 N N . ILE B 1 34 ? -8.117 44.062 11.195 1 56.34 34 ILE B N 1
ATOM 2831 C CA . ILE B 1 34 ? -8.547 42.875 10.438 1 56.34 34 ILE B CA 1
ATOM 2832 C C . ILE B 1 34 ? -10.023 42.625 10.703 1 56.34 34 ILE B C 1
ATOM 2834 O O . ILE B 1 34 ? -10.43 42.375 11.836 1 56.34 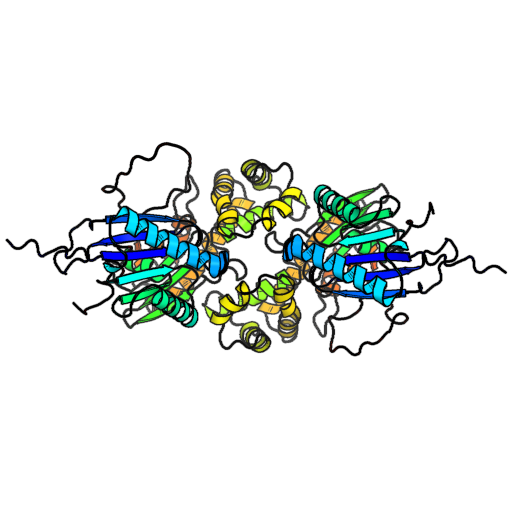34 ILE B O 1
ATOM 2838 N N . PRO B 1 35 ? -10.836 42.969 9.602 1 60.5 35 PRO B N 1
ATOM 2839 C CA . PRO B 1 35 ? -12.266 42.688 9.773 1 60.5 35 PRO B CA 1
ATOM 2840 C C . PRO B 1 35 ? -12.555 41.25 10.133 1 60.5 35 PRO B C 1
ATOM 2842 O O . PRO B 1 35 ? -11.773 40.344 9.789 1 60.5 35 PRO B O 1
ATOM 2845 N N . ASP B 1 36 ? -13.492 41 11 1 54.22 36 ASP B N 1
ATOM 2846 C CA . ASP B 1 36 ? -14.055 39.688 11.336 1 54.22 36 ASP B CA 1
ATOM 2847 C C . ASP B 1 36 ? -15.523 39.625 10.93 1 54.22 36 ASP B C 1
ATOM 2849 O O . ASP B 1 36 ? -16.359 40.375 11.43 1 54.22 36 ASP B O 1
ATOM 2853 N N . PRO B 1 37 ? -15.75 38.875 9.828 1 61.31 37 PRO B N 1
ATOM 2854 C CA . PRO B 1 37 ? -14.922 37.844 9.18 1 61.31 37 PRO B CA 1
ATOM 2855 C C . PRO B 1 37 ? -14.008 38.438 8.109 1 61.31 37 PRO B C 1
ATOM 2857 O O . PRO B 1 37 ? -14.25 39.531 7.609 1 61.31 37 PRO B O 1
ATOM 2860 N N . LEU B 1 38 ? -12.938 37.719 7.879 1 65.69 38 LEU B N 1
ATOM 2861 C CA . LEU B 1 38 ? -12 38.125 6.84 1 65.69 38 LEU B CA 1
ATOM 2862 C C . LEU B 1 38 ? -12.688 38.188 5.48 1 65.69 38 LEU B C 1
ATOM 2864 O O . LEU B 1 38 ? -13.477 37.312 5.141 1 65.69 38 LEU B O 1
ATOM 2868 N N . PRO B 1 39 ? -12.516 39.281 4.805 1 72.12 39 PRO B N 1
ATOM 2869 C CA . PRO B 1 39 ? -13.094 39.375 3.463 1 72.12 39 PRO B CA 1
ATOM 2870 C C . PRO B 1 39 ? -12.43 38.438 2.461 1 72.12 39 PRO B C 1
ATOM 2872 O O . PRO B 1 39 ? -11.25 38.594 2.137 1 72.12 39 PRO B O 1
ATOM 2875 N N . ILE B 1 40 ? -13.117 37.406 1.961 1 78 40 ILE B N 1
ATOM 2876 C CA . ILE B 1 40 ? -12.625 36.5 0.929 1 78 40 ILE B CA 1
ATOM 2877 C C . ILE B 1 40 ? -12.977 37.062 -0.452 1 78 40 ILE B C 1
ATOM 2879 O O . ILE B 1 40 ? -14.148 37.219 -0.78 1 78 40 ILE B O 1
ATOM 2883 N N . LEU B 1 41 ? -11.977 37.344 -1.23 1 84.88 41 LEU B N 1
ATOM 2884 C CA . LEU B 1 41 ? -12.18 37.906 -2.561 1 84.88 41 LEU B CA 1
ATOM 2885 C C . LEU B 1 41 ? -12.453 36.781 -3.578 1 84.88 41 LEU B C 1
ATOM 2887 O O . LEU B 1 41 ? -13.164 37 -4.562 1 84.88 41 LEU B O 1
ATOM 2891 N N . GLY B 1 42 ? -11.859 35.656 -3.434 1 86.38 42 GLY B N 1
ATOM 2892 C CA . GLY B 1 42 ? -12 34.5 -4.309 1 86.38 42 GLY B CA 1
ATOM 2893 C C . GLY B 1 42 ? -11.602 33.188 -3.646 1 86.38 42 GLY B C 1
ATOM 2894 O O . GLY B 1 42 ? -10.703 33.156 -2.809 1 86.38 42 GLY B O 1
ATOM 2895 N N . ARG B 1 43 ? -12.305 32.156 -4.055 1 84.5 43 ARG B N 1
ATOM 2896 C CA . ARG B 1 43 ? -12.039 30.797 -3.57 1 84.5 43 ARG B CA 1
ATOM 2897 C C . ARG B 1 43 ? -12.148 29.781 -4.699 1 84.5 43 ARG B C 1
ATOM 2899 O O . ARG B 1 43 ? -13.07 29.844 -5.512 1 84.5 43 ARG B O 1
ATOM 2906 N N . ALA B 1 44 ? -11.156 28.953 -4.672 1 88.31 44 ALA B N 1
ATOM 2907 C CA . ALA B 1 44 ? -11.148 27.906 -5.695 1 88.31 44 ALA B CA 1
ATOM 2908 C C . ALA B 1 44 ? -10.828 26.547 -5.09 1 88.31 44 ALA B C 1
ATOM 2910 O O . ALA B 1 44 ? -10.203 26.469 -4.027 1 88.31 44 ALA B O 1
ATOM 2911 N N . LEU B 1 45 ? -11.391 25.547 -5.691 1 87.5 45 LEU B N 1
ATOM 2912 C CA . LEU B 1 45 ? -11.195 24.172 -5.258 1 87.5 45 LEU B CA 1
ATOM 2913 C C . LEU B 1 45 ? -10.75 23.281 -6.418 1 87.5 45 LEU B C 1
ATOM 2915 O O . LEU B 1 45 ? -11.25 23.422 -7.535 1 87.5 45 LEU B O 1
ATOM 2919 N N . THR B 1 46 ? -9.773 22.438 -6.148 1 91.56 46 THR B N 1
ATOM 2920 C CA . THR B 1 46 ? -9.359 21.438 -7.121 1 91.56 46 THR B CA 1
ATOM 2921 C C . THR B 1 46 ? -9.023 20.125 -6.43 1 91.56 46 THR B C 1
ATOM 2923 O O . THR B 1 46 ? -9.344 19.938 -5.254 1 91.56 46 THR B O 1
ATOM 2926 N N . GLY B 1 47 ? -8.477 19.156 -7.223 1 88.25 47 GLY B N 1
ATOM 2927 C CA . GLY B 1 47 ? -8.211 17.828 -6.695 1 88.25 47 GLY B CA 1
ATOM 2928 C C . GLY B 1 47 ? -6.945 17.766 -5.859 1 88.25 47 GLY B C 1
ATOM 2929 O O . GLY B 1 47 ? -6.5 18.781 -5.316 1 88.25 47 GLY B O 1
ATOM 2930 N N . CYS B 1 48 ? -6.414 16.578 -5.75 1 90.69 48 CYS B N 1
ATOM 2931 C CA . CYS B 1 48 ? -5.285 16.234 -4.895 1 90.69 48 CYS B CA 1
ATOM 2932 C C . CYS B 1 48 ? -4.02 16.953 -5.348 1 90.69 48 CYS B C 1
ATOM 2934 O O . CYS B 1 48 ? -3.76 17.062 -6.547 1 90.69 48 CYS B O 1
ATOM 2936 N N . SER B 1 49 ? -3.281 17.5 -4.34 1 92.38 49 SER B N 1
ATOM 2937 C CA . SER B 1 49 ? -1.99 18.094 -4.656 1 92.38 49 SER B CA 1
ATOM 2938 C C . SER B 1 49 ? -0.863 17.438 -3.869 1 92.38 49 SER B C 1
ATOM 2940 O O . SER B 1 49 ? 0.235 17.984 -3.768 1 92.38 49 SER B O 1
ATOM 2942 N N . ASN B 1 50 ? -1.137 16.359 -3.174 1 92.06 50 ASN B N 1
ATOM 2943 C CA . ASN B 1 50 ? -0.084 15.594 -2.518 1 92.06 50 ASN B CA 1
ATOM 2944 C C . ASN B 1 50 ? 0.822 14.906 -3.535 1 92.06 50 ASN B C 1
ATOM 2946 O O . ASN B 1 50 ? 0.392 13.984 -4.23 1 92.06 50 ASN B O 1
ATOM 2950 N N . GLN B 1 51 ? 2.025 15.297 -3.527 1 92 51 GLN B N 1
ATOM 2951 C CA . GLN B 1 51 ? 2.936 14.82 -4.566 1 92 51 GLN B CA 1
ATOM 2952 C C . GLN B 1 51 ? 3.225 13.336 -4.41 1 92 51 GLN B C 1
ATOM 2954 O O . GLN B 1 51 ? 3.51 12.648 -5.391 1 92 51 GLN B O 1
ATOM 2959 N N . ASN B 1 52 ? 3.164 12.805 -3.225 1 90.69 52 ASN B N 1
ATOM 2960 C CA . ASN B 1 52 ? 3.414 11.383 -2.994 1 90.69 52 ASN B CA 1
ATOM 2961 C C . ASN B 1 52 ? 2.262 10.523 -3.498 1 90.69 52 ASN B C 1
ATOM 2963 O O . ASN B 1 52 ? 2.453 9.344 -3.809 1 90.69 52 ASN B O 1
ATOM 2967 N N . SER B 1 53 ? 1.153 11.094 -3.607 1 89.62 53 SER B N 1
ATOM 2968 C CA . SER B 1 53 ? -0.033 10.367 -4.051 1 89.62 53 SER B CA 1
ATOM 2969 C C . SER B 1 53 ? -0.196 10.445 -5.562 1 89.62 53 SER B C 1
ATOM 2971 O O . SER B 1 53 ? -0.477 9.43 -6.215 1 89.62 53 SER B O 1
ATOM 2973 N N . VAL B 1 54 ? 0.045 11.641 -6.148 1 90.12 54 VAL B N 1
ATOM 2974 C CA . VAL B 1 54 ? -0.342 11.805 -7.543 1 90.12 54 VAL B CA 1
ATOM 2975 C C . VAL B 1 54 ? 0.894 12.109 -8.391 1 90.12 54 VAL B C 1
ATOM 2977 O O . VAL B 1 54 ? 0.809 12.195 -9.617 1 90.12 54 VAL B O 1
ATOM 2980 N N . GLY B 1 55 ? 2.021 12.297 -7.777 1 89.31 55 GLY B N 1
ATOM 2981 C CA . GLY B 1 55 ? 3.23 12.672 -8.492 1 89.31 55 GLY B CA 1
ATOM 2982 C C . GLY B 1 55 ? 3.477 14.172 -8.508 1 89.31 55 GLY B C 1
ATOM 2983 O O . GLY B 1 55 ? 2.549 14.961 -8.32 1 89.31 55 GLY B O 1
ATOM 2984 N N . GLU B 1 56 ? 4.684 14.508 -8.812 1 90.94 56 GLU B N 1
ATOM 2985 C CA . GLU B 1 56 ? 5.121 15.906 -8.742 1 90.94 56 GLU B CA 1
ATOM 2986 C C . GLU B 1 56 ? 4.414 16.75 -9.797 1 90.94 56 GLU B C 1
ATOM 2988 O O . GLU B 1 56 ? 3.939 17.859 -9.492 1 90.94 56 GLU B O 1
ATOM 2993 N N . HIS B 1 57 ? 4.363 16.297 -10.969 1 93.06 57 HIS B N 1
ATOM 2994 C CA . HIS B 1 57 ? 3.779 17.062 -12.062 1 93.06 57 HIS B CA 1
ATOM 2995 C C . HIS B 1 57 ? 2.303 17.344 -11.805 1 93.06 57 HIS B C 1
ATOM 2997 O O . HIS B 1 57 ? 1.863 18.5 -11.898 1 93.06 57 HIS B O 1
ATOM 3003 N N . ALA B 1 58 ? 1.583 16.312 -11.469 1 93.06 58 ALA B N 1
ATOM 3004 C CA . ALA B 1 58 ? 0.155 16.469 -11.203 1 93.06 58 ALA B CA 1
ATOM 3005 C C . ALA B 1 58 ? -0.083 17.359 -9.992 1 93.06 58 ALA B C 1
ATOM 3007 O O . ALA B 1 58 ? -1.045 18.141 -9.961 1 93.06 58 ALA B O 1
ATOM 3008 N N . SER B 1 59 ? 0.736 17.266 -9.016 1 94.56 59 SER B N 1
ATOM 3009 C CA . SER B 1 59 ? 0.653 18.109 -7.82 1 94.56 59 SER B CA 1
ATOM 3010 C C . SER B 1 59 ? 0.809 19.578 -8.164 1 94.56 59 SER B C 1
ATOM 3012 O O . SER B 1 59 ? -0.028 20.406 -7.789 1 94.56 59 SER B O 1
ATOM 3014 N N . LYS B 1 60 ? 1.795 19.906 -8.938 1 96.12 60 LYS B N 1
ATOM 3015 C CA . LYS B 1 60 ? 2.078 21.297 -9.305 1 96.12 60 LYS B CA 1
ATOM 3016 C C . LYS B 1 60 ? 0.992 21.844 -10.227 1 96.12 60 LYS B C 1
ATOM 3018 O O . LYS B 1 60 ? 0.619 23.016 -10.117 1 96.12 60 LYS B O 1
ATOM 3023 N N . GLU B 1 61 ? 0.49 21.016 -11.062 1 96.62 61 GLU B N 1
ATOM 3024 C CA . GLU B 1 61 ? -0.61 21.422 -11.93 1 96.62 61 GLU B CA 1
ATOM 3025 C C . GLU B 1 61 ? -1.845 21.797 -11.117 1 96.62 61 GLU B C 1
ATOM 3027 O O . GLU B 1 61 ? -2.518 22.797 -11.414 1 96.62 61 GLU B O 1
ATOM 3032 N N . ALA B 1 62 ? -2.117 21.031 -10.156 1 95.44 62 ALA B N 1
ATOM 3033 C CA . ALA B 1 62 ? -3.254 21.328 -9.289 1 95.44 62 ALA B CA 1
ATOM 3034 C C . ALA B 1 62 ? -3.068 22.641 -8.555 1 95.44 62 ALA B C 1
ATOM 3036 O O . ALA B 1 62 ? -4.016 23.422 -8.422 1 95.44 62 ALA B O 1
ATOM 3037 N N . LEU B 1 63 ? -1.872 22.922 -8.117 1 95.75 63 LEU B N 1
ATOM 3038 C CA . LEU B 1 63 ? -1.575 24.141 -7.371 1 95.75 63 LEU B CA 1
ATOM 3039 C C . LEU B 1 63 ? -1.707 25.359 -8.266 1 95.75 63 LEU B C 1
ATOM 3041 O O . LEU B 1 63 ? -2.297 26.375 -7.863 1 95.75 63 LEU B O 1
ATOM 3045 N N . VAL B 1 64 ? -1.173 25.25 -9.461 1 96.88 64 VAL B N 1
ATOM 3046 C CA . VAL B 1 64 ? -1.276 26.359 -10.406 1 96.88 64 VAL B CA 1
ATOM 3047 C C . VAL B 1 64 ? -2.742 26.609 -10.75 1 96.88 64 VAL B C 1
ATOM 3049 O O . VAL B 1 64 ? -3.201 27.766 -10.727 1 96.88 64 VAL B O 1
ATOM 3052 N N . LYS B 1 65 ? -3.389 25.531 -10.992 1 97.06 65 LYS B N 1
ATOM 3053 C CA . LYS B 1 65 ? -4.789 25.641 -11.383 1 97.06 65 LYS B CA 1
ATOM 3054 C C . LYS B 1 65 ? -5.621 26.312 -10.305 1 97.06 65 LYS B C 1
ATOM 3056 O O . LYS B 1 65 ? -6.406 27.219 -10.594 1 97.06 65 LYS B O 1
ATOM 3061 N N . VAL B 1 66 ? -5.453 25.922 -9.078 1 93.81 66 VAL B N 1
ATOM 3062 C CA . VAL B 1 66 ? -6.309 26.406 -8 1 93.81 66 VAL B CA 1
ATOM 3063 C C . VAL B 1 66 ? -5.977 27.859 -7.695 1 93.81 66 VAL B C 1
ATOM 3065 O O . VAL B 1 66 ? -6.867 28.656 -7.359 1 93.81 66 VAL B O 1
ATOM 3068 N N . MET B 1 67 ? -4.746 28.281 -7.77 1 93.62 67 MET B N 1
ATOM 3069 C CA . MET B 1 67 ? -4.359 29.672 -7.539 1 93.62 67 MET B CA 1
ATOM 3070 C C . MET B 1 67 ? -4.879 30.562 -8.656 1 93.62 67 MET B C 1
ATOM 3072 O O . MET B 1 67 ? -5.426 31.641 -8.391 1 93.62 67 MET B O 1
ATOM 3076 N N . ASP B 1 68 ? -4.727 30.094 -9.883 1 96.94 68 ASP B N 1
ATOM 3077 C CA . ASP B 1 68 ? -5.223 30.859 -11.023 1 96.94 68 ASP B CA 1
ATOM 3078 C C . ASP B 1 68 ? -6.734 31.062 -10.93 1 96.94 68 ASP B C 1
ATOM 3080 O O . ASP B 1 68 ? -7.238 32.156 -11.219 1 96.94 68 ASP B O 1
ATOM 3084 N N . GLU B 1 69 ? -7.355 30.016 -10.555 1 96.19 69 GLU B N 1
ATOM 3085 C CA . GLU B 1 69 ? -8.812 30.078 -10.461 1 96.19 69 GLU B CA 1
ATOM 3086 C C . GLU B 1 69 ? -9.25 31.016 -9.344 1 96.19 69 GLU B C 1
ATOM 3088 O O . GLU B 1 69 ? -10.211 31.766 -9.5 1 96.19 69 GLU B O 1
ATOM 3093 N N . ALA B 1 70 ? -8.617 31 -8.203 1 91.5 70 ALA B N 1
ATOM 3094 C CA . ALA B 1 70 ? -8.938 31.906 -7.102 1 91.5 70 ALA B CA 1
ATOM 3095 C C . ALA B 1 70 ? -8.734 33.375 -7.508 1 91.5 70 ALA B C 1
ATOM 3097 O O . ALA B 1 70 ? -9.539 34.219 -7.168 1 91.5 70 ALA B O 1
ATOM 3098 N N . LEU B 1 71 ? -7.664 33.594 -8.227 1 95 71 LEU B N 1
ATOM 3099 C CA . LEU B 1 71 ? -7.387 34.938 -8.711 1 95 71 LEU B CA 1
ATOM 3100 C C . LEU B 1 71 ? -8.438 35.406 -9.719 1 95 71 LEU B C 1
ATOM 3102 O O . LEU B 1 71 ? -8.914 36.531 -9.672 1 95 71 LEU B O 1
ATOM 3106 N N . SER B 1 72 ? -8.781 34.469 -10.594 1 97.25 72 SER B N 1
ATOM 3107 C CA . SER B 1 72 ? -9.805 34.781 -11.594 1 97.25 72 SER B CA 1
ATOM 3108 C C . SER B 1 72 ? -11.133 35.156 -10.938 1 97.25 72 SER B C 1
ATOM 3110 O O . SER B 1 72 ? -11.766 36.125 -11.312 1 97.25 72 SER B O 1
ATOM 3112 N N . ILE B 1 73 ? -11.492 34.406 -9.977 1 93.62 73 ILE B N 1
ATOM 3113 C CA . ILE B 1 73 ? -12.75 34.625 -9.266 1 93.62 73 ILE B CA 1
ATOM 3114 C C . ILE B 1 73 ? -12.695 35.969 -8.523 1 93.62 73 ILE B C 1
ATOM 3116 O O . ILE B 1 73 ? -13.703 36.688 -8.445 1 93.62 73 ILE B O 1
ATOM 3120 N N . SER B 1 74 ? -11.562 36.344 -8.039 1 91.38 74 SER B N 1
ATOM 3121 C CA . SER B 1 74 ? -11.383 37.594 -7.273 1 91.38 74 SER B CA 1
ATOM 3122 C C . SER B 1 74 ? -11.289 38.781 -8.195 1 91.38 74 SER B C 1
ATOM 3124 O O . SER B 1 74 ? -11.359 39.938 -7.73 1 91.38 74 SER B O 1
ATOM 3126 N N . GLY B 1 75 ? -11.102 38.5 -9.438 1 95.31 75 GLY B N 1
ATOM 3127 C CA . GLY B 1 75 ? -10.898 39.562 -10.391 1 95.31 75 GLY B CA 1
ATOM 3128 C C . GLY B 1 75 ? -9.547 40.25 -10.242 1 95.31 75 GLY B C 1
ATOM 3129 O O . GLY B 1 75 ? -9.414 41.438 -10.531 1 95.31 75 GLY B O 1
ATOM 3130 N N . LYS B 1 76 ? -8.633 39.562 -9.695 1 94.56 76 LYS B N 1
ATOM 3131 C CA . LYS B 1 76 ? -7.309 40.125 -9.477 1 94.56 76 LYS B CA 1
ATOM 3132 C C . LYS B 1 76 ? -6.273 39.469 -10.383 1 94.56 76 LYS B C 1
ATOM 3134 O O . LYS B 1 76 ? -6.387 38.281 -10.703 1 94.56 76 LYS B O 1
ATOM 3139 N N . LYS B 1 77 ? -5.285 40.25 -10.727 1 95.06 77 LYS B N 1
ATOM 3140 C CA . LYS B 1 77 ? -4.164 39.719 -11.508 1 95.06 77 LYS B CA 1
ATOM 3141 C C . LYS B 1 77 ? -3.086 39.156 -10.602 1 95.06 77 LYS B C 1
ATOM 3143 O O . LYS B 1 77 ? -2.967 39.531 -9.438 1 95.06 77 LYS B O 1
ATOM 3148 N N . GLN B 1 78 ? -2.311 38.312 -11.203 1 95.25 78 GLN B N 1
ATOM 3149 C CA . GLN B 1 78 ? -1.206 37.688 -10.477 1 95.25 78 GLN B CA 1
ATOM 3150 C C . GLN B 1 78 ? -0.197 38.719 -10.016 1 95.25 78 GLN B C 1
ATOM 3152 O O . GLN B 1 78 ? 0.412 38.594 -8.953 1 95.25 78 GLN B O 1
ATOM 3157 N N . SER B 1 79 ? -0.098 39.781 -10.789 1 94.25 79 SER B N 1
ATOM 3158 C CA . SER B 1 79 ? 0.858 40.844 -10.477 1 94.25 79 SER B CA 1
ATOM 3159 C C . SER B 1 79 ? 0.497 41.531 -9.18 1 94.25 79 SER B C 1
ATOM 3161 O O . SER B 1 79 ? 1.322 42.25 -8.602 1 94.25 79 SER B O 1
ATOM 3163 N N . ARG B 1 80 ? -0.717 41.344 -8.711 1 93 80 ARG B N 1
ATOM 3164 C CA . ARG B 1 80 ? -1.178 42 -7.492 1 93 80 ARG B CA 1
ATOM 3165 C C . ARG B 1 80 ? -0.911 41.125 -6.266 1 93 80 ARG B C 1
ATOM 3167 O O . ARG B 1 80 ? -1.117 41.562 -5.133 1 93 80 ARG B O 1
ATOM 3174 N N . VAL B 1 81 ? -0.393 39.938 -6.469 1 89.94 81 VAL B N 1
ATOM 3175 C CA . VAL B 1 81 ? -0.11 39.031 -5.363 1 89.94 81 VAL B CA 1
ATOM 3176 C C . VAL B 1 81 ? 1.158 39.469 -4.641 1 89.94 81 VAL B C 1
ATOM 3178 O O . VAL B 1 81 ? 2.188 39.719 -5.273 1 89.94 81 VAL B O 1
ATOM 3181 N N . ARG B 1 82 ? 1.028 39.562 -3.309 1 84.38 82 ARG B N 1
ATOM 3182 C CA . ARG B 1 82 ? 2.174 40.031 -2.521 1 84.38 82 ARG B CA 1
ATOM 3183 C C . ARG B 1 82 ? 2.693 38.906 -1.626 1 84.38 82 ARG B C 1
ATOM 3185 O O . ARG B 1 82 ? 3.834 38.938 -1.162 1 84.38 82 ARG B O 1
ATOM 3192 N N . ALA B 1 83 ? 1.814 37.906 -1.366 1 83.5 83 ALA B N 1
ATOM 3193 C CA . ALA B 1 83 ? 2.244 36.781 -0.565 1 83.5 83 ALA B CA 1
ATOM 3194 C C . ALA B 1 83 ? 1.465 35.5 -0.941 1 83.5 83 ALA B C 1
ATOM 3196 O O . ALA B 1 83 ? 0.288 35.594 -1.302 1 83.5 83 ALA B O 1
ATOM 3197 N N . VAL B 1 84 ? 2.168 34.406 -0.863 1 87.69 84 VAL B N 1
ATOM 3198 C CA . VAL B 1 84 ? 1.577 33.094 -1.097 1 87.69 84 VAL B CA 1
ATOM 3199 C C . VAL B 1 84 ? 1.989 32.125 0.018 1 87.69 84 VAL B C 1
ATOM 3201 O O . VAL B 1 84 ? 3.176 32 0.324 1 87.69 84 VAL B O 1
ATOM 3204 N N . CYS B 1 85 ? 0.996 31.531 0.664 1 83.19 85 CYS B N 1
ATOM 3205 C CA . CYS B 1 85 ? 1.257 30.547 1.711 1 83.19 85 CYS B CA 1
ATOM 3206 C C . CYS B 1 85 ? 0.645 29.203 1.357 1 83.19 85 CYS B C 1
ATOM 3208 O O . CYS B 1 85 ? -0.57 29.094 1.185 1 83.19 85 CYS B O 1
ATOM 3210 N N . LEU B 1 86 ? 1.517 28.219 1.305 1 88.44 86 LEU B N 1
ATOM 3211 C CA . LEU B 1 86 ? 1.057 26.875 0.991 1 88.44 86 LEU B CA 1
ATOM 3212 C C . LEU B 1 86 ? 1.164 25.969 2.211 1 88.44 86 LEU B C 1
ATOM 3214 O O . LEU B 1 86 ? 2.24 25.844 2.801 1 88.44 86 LEU B O 1
ATOM 3218 N N . GLY B 1 87 ? 0.029 25.438 2.771 1 87 87 GLY B N 1
ATOM 3219 C CA . GLY B 1 87 ? -0.013 24.297 3.666 1 87 87 GLY B CA 1
ATOM 3220 C C . GLY B 1 87 ? -0.329 23 2.953 1 87 87 GLY B C 1
ATOM 3221 O O . GLY B 1 87 ? -1.482 22.734 2.6 1 87 87 GLY B O 1
ATOM 3222 N N . LEU B 1 88 ? 0.701 22.234 2.758 1 90.31 88 LEU B N 1
ATOM 3223 C CA . LEU B 1 88 ? 0.55 21.094 1.861 1 90.31 88 LEU B CA 1
ATOM 3224 C C . LEU B 1 88 ? 0.835 19.781 2.594 1 90.31 88 LEU B C 1
ATOM 3226 O O . LEU B 1 88 ? 1.794 19.688 3.365 1 90.31 88 LEU B O 1
ATOM 3230 N N . SER B 1 89 ? -0.051 18.797 2.34 1 90.31 89 SER B N 1
ATOM 3231 C CA . SER B 1 89 ? 0.33 17.438 2.703 1 90.31 89 SER B CA 1
ATOM 3232 C C . SER B 1 89 ? 1.452 16.922 1.811 1 90.31 89 SER B C 1
ATOM 3234 O O . SER B 1 89 ? 1.604 17.375 0.672 1 90.31 89 SER B O 1
ATOM 3236 N N . GLY B 1 90 ? 2.273 16.062 2.379 1 90.38 90 GLY B N 1
ATOM 3237 C CA . GLY B 1 90 ? 3.338 15.461 1.594 1 90.38 90 GLY B CA 1
ATOM 3238 C C . GLY B 1 90 ? 4.648 16.219 1.681 1 90.38 90 GLY B C 1
ATOM 3239 O O . GLY B 1 90 ? 5.66 15.781 1.131 1 90.38 90 GLY B O 1
ATOM 3240 N N . ILE B 1 91 ? 4.605 17.391 2.271 1 87.69 91 ILE B N 1
ATOM 3241 C CA . ILE B 1 91 ? 5.828 18.125 2.562 1 87.69 91 ILE B CA 1
ATOM 3242 C C . ILE B 1 91 ? 6.324 17.781 3.963 1 87.69 91 ILE B C 1
ATOM 3244 O O . ILE B 1 91 ? 5.871 18.359 4.953 1 87.69 91 ILE B O 1
ATOM 3248 N N . ASN B 1 92 ? 7.285 16.906 4.02 1 81.81 92 ASN B N 1
ATOM 3249 C CA . ASN B 1 92 ? 7.664 16.359 5.32 1 81.81 92 ASN B CA 1
ATOM 3250 C C . ASN B 1 92 ? 9.117 16.672 5.652 1 81.81 92 ASN B C 1
ATOM 3252 O O . ASN B 1 92 ? 9.523 16.609 6.816 1 81.81 92 ASN B O 1
ATOM 3256 N N . HIS B 1 93 ? 9.852 16.953 4.688 1 83.94 93 HIS B N 1
ATOM 3257 C CA . HIS B 1 93 ? 11.281 17.203 4.84 1 83.94 93 HIS B CA 1
ATOM 3258 C C . HIS B 1 93 ? 11.656 18.594 4.324 1 83.94 93 HIS B C 1
ATOM 3260 O O . HIS B 1 93 ? 11.039 19.109 3.393 1 83.94 93 HIS B O 1
ATOM 3266 N N . PRO B 1 94 ? 12.711 19.188 4.961 1 83.31 94 PRO B N 1
ATOM 3267 C CA . PRO B 1 94 ? 13.156 20.5 4.48 1 83.31 94 PRO B CA 1
ATOM 3268 C C . PRO B 1 94 ? 13.477 20.5 2.988 1 83.31 94 PRO B C 1
ATOM 3270 O O . PRO B 1 94 ? 13.242 21.5 2.305 1 83.31 94 PRO B O 1
ATOM 3273 N N . SER B 1 95 ? 13.953 19.422 2.529 1 87.38 95 SER B N 1
ATOM 3274 C CA . SER B 1 95 ? 14.281 19.359 1.109 1 87.38 95 SER B CA 1
ATOM 3275 C C . SER B 1 95 ? 13.031 19.438 0.247 1 87.38 95 SER B C 1
ATOM 3277 O O . SER B 1 95 ? 13.062 20 -0.849 1 87.38 95 SER B O 1
ATOM 3279 N N . ASP B 1 96 ? 11.922 18.875 0.701 1 88.56 96 ASP B N 1
ATOM 3280 C CA . ASP B 1 96 ? 10.648 19 -0 1 88.56 96 ASP B CA 1
ATOM 3281 C C . ASP B 1 96 ? 10.188 20.469 -0.049 1 88.56 96 ASP B C 1
ATOM 3283 O O . ASP B 1 96 ? 9.727 20.938 -1.088 1 88.56 96 ASP B O 1
ATOM 3287 N N . GLN B 1 97 ? 10.352 21.047 1.1 1 87.12 97 GLN B N 1
ATOM 3288 C CA . GLN B 1 97 ? 9.961 22.453 1.216 1 87.12 97 GLN B CA 1
ATOM 3289 C C . GLN B 1 97 ? 10.773 23.328 0.27 1 87.12 97 GLN B C 1
ATOM 3291 O O . GLN B 1 97 ? 10.219 24.172 -0.432 1 87.12 97 GLN B O 1
ATOM 3296 N N . GLN B 1 98 ? 12.055 23.109 0.234 1 92.06 98 GLN B N 1
ATOM 3297 C CA . GLN B 1 98 ? 12.945 23.906 -0.598 1 92.06 98 GLN B CA 1
ATOM 3298 C C . GLN B 1 98 ? 12.633 23.719 -2.08 1 92.06 98 GLN B C 1
ATOM 3300 O O . GLN B 1 98 ? 12.656 24.672 -2.854 1 92.06 98 GLN B O 1
ATOM 3305 N N . LYS B 1 99 ? 12.359 22.547 -2.457 1 93.38 99 LYS B N 1
ATOM 3306 C CA . LYS B 1 99 ? 12 22.266 -3.846 1 93.38 99 LYS B CA 1
ATOM 3307 C C . LYS B 1 99 ? 10.742 23.031 -4.25 1 93.38 99 LYS B C 1
ATOM 3309 O O . LYS B 1 99 ? 10.664 23.578 -5.348 1 93.38 99 LYS B O 1
ATOM 3314 N N . MET B 1 100 ? 9.789 23.016 -3.371 1 93.5 100 MET B N 1
ATOM 3315 C CA . MET B 1 100 ? 8.531 23.719 -3.633 1 93.5 100 MET B CA 1
ATOM 3316 C C . MET B 1 100 ? 8.75 25.219 -3.676 1 93.5 100 MET B C 1
ATOM 3318 O O . MET B 1 100 ? 8.18 25.906 -4.523 1 93.5 100 MET B O 1
ATOM 3322 N N . LEU B 1 101 ? 9.57 25.719 -2.758 1 91.12 101 LEU B N 1
ATOM 3323 C CA . LEU B 1 101 ? 9.898 27.141 -2.738 1 91.12 101 LEU B CA 1
ATOM 3324 C C . LEU B 1 101 ? 10.578 27.562 -4.039 1 91.12 101 LEU B C 1
ATOM 3326 O O . LEU B 1 101 ? 10.219 28.594 -4.625 1 91.12 101 LEU B O 1
ATOM 3330 N N . ASN B 1 102 ? 11.523 26.734 -4.461 1 95.25 102 ASN B N 1
ATOM 3331 C CA . ASN B 1 102 ? 12.211 27.016 -5.715 1 95.25 102 ASN B CA 1
ATOM 3332 C C . ASN B 1 102 ? 11.242 27.031 -6.895 1 95.25 102 ASN B C 1
ATOM 3334 O O . ASN B 1 102 ? 11.344 27.875 -7.781 1 95.25 102 ASN B O 1
ATOM 3338 N N . TRP B 1 103 ? 10.43 26.109 -6.902 1 96.06 103 TRP B N 1
ATOM 3339 C CA . TRP B 1 103 ? 9.438 26.031 -7.965 1 96.06 103 TRP B CA 1
ATOM 3340 C C . TRP B 1 103 ? 8.539 27.25 -7.977 1 96.06 103 TRP B C 1
ATOM 3342 O O . TRP B 1 103 ? 8.25 27.812 -9.039 1 96.06 103 TRP B O 1
ATOM 3352 N N . LEU B 1 104 ? 8.086 27.75 -6.805 1 93.69 104 LEU B N 1
ATOM 3353 C CA . LEU B 1 104 ? 7.223 28.922 -6.688 1 93.69 104 LEU B CA 1
ATOM 3354 C C . LEU B 1 104 ? 7.938 30.188 -7.184 1 93.69 104 LEU B C 1
ATOM 3356 O O . LEU B 1 104 ? 7.301 31.109 -7.695 1 93.69 104 LEU B O 1
ATOM 3360 N N . ARG B 1 105 ? 9.195 30.156 -7.082 1 94.56 105 ARG B N 1
ATOM 3361 C CA . ARG B 1 105 ? 9.992 31.312 -7.508 1 94.56 105 ARG B CA 1
ATOM 3362 C C . ARG B 1 105 ? 10.008 31.422 -9.031 1 94.56 105 ARG B C 1
ATOM 3364 O O . ARG B 1 105 ? 10.32 32.5 -9.57 1 94.56 105 ARG B O 1
ATOM 3371 N N . ASN B 1 106 ? 9.703 30.344 -9.688 1 94.88 106 ASN B N 1
ATOM 3372 C CA . ASN B 1 106 ? 9.539 30.406 -11.133 1 94.88 106 ASN B CA 1
ATOM 3373 C C . ASN B 1 106 ? 8.188 31 -11.516 1 94.88 106 ASN B C 1
ATOM 3375 O O . ASN B 1 106 ? 7.988 31.422 -12.664 1 94.88 106 ASN B O 1
ATOM 3379 N N . ILE B 1 107 ? 7.285 31.047 -10.617 1 94.75 107 ILE B N 1
ATOM 3380 C CA . ILE B 1 107 ? 5.922 31.484 -10.883 1 94.75 107 ILE B CA 1
ATOM 3381 C C . ILE B 1 107 ? 5.738 32.906 -10.398 1 94.75 107 ILE B C 1
ATOM 3383 O O . ILE B 1 107 ? 5.098 33.719 -11.07 1 94.75 107 ILE B O 1
ATOM 3387 N N . PHE B 1 108 ? 6.336 33.219 -9.219 1 94.06 108 PHE B N 1
ATOM 3388 C CA . PHE B 1 108 ? 6.168 34.531 -8.586 1 94.06 108 PHE B CA 1
ATOM 3389 C C . PHE B 1 108 ? 7.504 35.25 -8.508 1 94.06 108 PHE B C 1
ATOM 3391 O O . PHE B 1 108 ? 8.531 34.656 -8.219 1 94.06 108 PHE B O 1
ATOM 3398 N N . PRO B 1 109 ? 7.395 36.531 -8.758 1 93.44 109 PRO B N 1
ATOM 3399 C CA . PRO B 1 109 ? 8.633 37.312 -8.672 1 93.44 109 PRO B CA 1
ATOM 3400 C C . PRO B 1 109 ? 9.203 37.375 -7.258 1 93.44 109 PRO B C 1
ATOM 3402 O O . PRO B 1 109 ? 8.539 36.969 -6.305 1 93.44 109 PRO B O 1
ATOM 3405 N N . SER B 1 110 ? 10.422 37.906 -7.113 1 90.38 110 SER B N 1
ATOM 3406 C CA . SER B 1 110 ? 11.203 37.844 -5.883 1 90.38 110 SER B CA 1
ATOM 3407 C C . SER B 1 110 ? 10.586 38.719 -4.793 1 90.38 110 SER B C 1
ATOM 3409 O O . SER B 1 110 ? 10.844 38.5 -3.607 1 90.38 110 SER B O 1
ATOM 3411 N N . ASP B 1 111 ? 9.812 39.625 -5.18 1 88.25 111 ASP B N 1
ATOM 3412 C CA . ASP B 1 111 ? 9.242 40.562 -4.199 1 88.25 111 ASP B CA 1
ATOM 3413 C C . ASP B 1 111 ? 7.98 39.969 -3.566 1 88.25 111 ASP B C 1
ATOM 3415 O O . ASP B 1 111 ? 7.465 40.5 -2.584 1 88.25 111 ASP B O 1
ATOM 3419 N N . VAL B 1 112 ? 7.488 38.906 -4.133 1 87.12 112 VAL B N 1
ATOM 3420 C CA . VAL B 1 112 ? 6.367 38.188 -3.531 1 87.12 112 VAL B CA 1
ATOM 3421 C C . VAL B 1 112 ? 6.875 37.25 -2.434 1 87.12 112 VAL B C 1
ATOM 3423 O O . VAL B 1 112 ? 7.781 36.438 -2.662 1 87.12 112 VAL B O 1
ATOM 3426 N N . LYS B 1 113 ? 6.34 37.375 -1.201 1 82.94 113 LYS B N 1
ATOM 3427 C CA . LYS B 1 113 ? 6.699 36.469 -0.109 1 82.94 113 LYS B CA 1
ATOM 3428 C C . LYS B 1 113 ? 6.047 35.094 -0.284 1 82.94 113 LYS B C 1
ATOM 3430 O O . LYS B 1 113 ? 4.836 35 -0.514 1 82.94 113 LYS B O 1
ATOM 3435 N N . VAL B 1 114 ? 6.906 34.062 -0.212 1 86.75 114 VAL B N 1
ATOM 3436 C CA . VAL B 1 114 ? 6.387 32.719 -0.414 1 86.75 114 VAL B CA 1
ATOM 3437 C C . VAL B 1 114 ? 6.707 31.859 0.803 1 86.75 114 VAL B C 1
ATOM 3439 O O . VAL B 1 114 ? 7.832 31.875 1.306 1 86.75 114 VAL B O 1
ATOM 3442 N N . TYR B 1 115 ? 5.672 31.156 1.303 1 81.88 115 TYR B N 1
ATOM 3443 C CA . TYR B 1 115 ? 5.812 30.25 2.434 1 81.88 115 TYR B CA 1
ATOM 3444 C C . TYR B 1 115 ? 5.258 28.875 2.094 1 81.88 115 TYR B C 1
ATOM 3446 O O . TYR B 1 115 ? 4.203 28.75 1.468 1 81.88 115 TYR B O 1
ATOM 3454 N N . VAL B 1 116 ? 6.023 27.891 2.432 1 86.94 116 VAL B N 1
ATOM 3455 C CA . VAL B 1 116 ? 5.594 26.5 2.238 1 86.94 116 VAL B CA 1
ATOM 3456 C C . VAL B 1 116 ? 5.777 25.719 3.535 1 86.94 116 VAL B C 1
ATOM 3458 O O . VAL B 1 116 ? 6.871 25.688 4.105 1 86.94 116 VAL B O 1
ATOM 3461 N N . HIS B 1 117 ? 4.652 25.156 4.02 1 82.75 117 HIS B N 1
ATOM 3462 C CA . HIS B 1 117 ? 4.691 24.344 5.23 1 82.75 117 HIS B CA 1
ATOM 3463 C C . HIS B 1 117 ? 3.869 23.062 5.07 1 82.75 117 HIS B C 1
ATOM 3465 O O . HIS B 1 117 ? 3.094 22.938 4.121 1 82.75 117 HIS B O 1
ATOM 3471 N N . ASN B 1 118 ? 4.117 22.141 5.98 1 86.81 118 ASN B N 1
ATOM 3472 C CA . ASN B 1 118 ? 3.191 21.016 6.109 1 86.81 118 ASN B CA 1
ATOM 3473 C C . ASN B 1 118 ? 1.799 21.484 6.527 1 86.81 118 ASN B C 1
ATOM 3475 O O . ASN B 1 118 ? 1.665 22.406 7.344 1 86.81 118 ASN B O 1
ATOM 3479 N N . ASP B 1 119 ? 0.837 20.828 6.012 1 84.12 119 ASP B N 1
ATOM 3480 C CA . ASP B 1 119 ? -0.539 21.234 6.289 1 84.12 119 ASP B CA 1
ATOM 3481 C C . ASP B 1 119 ? -0.847 21.125 7.781 1 84.12 119 ASP B C 1
ATOM 3483 O O . ASP B 1 119 ? -1.731 21.828 8.289 1 84.12 119 ASP B O 1
ATOM 3487 N N . ALA B 1 120 ? -0.093 20.359 8.531 1 84.81 120 ALA B N 1
ATOM 3488 C CA . ALA B 1 120 ? -0.3 20.203 9.969 1 84.81 120 ALA B CA 1
ATOM 3489 C C . ALA B 1 120 ? -0.014 21.516 10.703 1 84.81 120 ALA B C 1
ATOM 3491 O O . ALA B 1 120 ? -0.663 21.828 11.703 1 84.81 120 ALA B O 1
ATOM 3492 N N . VAL B 1 121 ? 0.922 22.266 10.219 1 80 121 VAL B N 1
ATOM 3493 C CA . VAL B 1 121 ? 1.288 23.547 10.836 1 80 121 VAL B CA 1
ATOM 3494 C C . VAL B 1 121 ? 0.121 24.516 10.734 1 80 121 VAL B C 1
ATOM 3496 O O . VAL B 1 121 ? -0.234 25.172 11.711 1 80 121 VAL B O 1
ATOM 3499 N N . ALA B 1 122 ? -0.449 24.5 9.555 1 74.44 122 ALA B N 1
ATOM 3500 C CA . ALA B 1 122 ? -1.608 25.359 9.336 1 74.44 122 ALA B CA 1
ATOM 3501 C C . ALA B 1 122 ? -2.789 24.922 10.203 1 74.44 122 ALA B C 1
ATOM 3503 O O . ALA B 1 122 ? -3.51 25.766 10.75 1 74.44 122 ALA B O 1
ATOM 3504 N N . ALA B 1 123 ? -2.975 23.703 10.328 1 79.44 123 ALA B N 1
ATOM 3505 C CA . ALA B 1 123 ? -4.074 23.156 11.125 1 79.44 123 ALA B CA 1
ATOM 3506 C C . ALA B 1 123 ? -3.914 23.5 12.602 1 79.44 123 ALA B C 1
ATOM 3508 O O . ALA B 1 123 ? -4.879 23.906 13.258 1 79.44 123 ALA B O 1
ATOM 3509 N N . LEU B 1 124 ? -2.752 23.438 13.117 1 80.62 124 LEU B N 1
ATOM 3510 C CA . LEU B 1 124 ? -2.5 23.766 14.516 1 80.62 124 LEU B CA 1
ATOM 3511 C C . LEU B 1 124 ? -2.764 25.25 14.773 1 80.62 124 LEU B C 1
ATOM 3513 O O . LEU B 1 124 ? -3.439 25.594 15.742 1 80.62 124 LEU B O 1
ATOM 3517 N N . ALA B 1 125 ? -2.256 26.016 13.867 1 72.75 125 ALA B N 1
ATOM 3518 C CA . ALA B 1 125 ? -2.422 27.453 14.016 1 72.75 125 ALA B CA 1
ATOM 3519 C C . ALA B 1 125 ? -3.898 27.844 14.031 1 72.75 125 ALA B C 1
ATOM 3521 O O . ALA B 1 125 ? -4.305 28.75 14.758 1 72.75 125 ALA B O 1
ATOM 3522 N N . SER B 1 126 ? -4.656 27.172 13.273 1 67.06 126 SER B N 1
ATOM 3523 C CA . SER B 1 126 ? -6.078 27.484 13.172 1 67.06 126 SER B CA 1
ATOM 3524 C C . SER B 1 126 ? -6.801 27.172 14.484 1 67.06 126 SER B C 1
ATOM 3526 O O . SER B 1 126 ? -7.805 27.812 14.805 1 67.06 126 SER B O 1
ATOM 3528 N N . GLY B 1 127 ? -6.281 26.25 15.234 1 66.69 127 GLY B N 1
ATOM 3529 C CA . GLY B 1 127 ? -6.93 25.875 16.484 1 66.69 127 GLY B CA 1
ATOM 3530 C C . GLY B 1 127 ? -6.395 26.609 17.688 1 66.69 127 GLY B C 1
ATOM 3531 O O . GLY B 1 127 ? -7.004 26.578 18.766 1 66.69 127 GLY B O 1
ATOM 3532 N N . THR B 1 128 ? -5.27 27.281 17.516 1 69.44 128 THR B N 1
ATOM 3533 C CA . THR B 1 128 ? -4.613 27.906 18.656 1 69.44 128 THR B CA 1
ATOM 3534 C C . THR B 1 128 ? -4.492 29.422 18.453 1 69.44 128 THR B C 1
ATOM 3536 O O . THR B 1 128 ? -3.613 30.062 19.031 1 69.44 128 THR B O 1
ATOM 3539 N N . MET B 1 129 ? -5.324 29.906 17.641 1 63.12 129 MET B N 1
ATOM 3540 C CA . MET B 1 129 ? -5.355 31.344 17.359 1 63.12 129 MET B CA 1
ATOM 3541 C C . MET B 1 129 ? -3.984 31.844 16.922 1 63.12 129 MET B C 1
ATOM 3543 O O . MET B 1 129 ? -3.508 32.875 17.406 1 63.12 129 MET B O 1
ATOM 3547 N N . GLY B 1 130 ? -3.32 30.984 16.203 1 64.69 130 GLY B N 1
ATOM 3548 C CA . GLY B 1 130 ? -2.076 31.391 15.562 1 64.69 130 GLY B CA 1
ATOM 3549 C C . GLY B 1 130 ? -0.843 30.953 16.328 1 64.69 130 GLY B C 1
ATOM 3550 O O . GLY B 1 130 ? 0.265 30.953 15.789 1 64.69 130 GLY B O 1
ATOM 3551 N N . LYS B 1 131 ? -0.979 30.547 17.5 1 68.56 131 LYS B N 1
ATOM 3552 C CA . LYS B 1 131 ? 0.157 30.094 18.297 1 68.56 131 LYS B CA 1
ATOM 3553 C C . LYS B 1 131 ? 0.571 28.672 17.906 1 68.56 131 LYS B C 1
ATOM 3555 O O . LYS B 1 131 ? -0.279 27.797 17.75 1 68.56 131 LYS B O 1
ATOM 3560 N N . LEU B 1 132 ? 1.871 28.625 17.688 1 76.81 132 LEU B N 1
ATOM 3561 C CA . LEU B 1 132 ? 2.391 27.297 17.391 1 76.81 132 LEU B CA 1
ATOM 3562 C C . LEU B 1 132 ? 2.854 26.594 18.656 1 76.81 132 LEU B C 1
ATOM 3564 O O . LEU B 1 132 ? 4.055 26.453 18.891 1 76.81 132 LEU B O 1
ATOM 3568 N N . SER B 1 133 ? 1.933 26.266 19.469 1 86.19 133 SER B N 1
ATOM 3569 C CA . SER B 1 133 ? 2.158 25.484 20.672 1 86.19 133 SER B CA 1
ATOM 3570 C C . SER B 1 133 ? 1.026 24.484 20.906 1 86.19 133 SER B C 1
ATOM 3572 O O . SER B 1 133 ? -0.15 24.844 20.828 1 86.19 133 SER B O 1
ATOM 3574 N N . GLY B 1 134 ? 1.422 23.297 21.078 1 94.06 134 GLY B N 1
ATOM 3575 C CA . GLY B 1 134 ? 0.435 22.234 21.234 1 94.06 134 GLY B CA 1
ATOM 3576 C C . GLY B 1 134 ? 0.582 21.141 20.203 1 94.06 134 GLY B C 1
ATOM 3577 O O . GLY B 1 134 ? 1.684 20.875 19.703 1 94.06 134 GLY B O 1
ATOM 3578 N N . CYS B 1 135 ? -0.486 20.391 20.078 1 95.62 135 CYS B N 1
ATOM 3579 C CA . CYS B 1 135 ? -0.49 19.219 19.219 1 95.62 135 CYS B CA 1
ATOM 3580 C C . CYS B 1 135 ? -1.688 19.234 18.266 1 95.62 135 CYS B C 1
ATOM 3582 O O . CYS B 1 135 ? -2.746 19.766 18.625 1 95.62 135 CYS B O 1
ATOM 3584 N N . VAL B 1 136 ? -1.463 18.766 17.016 1 93.25 136 VAL B N 1
ATOM 3585 C CA . VAL B 1 136 ? -2.559 18.656 16.062 1 93.25 136 VAL B CA 1
ATOM 3586 C C . VAL B 1 136 ? -2.59 17.25 15.469 1 93.25 136 VAL B C 1
ATOM 3588 O O . VAL B 1 136 ? -1.543 16.656 15.188 1 93.25 136 VAL B O 1
ATOM 3591 N N . LEU B 1 137 ? -3.754 16.656 15.414 1 96.12 137 LEU B N 1
ATOM 3592 C CA . LEU B 1 137 ? -4.012 15.398 14.727 1 96.12 137 LEU B CA 1
ATOM 3593 C C . LEU B 1 137 ? -4.887 15.617 13.5 1 96.12 137 LEU B C 1
ATOM 3595 O O . LEU B 1 137 ? -6.02 16.094 13.617 1 96.12 137 LEU B O 1
ATOM 3599 N N . ILE B 1 138 ? -4.316 15.383 12.344 1 92.81 138 ILE B N 1
ATOM 3600 C CA . ILE B 1 138 ? -5.078 15.391 11.102 1 92.81 138 ILE B CA 1
ATOM 3601 C C . ILE B 1 138 ? -5.336 13.961 10.633 1 92.81 138 ILE B C 1
ATOM 3603 O O . ILE B 1 138 ? -4.406 13.148 10.562 1 92.81 138 ILE B O 1
ATOM 3607 N N . ALA B 1 139 ? -6.602 13.617 10.398 1 95.06 139 ALA B N 1
ATOM 3608 C CA . ALA B 1 139 ? -6.934 12.297 9.867 1 95.06 139 ALA B CA 1
ATOM 3609 C C . ALA B 1 139 ? -8 12.398 8.789 1 95.06 139 ALA B C 1
ATOM 3611 O O . ALA B 1 139 ? -9.18 12.625 9.086 1 95.06 139 ALA B O 1
ATOM 3612 N N . GLY B 1 140 ? -7.656 12.266 7.562 1 93.31 140 GLY B N 1
ATOM 3613 C CA . GLY B 1 140 ? -8.484 12.164 6.371 1 93.31 140 GLY B CA 1
ATOM 3614 C C . GLY B 1 140 ? -8.055 11.039 5.441 1 93.31 140 GLY B C 1
ATOM 3615 O O . GLY B 1 140 ? -7.949 9.891 5.855 1 93.31 140 GLY B O 1
ATOM 3616 N N . THR B 1 141 ? -7.691 11.438 4.164 1 94.31 141 THR B N 1
ATOM 3617 C CA . THR B 1 141 ? -7.113 10.43 3.277 1 94.31 141 THR B CA 1
ATOM 3618 C C . THR B 1 141 ? -5.84 9.844 3.881 1 94.31 141 THR B C 1
ATOM 3620 O O . THR B 1 141 ? -5.648 8.633 3.877 1 94.31 141 THR B O 1
ATOM 3623 N N . GLY B 1 142 ? -5.008 10.68 4.379 1 95.12 142 GLY B N 1
ATOM 3624 C CA . GLY B 1 142 ? -3.871 10.32 5.211 1 95.12 142 GLY B CA 1
ATOM 3625 C C . GLY B 1 142 ? -4.035 10.734 6.66 1 95.12 142 GLY B C 1
ATOM 3626 O O . GLY B 1 142 ? -5.121 11.148 7.074 1 95.12 142 GLY B O 1
ATOM 3627 N N . SER B 1 143 ? -2.979 10.5 7.434 1 96.25 143 SER B N 1
ATOM 3628 C CA . SER B 1 143 ? -2.996 10.953 8.82 1 96.25 143 SER B CA 1
ATOM 3629 C C . SER B 1 143 ? -1.609 11.406 9.266 1 96.25 143 SER B C 1
ATOM 3631 O O . SER B 1 143 ? -0.598 10.883 8.797 1 96.25 143 SER B O 1
ATOM 3633 N N . ILE B 1 144 ? -1.634 12.414 10.148 1 95.75 144 ILE B N 1
ATOM 3634 C CA . ILE B 1 144 ? -0.387 12.922 10.711 1 95.75 144 ILE B CA 1
ATOM 3635 C C . ILE B 1 144 ? -0.666 13.594 12.055 1 95.75 144 ILE B C 1
ATOM 3637 O O . ILE B 1 144 ? -1.729 14.195 12.242 1 95.75 144 ILE B O 1
ATOM 3641 N N . CYS B 1 145 ? 0.181 13.391 12.977 1 97.25 145 CYS B N 1
ATOM 3642 C CA . CYS B 1 145 ? 0.201 14.156 14.227 1 97.25 145 CYS B CA 1
ATOM 3643 C C . CYS B 1 145 ? 1.451 15.023 14.312 1 97.25 145 CYS B C 1
ATOM 3645 O O . CYS B 1 145 ? 2.555 14.555 14.016 1 97.25 145 CYS B O 1
ATOM 3647 N N . TYR B 1 146 ? 1.229 16.297 14.617 1 94.12 146 TYR B N 1
ATOM 3648 C CA . TYR B 1 146 ? 2.314 17.266 14.703 1 94.12 146 TYR B CA 1
ATOM 3649 C C . TYR B 1 146 ? 2.217 18.094 15.977 1 94.12 146 TYR B C 1
ATOM 3651 O O . TYR B 1 146 ? 1.117 18.406 16.438 1 94.12 146 TYR B O 1
ATOM 3659 N N . GLY B 1 147 ? 3.428 18.391 16.578 1 93.88 147 GLY B N 1
ATOM 3660 C CA . GLY B 1 147 ? 3.428 19.203 17.781 1 93.88 147 GLY B CA 1
ATOM 3661 C C . GLY B 1 147 ? 4.551 20.219 17.812 1 93.88 147 GLY B C 1
ATOM 3662 O O . GLY B 1 147 ? 5.535 20.094 17.078 1 93.88 147 GLY B O 1
ATOM 3663 N N . PHE B 1 148 ? 4.273 21.219 18.594 1 90.62 148 PHE B N 1
ATOM 3664 C CA . PHE B 1 148 ? 5.234 22.281 18.828 1 90.62 148 PHE B CA 1
ATOM 3665 C C . PHE B 1 148 ? 5.266 22.672 20.312 1 90.62 148 PHE B C 1
ATOM 3667 O O . PHE B 1 148 ? 4.227 22.703 20.969 1 90.62 148 PHE B O 1
ATOM 3674 N N . THR B 1 149 ? 6.484 22.922 20.75 1 92 149 THR B N 1
ATOM 3675 C CA . THR B 1 149 ? 6.609 23.547 22.062 1 92 149 THR B CA 1
ATOM 3676 C C . THR B 1 149 ? 6.758 25.047 21.938 1 92 149 THR B C 1
ATOM 3678 O O . THR B 1 149 ? 7.008 25.578 20.844 1 92 149 THR B O 1
ATOM 3681 N N . GLU B 1 150 ? 6.652 25.719 23.078 1 85.06 150 GLU B N 1
ATOM 3682 C CA . GLU B 1 150 ? 6.793 27.172 23.109 1 85.06 150 GLU B CA 1
ATOM 3683 C C . GLU B 1 150 ? 8.219 27.594 22.75 1 85.06 150 GLU B C 1
ATOM 3685 O O . GLU B 1 150 ? 8.43 28.656 22.156 1 85.06 150 GLU B O 1
ATOM 3690 N N . ASP B 1 151 ? 9.141 26.734 23.062 1 87.5 151 ASP B N 1
ATOM 3691 C CA . ASP B 1 151 ? 10.539 27.078 22.828 1 87.5 151 ASP B CA 1
ATOM 3692 C C . ASP B 1 151 ? 10.961 26.719 21.406 1 87.5 151 ASP B C 1
ATOM 3694 O O . ASP B 1 151 ? 12.141 26.828 21.062 1 87.5 151 ASP B O 1
ATOM 3698 N N . GLY B 1 152 ? 10.07 26.188 20.594 1 84.88 152 GLY B N 1
ATOM 3699 C CA . GLY B 1 152 ? 10.328 26.031 19.172 1 84.88 152 GLY B CA 1
ATOM 3700 C C . GLY B 1 152 ? 10.633 24.594 18.781 1 84.88 152 GLY B C 1
ATOM 3701 O O . GLY B 1 152 ? 10.852 24.297 17.594 1 84.88 152 GLY B O 1
ATOM 3702 N N . ARG B 1 153 ? 10.641 23.672 19.703 1 93.25 153 ARG B N 1
ATOM 3703 C CA . ARG B 1 153 ? 10.844 22.266 19.344 1 93.25 153 ARG B CA 1
ATOM 3704 C C . ARG B 1 153 ? 9.617 21.703 18.641 1 93.25 153 ARG B C 1
ATOM 3706 O O . ARG B 1 153 ? 8.484 22.125 18.922 1 93.25 153 ARG B O 1
ATOM 3713 N N . GLU B 1 154 ? 9.859 20.844 17.688 1 91.81 154 GLU B N 1
ATOM 3714 C CA . GLU B 1 154 ? 8.758 20.203 16.953 1 91.81 154 GLU B CA 1
ATOM 3715 C C . GLU B 1 154 ? 8.961 18.688 1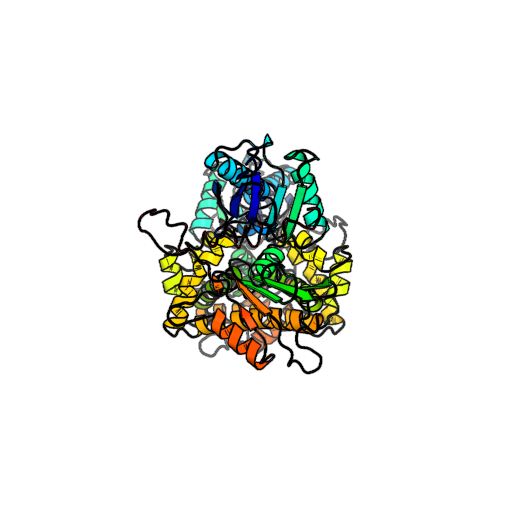6.859 1 91.81 154 GLU B C 1
ATOM 3717 O O . GLU B 1 154 ? 10.086 18.203 17 1 91.81 154 GLU B O 1
ATOM 3722 N N . ALA B 1 155 ? 7.883 17.953 16.703 1 94.81 155 ALA B N 1
ATOM 3723 C CA . ALA B 1 155 ? 7.883 16.516 16.469 1 94.81 155 ALA B CA 1
ATOM 3724 C C . ALA B 1 155 ? 6.641 16.078 15.695 1 94.81 155 ALA B C 1
ATOM 3726 O O . ALA B 1 155 ? 5.613 16.766 15.719 1 94.81 155 ALA B O 1
ATOM 3727 N N . HIS B 1 156 ? 6.824 15.078 14.969 1 94.94 156 HIS B N 1
ATOM 3728 C CA . HIS B 1 156 ? 5.652 14.523 14.297 1 94.94 156 HIS B CA 1
ATOM 3729 C C . HIS B 1 156 ? 5.684 13 14.305 1 94.94 156 HIS B C 1
ATOM 3731 O O . HIS B 1 156 ? 6.738 12.398 14.516 1 94.94 156 HIS B O 1
ATOM 3737 N N . ALA B 1 157 ? 4.539 12.453 14.188 1 97.31 157 ALA B N 1
ATOM 3738 C CA . ALA B 1 157 ? 4.32 11.016 14.062 1 97.31 157 ALA B CA 1
ATOM 3739 C C . ALA B 1 157 ? 3.297 10.711 12.969 1 97.31 157 ALA B C 1
ATOM 3741 O O . ALA B 1 157 ? 2.381 11.5 12.734 1 97.31 157 ALA B O 1
ATOM 3742 N N . ALA B 1 158 ? 3.49 9.539 12.391 1 96.94 158 ALA B N 1
ATOM 3743 C CA . ALA B 1 158 ? 2.707 9.203 11.203 1 96.94 158 ALA B CA 1
ATOM 3744 C C . ALA B 1 158 ? 2.93 10.227 10.094 1 96.94 158 ALA B C 1
ATOM 3746 O O . ALA B 1 158 ? 3.971 10.883 10.047 1 96.94 158 ALA B O 1
ATOM 3747 N N . GLY B 1 159 ? 2.205 10.242 9.094 1 95.62 159 GLY B N 1
ATOM 3748 C CA . GLY B 1 159 ? 2.379 11.164 7.98 1 95.62 159 GLY B CA 1
ATOM 3749 C C . GLY B 1 159 ? 3.305 10.625 6.906 1 95.62 159 GLY B C 1
ATOM 3750 O O . GLY B 1 159 ? 3.779 11.383 6.055 1 95.62 159 GLY B O 1
ATOM 3751 N N . ALA B 1 160 ? 3.574 9.359 7.02 1 95.81 160 ALA B N 1
ATOM 3752 C CA . ALA B 1 160 ? 4.523 8.781 6.07 1 95.81 160 ALA B CA 1
ATOM 3753 C C . ALA B 1 160 ? 3.803 8.164 4.879 1 95.81 160 ALA B C 1
ATOM 3755 O O . ALA B 1 160 ? 4.434 7.82 3.873 1 95.81 160 ALA B O 1
ATOM 3756 N N . GLY B 1 161 ? 2.49 8.039 4.938 1 95.06 161 GLY B N 1
ATOM 3757 C CA . GLY B 1 161 ? 1.719 7.527 3.816 1 95.06 161 GLY B CA 1
ATOM 3758 C C . GLY B 1 161 ? 1.338 6.066 3.969 1 95.06 161 GLY B C 1
ATOM 3759 O O . GLY B 1 161 ? 1.773 5.398 4.91 1 95.06 161 GLY B O 1
ATOM 3760 N N . PRO B 1 162 ? 0.543 5.566 3.006 1 94.88 162 PRO B N 1
ATOM 3761 C CA . PRO B 1 162 ? -0.058 4.234 3.104 1 94.88 162 PRO B CA 1
ATOM 3762 C C . PRO B 1 162 ? 0.984 3.121 3.158 1 94.88 162 PRO B C 1
ATOM 3764 O O . PRO B 1 162 ? 0.883 2.217 3.992 1 94.88 162 PRO B O 1
ATOM 3767 N N . VAL B 1 163 ? 1.988 3.188 2.344 1 94.19 163 VAL B N 1
ATOM 3768 C CA . VAL B 1 163 ? 2.973 2.115 2.248 1 94.19 163 VAL B CA 1
ATOM 3769 C C . VAL B 1 163 ? 3.764 2.021 3.551 1 94.19 163 VAL B C 1
ATOM 3771 O O . VAL B 1 163 ? 4.207 0.937 3.938 1 94.19 163 VAL B O 1
ATOM 3774 N N . LEU B 1 164 ? 3.822 3.166 4.262 1 96.44 164 LEU B N 1
ATOM 3775 C CA . LEU B 1 164 ? 4.703 3.256 5.422 1 96.44 164 LEU B CA 1
ATOM 3776 C C . LEU B 1 164 ? 3.904 3.205 6.719 1 96.44 164 LEU B C 1
ATOM 3778 O O . LEU B 1 164 ? 4.406 3.588 7.777 1 96.44 164 LEU B O 1
ATOM 3782 N N . GLY B 1 165 ? 2.666 2.83 6.676 1 95.38 165 GLY B N 1
ATOM 3783 C CA . GLY B 1 165 ? 2.031 2.361 7.895 1 95.38 165 GLY B CA 1
ATOM 3784 C C . GLY B 1 165 ? 1.037 3.354 8.469 1 95.38 165 GLY B C 1
ATOM 3785 O O . GLY B 1 165 ? 0.725 3.309 9.664 1 95.38 165 GLY B O 1
ATOM 3786 N N . ASP B 1 166 ? 0.561 4.305 7.68 1 96.75 166 ASP B N 1
ATOM 3787 C CA . ASP B 1 166 ? -0.467 5.211 8.18 1 96.75 166 ASP B CA 1
ATOM 3788 C C . ASP B 1 166 ? -1.831 4.527 8.219 1 96.75 166 ASP B C 1
ATOM 3790 O O . ASP B 1 166 ? -2.783 4.988 7.594 1 96.75 166 ASP B O 1
ATOM 3794 N N . TRP B 1 167 ? -1.984 3.621 9.18 1 96.5 167 TRP B N 1
ATOM 3795 C CA . TRP B 1 167 ? -3.129 2.717 9.18 1 96.5 167 TRP B CA 1
ATOM 3796 C C . TRP B 1 167 ? -4.332 3.365 9.859 1 96.5 167 TRP B C 1
ATOM 3798 O O . TRP B 1 167 ? -5.457 2.871 9.742 1 96.5 167 TRP B O 1
ATOM 3808 N N . GLY B 1 168 ? -4.141 4.453 10.578 1 97.75 168 GLY B N 1
ATOM 3809 C CA . GLY B 1 168 ? -5.262 5.172 11.164 1 97.75 168 GLY B CA 1
ATOM 3810 C C . GLY B 1 168 ? -5.934 6.129 10.203 1 97.75 168 GLY B C 1
ATOM 3811 O O . GLY B 1 168 ? -6.957 6.727 10.523 1 97.75 168 GLY B O 1
ATOM 3812 N N . SER B 1 169 ? -5.434 6.27 9.008 1 97.88 169 SER B N 1
ATOM 3813 C CA . SER B 1 169 ? -5.941 7.18 7.988 1 97.88 169 SER B CA 1
ATOM 3814 C C . SER B 1 169 ? -7.16 6.598 7.281 1 97.88 169 SER B C 1
ATOM 3816 O O . SER B 1 169 ? -7.473 5.414 7.441 1 97.88 169 SER B O 1
ATOM 3818 N N . GLY B 1 170 ? -7.871 7.512 6.527 1 97.56 170 GLY B N 1
ATOM 3819 C CA . GLY B 1 170 ? -8.945 7.02 5.688 1 97.56 170 GLY B CA 1
ATOM 3820 C C . GLY B 1 170 ? -8.508 5.93 4.727 1 97.56 170 GLY B C 1
ATOM 3821 O O . GLY B 1 170 ? -9.195 4.918 4.566 1 97.56 170 GLY B O 1
ATOM 3822 N N . TYR B 1 171 ? -7.387 6.145 4.102 1 97.88 171 TYR B N 1
ATOM 3823 C CA . TYR B 1 171 ? -6.832 5.113 3.234 1 97.88 171 TYR B CA 1
ATOM 3824 C C . TYR B 1 171 ? -6.641 3.805 3.996 1 97.88 171 TYR B C 1
ATOM 3826 O O . TYR B 1 171 ? -7 2.734 3.502 1 97.88 171 TYR B O 1
ATOM 3834 N N . GLY B 1 172 ? -6.02 3.889 5.184 1 98.12 172 GLY B N 1
ATOM 3835 C CA . GLY B 1 172 ? -5.766 2.699 5.977 1 98.12 172 GLY B CA 1
ATOM 3836 C C . GLY B 1 172 ? -7.027 1.937 6.332 1 98.12 172 GLY B C 1
ATOM 3837 O O . GLY B 1 172 ? -7.086 0.713 6.184 1 98.12 172 GLY B O 1
ATOM 3838 N N . ILE B 1 173 ? -8 2.617 6.758 1 98.25 173 ILE B N 1
ATOM 3839 C CA . ILE B 1 173 ? -9.289 2.031 7.125 1 98.25 173 ILE B CA 1
ATOM 3840 C C . ILE B 1 173 ? -9.898 1.329 5.91 1 98.25 173 ILE B C 1
ATOM 3842 O O . ILE B 1 173 ? -10.312 0.173 6.004 1 98.25 173 ILE B O 1
ATOM 3846 N N . ALA B 1 174 ? -9.891 2.041 4.828 1 98.31 174 ALA B N 1
ATOM 3847 C CA . ALA B 1 174 ? -10.492 1.521 3.604 1 98.31 174 ALA B CA 1
ATOM 3848 C C . ALA B 1 174 ? -9.727 0.305 3.088 1 98.31 174 ALA B C 1
ATOM 3850 O O . ALA B 1 174 ? -10.336 -0.682 2.662 1 98.31 174 ALA B O 1
ATOM 3851 N N . ALA B 1 175 ? -8.414 0.394 3.09 1 98.12 175 ALA B N 1
ATOM 3852 C CA . ALA B 1 175 ? -7.578 -0.714 2.629 1 98.12 175 ALA B CA 1
ATOM 3853 C C . ALA B 1 175 ? -7.82 -1.967 3.465 1 98.12 175 ALA B C 1
ATOM 3855 O O . ALA B 1 175 ? -7.891 -3.076 2.928 1 98.12 175 ALA B O 1
ATOM 3856 N N . LYS B 1 176 ? -7.926 -1.797 4.77 1 98.44 176 LYS B N 1
ATOM 3857 C CA . LYS B 1 176 ? -8.219 -2.93 5.641 1 98.44 176 LYS B CA 1
ATOM 3858 C C . LYS B 1 176 ? -9.609 -3.498 5.355 1 98.44 176 LYS B C 1
ATOM 3860 O O . LYS B 1 176 ? -9.82 -4.707 5.457 1 98.44 176 LYS B O 1
ATOM 3865 N N . GLY B 1 177 ? -10.555 -2.623 5.059 1 98.69 177 GLY B N 1
ATOM 3866 C CA . GLY B 1 177 ? -11.867 -3.096 4.633 1 98.69 177 GLY B CA 1
ATOM 3867 C C . GLY B 1 177 ? -11.812 -3.953 3.383 1 98.69 177 GLY B C 1
ATOM 3868 O O . GLY B 1 177 ? -12.406 -5.035 3.34 1 98.69 177 GLY B O 1
ATOM 3869 N N . LEU B 1 178 ? -11.102 -3.482 2.393 1 98.5 178 LEU B N 1
ATOM 3870 C CA . LEU B 1 178 ? -10.938 -4.227 1.148 1 98.5 178 LEU B CA 1
ATOM 3871 C C . LEU B 1 178 ? -10.25 -5.566 1.4 1 98.5 178 LEU B C 1
ATOM 3873 O O . LEU B 1 178 ? -10.648 -6.59 0.84 1 98.5 178 LEU B O 1
ATOM 3877 N N . THR B 1 179 ? -9.219 -5.52 2.236 1 98.31 179 THR B N 1
ATOM 3878 C CA . THR B 1 179 ? -8.492 -6.734 2.594 1 98.31 179 THR B CA 1
ATOM 3879 C C . THR B 1 179 ? -9.422 -7.742 3.258 1 98.31 179 THR B C 1
ATOM 3881 O O . THR B 1 179 ? -9.344 -8.945 2.988 1 98.31 179 THR B O 1
ATOM 3884 N N . ALA B 1 180 ? -10.281 -7.258 4.113 1 98.69 180 ALA B N 1
ATOM 3885 C CA . ALA B 1 180 ? -11.227 -8.133 4.797 1 98.69 180 ALA B CA 1
ATOM 3886 C C . ALA B 1 180 ? -12.148 -8.828 3.795 1 98.69 180 ALA B C 1
ATOM 3888 O O . ALA B 1 180 ? -12.492 -10 3.973 1 98.69 180 ALA B O 1
ATOM 3889 N N . VAL B 1 181 ? -12.57 -8.133 2.77 1 98.62 181 VAL B N 1
ATOM 3890 C CA . VAL B 1 181 ? -13.422 -8.703 1.731 1 98.62 181 VAL B CA 1
ATOM 3891 C C . VAL B 1 181 ? -12.672 -9.828 1.016 1 98.62 181 VAL B C 1
ATOM 3893 O O . VAL B 1 181 ? -13.219 -10.914 0.803 1 98.62 181 VAL B O 1
ATOM 3896 N N . VAL B 1 182 ? -11.422 -9.57 0.671 1 98 182 VAL B N 1
ATOM 3897 C CA . VAL B 1 182 ? -10.609 -10.547 -0.039 1 98 182 VAL B CA 1
ATOM 3898 C C . VAL B 1 182 ? -10.406 -11.781 0.835 1 98 182 VAL B C 1
ATOM 3900 O O . VAL B 1 182 ? -10.562 -12.914 0.367 1 98 182 VAL B O 1
ATOM 3903 N N . ARG B 1 183 ? -10.148 -11.562 2.104 1 98.25 183 ARG B N 1
ATOM 3904 C CA . ARG B 1 183 ? -9.891 -12.664 3.023 1 98.25 183 ARG B CA 1
ATOM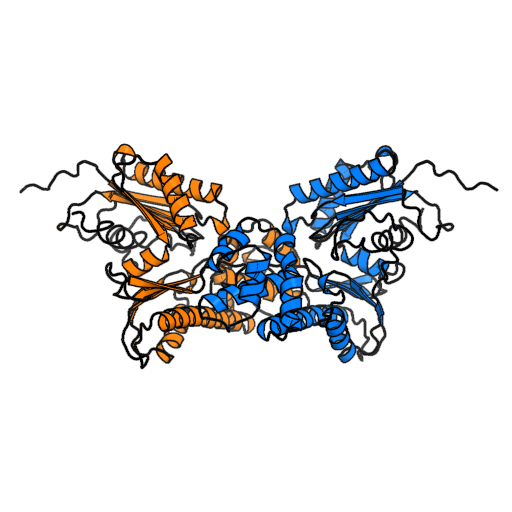 3905 C C . ARG B 1 183 ? -11.156 -13.477 3.27 1 98.25 183 ARG B C 1
ATOM 3907 O O . ARG B 1 183 ? -11.102 -14.711 3.355 1 98.25 183 ARG B O 1
ATOM 3914 N N . ALA B 1 184 ? -12.234 -12.805 3.416 1 98.19 184 ALA B N 1
ATOM 3915 C CA . ALA B 1 184 ? -13.492 -13.523 3.566 1 98.19 184 ALA B CA 1
ATOM 3916 C C . ALA B 1 184 ? -13.781 -14.383 2.342 1 98.19 184 ALA B C 1
ATOM 3918 O O . ALA B 1 184 ? -14.242 -15.523 2.469 1 98.19 184 ALA B O 1
ATOM 3919 N N . HIS B 1 185 ? -13.516 -13.867 1.22 1 97.31 185 HIS B N 1
ATOM 3920 C CA . HIS B 1 185 ? -13.805 -14.539 -0.043 1 97.31 185 HIS B CA 1
ATOM 3921 C C . HIS B 1 185 ? -12.938 -15.781 -0.226 1 97.31 185 HIS B C 1
ATOM 3923 O O . HIS B 1 185 ? -13.406 -16.797 -0.728 1 97.31 185 HIS B O 1
ATOM 3929 N N . ASP B 1 186 ? -11.641 -15.664 0.173 1 96.69 186 ASP B N 1
ATOM 3930 C CA . ASP B 1 186 ? -10.75 -16.766 -0.165 1 96.69 186 ASP B CA 1
ATOM 3931 C C . ASP B 1 186 ? -10.594 -17.719 1.014 1 96.69 186 ASP B C 1
ATOM 3933 O O . ASP B 1 186 ? -9.789 -18.656 0.957 1 96.69 186 ASP B O 1
ATOM 3937 N N . GLY B 1 187 ? -11.273 -17.484 2.102 1 96.88 187 GLY B N 1
ATOM 3938 C CA . GLY B 1 187 ? -11.367 -18.453 3.18 1 96.88 187 GLY B CA 1
ATOM 3939 C C . GLY B 1 187 ? -10.383 -18.188 4.305 1 96.88 187 GLY B C 1
ATOM 3940 O O . GLY B 1 187 ? -10.375 -18.906 5.305 1 96.88 187 GLY B O 1
ATOM 3941 N N . ARG B 1 188 ? -9.633 -17.141 4.242 1 97.56 188 ARG B N 1
ATOM 3942 C CA . ARG B 1 188 ? -8.641 -16.828 5.277 1 97.56 188 ARG B CA 1
ATOM 3943 C C . ARG B 1 188 ? -9.266 -16.016 6.406 1 97.56 188 ARG B C 1
ATOM 3945 O O . ARG B 1 188 ? -8.711 -15.961 7.508 1 97.56 188 ARG B O 1
ATOM 3952 N N . GLY B 1 189 ? -10.32 -15.383 6.086 1 96.88 189 GLY B N 1
ATOM 3953 C CA . GLY B 1 189 ? -10.922 -14.5 7.07 1 96.88 189 GLY B CA 1
ATOM 3954 C C . GLY B 1 189 ? -12.375 -14.812 7.352 1 96.88 189 GLY B C 1
ATOM 3955 O O . GLY B 1 189 ? -12.992 -15.602 6.637 1 96.88 189 GLY B O 1
ATOM 3956 N N . ALA B 1 190 ? -12.945 -14.18 8.359 1 97.19 190 ALA B N 1
ATOM 3957 C CA . ALA B 1 190 ? -14.328 -14.375 8.766 1 97.19 190 ALA B CA 1
ATOM 3958 C C . ALA B 1 190 ? -15.289 -13.719 7.777 1 97.19 190 ALA B C 1
ATOM 3960 O O . ALA B 1 190 ? -14.938 -12.734 7.121 1 97.19 190 ALA B O 1
ATOM 3961 N N . GLU B 1 191 ? -16.484 -14.328 7.719 1 97.5 191 GLU B N 1
ATOM 3962 C CA . GLU B 1 191 ? -17.547 -13.648 6.977 1 97.5 191 GLU B CA 1
ATOM 3963 C C . GLU B 1 191 ? -17.844 -12.273 7.562 1 97.5 191 GLU B C 1
ATOM 3965 O O . GLU B 1 191 ? -17.766 -12.078 8.781 1 97.5 191 GLU B O 1
ATOM 3970 N N . THR B 1 192 ? -18.156 -11.328 6.699 1 98.5 192 THR B N 1
ATOM 3971 C CA . THR B 1 192 ? -18.375 -9.945 7.117 1 98.5 192 THR B CA 1
ATOM 3972 C C . THR B 1 192 ? -19.391 -9.258 6.207 1 98.5 192 THR B C 1
ATOM 3974 O O . THR B 1 192 ? -19.484 -9.578 5.023 1 98.5 192 THR B O 1
ATOM 3977 N N . MET B 1 193 ? -20.047 -8.258 6.777 1 98.25 193 MET B N 1
ATOM 3978 C CA . MET B 1 193 ? -20.984 -7.43 6.02 1 98.25 193 MET B CA 1
ATOM 3979 C C . MET B 1 193 ? -20.25 -6.605 4.969 1 98.25 193 MET B C 1
ATOM 3981 O O . MET B 1 193 ? -20.828 -6.195 3.969 1 98.25 193 MET B O 1
ATOM 3985 N N . LEU B 1 194 ? -19.016 -6.43 5.172 1 98.75 194 LEU B N 1
ATOM 3986 C CA . LEU B 1 194 ? -18.203 -5.59 4.297 1 98.75 194 LEU B CA 1
ATOM 3987 C C . LEU B 1 194 ? -18.25 -6.105 2.863 1 98.75 194 LEU B C 1
ATOM 3989 O O . LEU B 1 194 ? -18.219 -5.32 1.914 1 98.75 194 LEU B O 1
ATOM 3993 N N . THR B 1 195 ? -18.281 -7.465 2.734 1 98.56 195 THR B N 1
ATOM 3994 C CA . THR B 1 195 ? -18.234 -8.047 1.396 1 98.56 195 THR B CA 1
ATOM 3995 C C . THR B 1 195 ? -19.391 -7.52 0.543 1 98.56 195 THR B C 1
ATOM 3997 O O . THR B 1 195 ? -19.156 -6.887 -0.492 1 98.56 195 THR B O 1
ATOM 4000 N N . ARG B 1 196 ? -20.562 -7.645 0.977 1 98.25 196 ARG B N 1
ATOM 4001 C CA . ARG B 1 196 ? -21.75 -7.238 0.217 1 98.25 196 ARG B CA 1
ATOM 4002 C C . ARG B 1 196 ? -21.797 -5.723 0.063 1 98.25 196 ARG B C 1
ATOM 4004 O O . ARG B 1 196 ? -22.047 -5.215 -1.03 1 98.25 196 ARG B O 1
ATOM 4011 N N . HIS B 1 197 ? -21.516 -4.957 1.085 1 98.5 197 HIS B N 1
ATOM 4012 C CA . HIS B 1 197 ? -21.719 -3.512 1.09 1 98.5 197 HIS B CA 1
ATOM 4013 C C . HIS B 1 197 ? -20.672 -2.807 0.241 1 98.5 197 HIS B C 1
ATOM 4015 O O . HIS B 1 197 ? -20.984 -1.843 -0.464 1 98.5 197 HIS B O 1
ATOM 4021 N N . ILE B 1 198 ? -19.438 -3.275 0.307 1 98.62 198 ILE B N 1
ATOM 4022 C CA . ILE B 1 198 ? -18.391 -2.652 -0.493 1 98.62 198 ILE B CA 1
ATOM 4023 C C . ILE B 1 198 ? -18.609 -2.971 -1.971 1 98.62 198 ILE B C 1
ATOM 4025 O O . ILE B 1 198 ? -18.5 -2.09 -2.826 1 98.62 198 ILE B O 1
ATOM 4029 N N . LEU B 1 199 ? -18.938 -4.242 -2.254 1 98.31 199 LEU B N 1
ATOM 4030 C CA . LEU B 1 199 ? -19.188 -4.602 -3.646 1 98.31 199 LEU B CA 1
ATOM 4031 C C . LEU B 1 199 ? -20.344 -3.795 -4.219 1 98.31 199 LEU B C 1
ATOM 4033 O O . LEU B 1 199 ? -20.266 -3.297 -5.348 1 98.31 199 LEU B O 1
ATOM 4037 N N . GLN B 1 200 ? -21.391 -3.658 -3.424 1 98.19 200 GLN B N 1
ATOM 4038 C CA . GLN B 1 200 ? -22.547 -2.873 -3.854 1 98.19 200 GLN B CA 1
ATOM 4039 C C . GLN B 1 200 ? -22.156 -1.412 -4.078 1 98.19 200 GLN B C 1
ATOM 4041 O O . GLN B 1 200 ? -22.547 -0.813 -5.086 1 98.19 200 GLN B O 1
ATOM 4046 N N . TRP B 1 201 ? -21.422 -0.867 -3.197 1 97.5 201 TRP B N 1
ATOM 4047 C CA . TRP B 1 201 ? -21.016 0.532 -3.27 1 97.5 201 TRP B CA 1
ATOM 4048 C C . TRP B 1 201 ? -20.141 0.781 -4.492 1 97.5 201 TRP B C 1
ATOM 4050 O O . TRP B 1 201 ? -20.234 1.841 -5.117 1 97.5 201 TRP B O 1
ATOM 4060 N N . LEU B 1 202 ? -19.344 -0.213 -4.84 1 97.44 202 LEU B N 1
ATOM 4061 C CA . LEU B 1 202 ? -18.406 -0.07 -5.949 1 97.44 202 LEU B CA 1
ATOM 4062 C C . LEU B 1 202 ? -19.047 -0.517 -7.262 1 97.44 202 LEU B C 1
ATOM 4064 O O . LEU B 1 202 ? -18.469 -0.324 -8.336 1 97.44 202 LEU B O 1
ATOM 4068 N N . GLY B 1 203 ? -20.188 -1.159 -7.223 1 97.5 203 GLY B N 1
ATOM 4069 C CA . GLY B 1 203 ? -20.844 -1.68 -8.414 1 97.5 203 GLY B CA 1
ATOM 4070 C C . GLY B 1 203 ? -20.141 -2.898 -8.992 1 97.5 203 GLY B C 1
ATOM 4071 O O . GLY B 1 203 ? -20.047 -3.047 -10.211 1 97.5 203 GLY B O 1
ATOM 4072 N N . LEU B 1 204 ? -19.594 -3.686 -8.102 1 96.19 204 LEU B N 1
ATOM 4073 C CA . LEU B 1 204 ? -18.906 -4.898 -8.531 1 96.19 204 LEU B CA 1
ATOM 4074 C C . LEU B 1 204 ? -19.766 -6.133 -8.258 1 96.19 204 LEU B C 1
ATOM 4076 O O . LEU B 1 204 ? -20.578 -6.141 -7.328 1 96.19 204 LEU B O 1
ATOM 4080 N N . SER B 1 205 ? -19.547 -7.191 -9 1 93.81 205 SER B N 1
ATOM 4081 C CA . SER B 1 205 ? -20.406 -8.375 -8.898 1 93.81 205 SER B CA 1
ATOM 4082 C C . SER B 1 205 ? -19.734 -9.461 -8.047 1 93.81 205 SER B C 1
ATOM 4084 O O . SER B 1 205 ? -20.422 -10.336 -7.516 1 93.81 205 SER B O 1
ATOM 4086 N N . SER B 1 206 ? -18.406 -9.367 -7.973 1 92.75 206 SER B N 1
ATOM 4087 C CA . SER B 1 206 ? -17.688 -10.383 -7.207 1 92.75 206 SER B CA 1
ATOM 4088 C C . SER B 1 206 ? -16.406 -9.836 -6.617 1 92.75 206 SER B C 1
ATOM 4090 O O . SER B 1 206 ? -15.836 -8.867 -7.141 1 92.75 206 SER B O 1
ATOM 4092 N N . PRO B 1 207 ? -15.891 -10.445 -5.504 1 93.19 207 PRO B N 1
ATOM 4093 C CA . PRO B 1 207 ? -14.648 -10 -4.871 1 93.19 207 PRO B CA 1
ATOM 4094 C C . PRO B 1 207 ? -13.445 -10.078 -5.812 1 93.19 207 PRO B C 1
ATOM 4096 O O . PRO B 1 207 ? -12.492 -9.32 -5.656 1 93.19 207 PRO B O 1
ATOM 4099 N N . GLU B 1 208 ? -13.484 -10.922 -6.789 1 88.88 208 GLU B N 1
ATOM 4100 C CA . GLU B 1 208 ? -12.383 -11.047 -7.738 1 88.88 208 GLU B CA 1
ATOM 4101 C C . GLU B 1 208 ? -12.195 -9.766 -8.539 1 88.88 208 GLU B C 1
ATOM 4103 O O . GLU B 1 208 ? -11.078 -9.461 -8.969 1 88.88 208 GLU B O 1
ATOM 4108 N N . GLU B 1 209 ? -13.211 -9.086 -8.672 1 92.5 209 GLU B N 1
ATOM 4109 C CA . GLU B 1 209 ? -13.172 -7.848 -9.445 1 92.5 209 GLU B CA 1
ATOM 4110 C C . GLU B 1 209 ? -12.508 -6.727 -8.648 1 92.5 209 GLU B C 1
ATOM 4112 O O . GLU B 1 209 ? -12.125 -5.703 -9.211 1 92.5 209 GLU B O 1
ATOM 4117 N N . LEU B 1 210 ? -12.328 -6.934 -7.336 1 94.94 210 LEU B N 1
ATOM 4118 C CA . LEU B 1 210 ? -11.711 -5.926 -6.48 1 94.94 210 LEU B CA 1
ATOM 4119 C C . LEU B 1 210 ? -10.266 -5.668 -6.891 1 94.94 210 LEU B C 1
ATOM 4121 O O . LEU B 1 210 ? -9.773 -4.543 -6.762 1 94.94 210 LEU B O 1
ATOM 4125 N N . ILE B 1 211 ? -9.625 -6.703 -7.336 1 94 211 ILE B N 1
ATOM 4126 C CA . ILE B 1 211 ? -8.219 -6.578 -7.699 1 94 211 ILE B CA 1
ATOM 4127 C C . ILE B 1 211 ? -8.062 -5.566 -8.836 1 94 211 ILE B C 1
ATOM 4129 O O . ILE B 1 211 ? -7.309 -4.598 -8.711 1 94 211 ILE B O 1
ATOM 4133 N N . ARG B 1 212 ? -8.828 -5.762 -9.859 1 90.94 212 ARG B N 1
ATOM 4134 C CA . ARG B 1 212 ? -8.766 -4.852 -11 1 90.94 212 ARG B CA 1
ATOM 4135 C C . ARG B 1 212 ? -9.164 -3.438 -10.586 1 90.94 212 ARG B C 1
ATOM 4137 O O . ARG B 1 212 ? -8.531 -2.463 -11 1 90.94 212 ARG B O 1
ATOM 4144 N N . TRP B 1 213 ? -10.25 -3.346 -9.898 1 94.12 213 TRP B N 1
ATOM 4145 C CA . TRP B 1 213 ? -10.711 -2.033 -9.461 1 94.12 213 TRP B CA 1
ATOM 4146 C C . TRP B 1 213 ? -9.609 -1.306 -8.688 1 94.12 213 TRP B C 1
ATOM 4148 O O . TRP B 1 213 ? -9.352 -0.125 -8.93 1 94.12 213 TRP B O 1
ATOM 4158 N N . THR B 1 214 ? -8.961 -2.002 -7.758 1 95.81 214 THR B N 1
ATOM 4159 C CA . THR B 1 214 ? -7.98 -1.42 -6.848 1 95.81 214 THR B CA 1
ATOM 4160 C C . THR B 1 214 ? -6.773 -0.89 -7.613 1 95.81 214 THR B C 1
ATOM 4162 O O . THR B 1 214 ? -6.316 0.228 -7.367 1 95.81 214 THR B O 1
ATOM 4165 N N . TYR B 1 215 ? -6.301 -1.587 -8.523 1 92.62 215 TYR B N 1
ATOM 4166 C CA . TYR B 1 215 ? -5.012 -1.257 -9.117 1 92.62 215 TYR B CA 1
ATOM 4167 C C . TYR B 1 215 ? -5.191 -0.5 -10.43 1 92.62 215 TYR B C 1
ATOM 4169 O O . TYR B 1 215 ? -4.211 -0.097 -11.055 1 92.62 215 TYR B O 1
ATOM 4177 N N . ALA B 1 216 ? -6.418 -0.241 -10.883 1 90.06 216 ALA B N 1
ATOM 4178 C CA . ALA B 1 216 ? -6.691 0.586 -12.055 1 90.06 216 ALA B CA 1
ATOM 4179 C C . ALA B 1 216 ? -6.285 2.037 -11.812 1 90.06 216 ALA B C 1
ATOM 4181 O O . ALA B 1 216 ? -5.887 2.742 -12.742 1 90.06 216 ALA B O 1
ATOM 4182 N N . ASP B 1 217 ? -6.414 2.477 -10.602 1 88.81 217 ASP B N 1
ATOM 4183 C CA . ASP B 1 217 ? -6.09 3.826 -10.148 1 88.81 217 ASP B CA 1
ATOM 4184 C C . ASP B 1 217 ? -5.629 3.818 -8.695 1 88.81 217 ASP B C 1
ATOM 4186 O O . ASP B 1 217 ? -6.398 3.479 -7.793 1 88.81 217 ASP B O 1
ATOM 4190 N N . LEU B 1 218 ? -4.414 4.301 -8.523 1 85.44 218 LEU B N 1
ATOM 4191 C CA . LEU B 1 218 ? -3.803 4.125 -7.211 1 85.44 218 LEU B CA 1
ATOM 4192 C C . LEU B 1 218 ? -3.934 5.391 -6.375 1 85.44 218 LEU B C 1
ATOM 4194 O O . LEU B 1 218 ? -3.27 5.531 -5.348 1 85.44 218 LEU B O 1
ATOM 4198 N N . SER B 1 219 ? -4.785 6.277 -6.801 1 88.88 219 SER B N 1
ATOM 4199 C CA . SER B 1 219 ? -5.016 7.477 -6.004 1 88.88 219 SER B CA 1
ATOM 4200 C C . SER B 1 219 ? -5.469 7.125 -4.59 1 88.88 219 SER B C 1
ATOM 4202 O O . SER B 1 219 ? -6.332 6.266 -4.406 1 88.88 219 SER B O 1
ATOM 4204 N N . TRP B 1 220 ? -4.891 7.77 -3.607 1 94.56 220 TRP B N 1
ATOM 4205 C CA . TRP B 1 220 ? -5.207 7.469 -2.215 1 94.56 220 TRP B CA 1
ATOM 4206 C C . TRP B 1 220 ? -6.648 7.844 -1.888 1 94.56 220 TRP B C 1
ATOM 4208 O O . TRP B 1 220 ? -7.332 7.129 -1.152 1 94.56 220 TRP B O 1
ATOM 4218 N N . ALA B 1 221 ? -7.043 8.969 -2.492 1 93 221 ALA B N 1
ATOM 4219 C CA . ALA B 1 221 ? -8.383 9.477 -2.225 1 93 221 ALA B CA 1
ATOM 4220 C C . ALA B 1 221 ? -9.453 8.5 -2.707 1 93 221 ALA B C 1
ATOM 4222 O O . ALA B 1 221 ? -10.5 8.344 -2.072 1 93 221 ALA B O 1
ATOM 4223 N N . ARG B 1 222 ? -9.242 7.859 -3.816 1 94.31 222 ARG B N 1
ATOM 4224 C CA . ARG B 1 222 ? -10.18 6.91 -4.398 1 94.31 222 ARG B CA 1
ATOM 4225 C C . ARG B 1 222 ? -10.414 5.73 -3.461 1 94.31 222 ARG B C 1
ATOM 4227 O O . ARG B 1 222 ? -11.555 5.309 -3.254 1 94.31 222 ARG B O 1
ATOM 4234 N N . ILE B 1 223 ? -9.398 5.246 -2.865 1 96.44 223 ILE B N 1
ATOM 4235 C CA . ILE B 1 223 ? -9.5 4.141 -1.914 1 96.44 223 ILE B CA 1
ATOM 4236 C C . ILE B 1 223 ? -10.148 4.629 -0.622 1 96.44 223 ILE B C 1
ATOM 4238 O O . ILE B 1 223 ? -11.062 3.99 -0.102 1 96.44 223 ILE B O 1
ATOM 4242 N N . ALA B 1 224 ? -9.711 5.766 -0.141 1 96.31 224 ALA B N 1
ATOM 4243 C CA . ALA B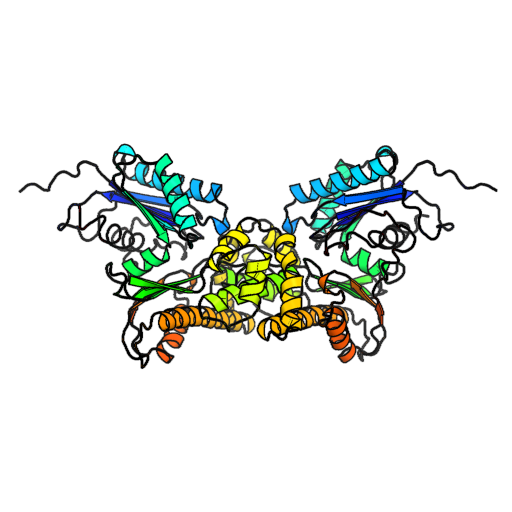 1 224 ? -10.188 6.312 1.125 1 96.31 224 ALA B CA 1
ATOM 4244 C C . ALA B 1 224 ? -11.695 6.582 1.072 1 96.31 224 ALA B C 1
ATOM 4246 O O . ALA B 1 224 ? -12.359 6.617 2.109 1 96.31 224 ALA B O 1
ATOM 4247 N N . ALA B 1 225 ? -12.25 6.742 -0.093 1 95.12 225 ALA B N 1
ATOM 4248 C CA . ALA B 1 225 ? -13.664 7.062 -0.272 1 95.12 225 ALA B CA 1
ATOM 4249 C C . ALA B 1 225 ? -14.547 5.926 0.233 1 95.12 225 ALA B C 1
ATOM 4251 O O . ALA B 1 225 ? -15.75 6.113 0.438 1 95.12 225 ALA B O 1
ATOM 4252 N N . ILE B 1 226 ? -14.016 4.789 0.585 1 97.31 226 ILE B N 1
ATOM 4253 C CA . ILE B 1 226 ? -14.75 3.605 1.015 1 97.31 226 ILE B CA 1
ATOM 4254 C C . ILE B 1 226 ? -15.039 3.693 2.512 1 97.31 226 ILE B C 1
ATOM 4256 O O . ILE B 1 226 ? -15.852 2.926 3.039 1 97.31 226 ILE B O 1
ATOM 4260 N N . VAL B 1 227 ? -14.469 4.648 3.207 1 96.62 227 VAL B N 1
ATOM 4261 C CA . VAL B 1 227 ? -14.492 4.742 4.664 1 96.62 227 VAL B CA 1
ATOM 4262 C C . VAL B 1 227 ? -15.938 4.773 5.156 1 96.62 227 VAL B C 1
ATOM 4264 O O . VAL B 1 227 ? -16.297 4.059 6.098 1 96.62 227 VAL B O 1
ATOM 4267 N N . PRO B 1 228 ? -16.859 5.488 4.488 1 95.31 228 PRO B N 1
ATOM 4268 C CA . PRO B 1 228 ? -18.234 5.527 4.988 1 95.31 228 PRO B CA 1
ATOM 4269 C C . PRO B 1 228 ? -18.891 4.148 5.004 1 95.31 228 PRO B C 1
ATOM 4271 O O . PRO B 1 228 ? -19.703 3.863 5.883 1 95.31 228 PRO B O 1
ATOM 4274 N N . VAL B 1 229 ? -18.531 3.299 4.078 1 97.69 229 VAL B N 1
ATOM 4275 C CA . VAL B 1 229 ? -19.094 1.955 4.027 1 97.69 229 VAL B CA 1
ATOM 4276 C C . VAL B 1 229 ? -18.609 1.142 5.223 1 97.69 229 VAL B C 1
ATOM 4278 O O . VAL B 1 229 ? -19.375 0.42 5.852 1 97.69 229 VAL B O 1
ATOM 4281 N N . VAL B 1 230 ? -17.344 1.267 5.586 1 98.06 230 VAL B N 1
ATOM 4282 C CA . VAL B 1 230 ? -16.766 0.548 6.723 1 98.06 230 VAL B CA 1
ATOM 4283 C C . VAL B 1 230 ? -17.438 1.012 8.016 1 98.06 230 VAL B C 1
ATOM 4285 O O . VAL B 1 230 ? -17.812 0.192 8.859 1 98.06 230 VAL B O 1
ATOM 4288 N N . VAL B 1 231 ? -17.594 2.301 8.117 1 96.69 231 VAL B N 1
ATOM 4289 C CA . VAL B 1 231 ? -18.203 2.873 9.305 1 96.69 231 VAL B CA 1
ATOM 4290 C C . VAL B 1 231 ? -19.641 2.375 9.43 1 96.69 231 VAL B C 1
ATOM 4292 O O . VAL B 1 231 ? -20.078 1.97 10.516 1 96.69 231 VAL B O 1
ATOM 4295 N N . SER B 1 232 ? -20.375 2.369 8.305 1 96.25 232 SER B N 1
ATOM 4296 C CA . SER B 1 232 ? -21.766 1.924 8.312 1 96.25 232 SER B CA 1
ATOM 4297 C C . SER B 1 232 ? -21.875 0.463 8.734 1 96.25 232 SER B C 1
ATOM 4299 O O . SER B 1 232 ? -22.766 0.102 9.508 1 96.25 232 SER B O 1
ATOM 4301 N N . CYS B 1 233 ? -21.016 -0.376 8.289 1 97.69 233 CYS B N 1
ATOM 4302 C CA . CYS B 1 233 ? -21.031 -1.786 8.664 1 97.69 233 CYS B CA 1
ATOM 4303 C C . CYS B 1 233 ? -20.734 -1.957 10.148 1 97.69 233 CYS B C 1
ATOM 4305 O O . CYS B 1 233 ? -21.328 -2.812 10.805 1 97.69 233 CYS B O 1
ATOM 4307 N N . ALA B 1 234 ? -19.828 -1.168 10.656 1 96.69 234 ALA B N 1
ATOM 4308 C CA . ALA B 1 234 ? -19.531 -1.208 12.086 1 96.69 234 ALA B CA 1
ATOM 4309 C C . ALA B 1 234 ? -20.75 -0.787 12.906 1 96.69 234 ALA B C 1
ATOM 4311 O O . ALA B 1 234 ? -21.062 -1.419 13.914 1 96.69 234 ALA B O 1
ATOM 4312 N N . GLU B 1 235 ? -21.359 0.236 12.461 1 95.62 235 GLU B N 1
ATOM 4313 C CA . GLU B 1 235 ? -22.562 0.724 13.141 1 95.62 235 GLU B CA 1
ATOM 4314 C C . GLU B 1 235 ? -23.656 -0.333 13.148 1 95.62 235 GLU B C 1
ATOM 4316 O O . GLU B 1 235 ? -24.453 -0.408 14.086 1 95.62 235 GLU B O 1
ATOM 4321 N N . ASP B 1 236 ? -23.656 -1.132 12.133 1 96.31 236 ASP B N 1
ATOM 4322 C CA . ASP B 1 236 ? -24.656 -2.189 12.016 1 96.31 236 ASP B CA 1
ATOM 4323 C C . ASP B 1 236 ? -24.219 -3.445 12.766 1 96.31 236 ASP B C 1
ATOM 4325 O O . ASP B 1 236 ? -24.875 -4.484 12.68 1 96.31 236 ASP B O 1
ATOM 4329 N N . GLY B 1 237 ? -23.062 -3.41 13.398 1 96.06 237 GLY B N 1
ATOM 4330 C CA . GLY B 1 237 ? -22.672 -4.461 14.328 1 96.06 237 GLY B CA 1
ATOM 4331 C C . GLY B 1 237 ? -21.688 -5.453 13.734 1 96.06 237 GLY B C 1
ATOM 4332 O O . GLY B 1 237 ? -21.422 -6.5 14.328 1 96.06 237 GLY B O 1
ATOM 4333 N N . ASP B 1 238 ? -21.156 -5.145 12.609 1 98.12 238 ASP B N 1
ATOM 4334 C CA . ASP B 1 238 ? -20.188 -6.051 12.016 1 98.12 238 ASP B CA 1
ATOM 4335 C C . ASP B 1 238 ? -18.891 -6.086 12.828 1 98.12 238 ASP B C 1
ATOM 4337 O O . ASP B 1 238 ? -18.25 -5.059 13.016 1 98.12 238 ASP B O 1
ATOM 4341 N N . VAL B 1 239 ? -18.484 -7.23 13.203 1 98.31 239 VAL B N 1
ATOM 4342 C CA . VAL B 1 239 ? -17.359 -7.41 14.117 1 98.31 239 VAL B CA 1
ATOM 4343 C C . VAL B 1 239 ? -16.062 -7.035 13.414 1 98.31 239 VAL B C 1
ATOM 4345 O O . VAL B 1 239 ? -15.188 -6.391 14 1 98.31 239 VAL B O 1
ATOM 4348 N N . VAL B 1 240 ? -15.922 -7.438 12.141 1 98.56 240 VAL B N 1
ATOM 4349 C CA . VAL B 1 240 ? -14.703 -7.16 11.383 1 98.56 240 VAL B CA 1
ATOM 4350 C C . VAL B 1 240 ? -14.555 -5.656 11.172 1 98.56 240 VAL B C 1
ATOM 4352 O O . VAL B 1 240 ? -13.469 -5.102 11.383 1 98.56 240 VAL B O 1
ATOM 4355 N N . ALA B 1 241 ? -15.617 -4.988 10.805 1 98.31 241 ALA B N 1
ATOM 4356 C CA . ALA B 1 241 ? -15.594 -3.541 10.609 1 98.31 241 ALA B CA 1
ATOM 4357 C C . ALA B 1 241 ? -15.266 -2.818 11.914 1 98.31 241 ALA B C 1
ATOM 4359 O O . ALA B 1 241 ? -14.492 -1.857 11.922 1 98.31 241 ALA B O 1
ATOM 4360 N N . ASN B 1 242 ? -15.812 -3.314 12.992 1 98 242 ASN B N 1
ATOM 4361 C CA . ASN B 1 242 ? -15.531 -2.727 14.297 1 98 242 ASN B CA 1
ATOM 4362 C C . ASN B 1 242 ? -14.055 -2.842 14.664 1 98 242 ASN B C 1
ATOM 4364 O O . ASN B 1 242 ? -13.469 -1.905 15.211 1 98 242 ASN B O 1
ATOM 4368 N N . GLU B 1 243 ? -13.539 -3.941 14.406 1 98.31 243 GLU B N 1
ATOM 4369 C CA . GLU B 1 243 ? -12.125 -4.156 14.695 1 98.31 243 GLU B CA 1
ATOM 4370 C C . GLU B 1 243 ? -11.242 -3.223 13.867 1 98.31 243 GLU B C 1
ATOM 4372 O O . GLU B 1 243 ? -10.25 -2.689 14.375 1 98.31 243 GLU B O 1
ATOM 4377 N N . ILE B 1 244 ? -11.578 -3.029 12.625 1 98.31 244 ILE B N 1
ATOM 4378 C CA . ILE B 1 244 ? -10.828 -2.143 11.742 1 98.31 244 ILE B CA 1
ATOM 4379 C C . ILE B 1 244 ? -10.844 -0.722 12.297 1 98.31 244 ILE B C 1
ATOM 4381 O O . ILE B 1 244 ? -9.797 -0.07 12.375 1 98.31 244 ILE B O 1
ATOM 4385 N N . LEU B 1 245 ? -12.008 -0.267 12.766 1 97.81 245 LEU B N 1
ATOM 4386 C CA . LEU B 1 245 ? -12.141 1.092 13.281 1 97.81 245 LEU B CA 1
ATOM 4387 C C . LEU B 1 245 ? -11.43 1.235 14.625 1 97.81 245 LEU B C 1
ATOM 4389 O O . LEU B 1 245 ? -10.797 2.258 14.891 1 97.81 245 LEU B O 1
ATOM 4393 N N . ASN B 1 246 ? -11.523 0.211 15.43 1 98.06 246 ASN B N 1
ATOM 4394 C CA . ASN B 1 246 ? -10.812 0.241 16.703 1 98.06 246 ASN B CA 1
ATOM 4395 C C . ASN B 1 246 ? -9.305 0.309 16.5 1 98.06 246 ASN B C 1
ATOM 4397 O O . ASN B 1 246 ? -8.609 1.017 17.234 1 98.06 246 ASN B O 1
ATOM 4401 N N . ASN B 1 247 ? -8.844 -0.434 15.547 1 98.06 247 ASN B N 1
ATOM 4402 C CA . ASN B 1 247 ? -7.422 -0.379 15.234 1 98.06 247 ASN B CA 1
ATOM 4403 C C . ASN B 1 247 ? -7.008 1.01 14.75 1 98.06 247 ASN B C 1
ATOM 4405 O O . ASN B 1 247 ? -5.922 1.484 15.078 1 98.06 247 ASN B O 1
ATOM 4409 N N . ALA B 1 248 ? -7.852 1.626 13.977 1 98.06 248 ALA B N 1
ATOM 4410 C CA . ALA B 1 248 ? -7.574 2.98 13.508 1 98.06 248 ALA B CA 1
ATOM 4411 C C . ALA B 1 248 ? -7.496 3.961 14.672 1 98.06 248 ALA B C 1
ATOM 4413 O O . ALA B 1 248 ? -6.602 4.809 14.719 1 98.06 248 ALA B O 1
ATOM 4414 N N . VAL B 1 249 ? -8.398 3.805 15.617 1 98.06 249 VAL B N 1
ATOM 4415 C CA . VAL B 1 249 ? -8.422 4.645 16.812 1 98.06 249 VAL B CA 1
ATOM 4416 C C . VAL B 1 249 ? -7.109 4.496 17.562 1 98.06 249 VAL B C 1
ATOM 4418 O O . VAL B 1 249 ? -6.504 5.492 17.969 1 98.06 249 VAL B O 1
ATOM 4421 N N . ASN B 1 250 ? -6.695 3.311 17.688 1 98.44 250 ASN B N 1
ATOM 4422 C CA . ASN B 1 250 ? -5.457 3.047 18.406 1 98.44 250 ASN B CA 1
ATOM 4423 C C . ASN B 1 250 ? -4.254 3.662 17.688 1 98.44 250 ASN B C 1
ATOM 4425 O O . ASN B 1 250 ? -3.373 4.234 18.344 1 98.44 250 ASN B O 1
ATOM 4429 N N . GLU B 1 251 ? -4.211 3.521 16.406 1 98.44 251 GLU B N 1
ATOM 4430 C CA . GLU B 1 251 ? -3.121 4.086 15.609 1 98.44 251 GLU B CA 1
ATOM 4431 C C . GLU B 1 251 ? -3.068 5.602 15.742 1 98.44 251 GLU B C 1
ATOM 4433 O O . GLU B 1 251 ? -1.988 6.184 15.883 1 98.44 251 GLU B O 1
ATOM 4438 N N . LEU B 1 252 ? -4.207 6.207 15.711 1 98.56 252 LEU B N 1
ATOM 4439 C CA . LEU B 1 252 ? -4.277 7.66 15.812 1 98.56 252 LEU B CA 1
ATOM 4440 C C . LEU B 1 252 ? -3.889 8.125 17.219 1 98.56 252 LEU B C 1
ATOM 4442 O O . LEU B 1 252 ? -3.119 9.07 17.375 1 98.56 252 LEU B O 1
ATOM 4446 N N . ALA B 1 253 ? -4.379 7.422 18.219 1 98.62 253 ALA B N 1
ATOM 4447 C CA . ALA B 1 253 ? -4.035 7.762 19.594 1 98.62 253 ALA B CA 1
ATOM 4448 C C . ALA B 1 253 ? -2.539 7.582 19.844 1 98.62 253 ALA B C 1
ATOM 4450 O O . ALA B 1 253 ? -1.913 8.406 20.516 1 98.62 253 ALA B O 1
ATOM 4451 N N . ASP B 1 254 ? -2.012 6.547 19.281 1 98.5 254 ASP B N 1
ATOM 4452 C CA . ASP B 1 254 ? -0.584 6.285 19.438 1 98.5 254 ASP B CA 1
ATOM 4453 C C . ASP B 1 254 ? 0.248 7.41 18.828 1 98.5 254 ASP B C 1
ATOM 4455 O O . ASP B 1 254 ? 1.307 7.762 19.359 1 98.5 254 ASP B O 1
ATOM 4459 N N . SER B 1 255 ? -0.18 7.922 17.75 1 98.56 255 SER B N 1
ATOM 4460 C CA . SER B 1 255 ? 0.532 9.023 17.109 1 98.56 255 SER B CA 1
ATOM 4461 C C . SER B 1 255 ? 0.548 10.258 18 1 98.56 255 SER B C 1
ATOM 4463 O O . SER B 1 255 ? 1.58 10.922 18.141 1 98.56 255 SER B O 1
ATOM 4465 N N . VAL B 1 256 ? -0.569 10.523 18.625 1 98.56 256 VAL B N 1
ATOM 4466 C CA . VAL B 1 256 ? -0.665 11.672 19.516 1 98.56 256 VAL B CA 1
ATOM 4467 C C . VAL B 1 256 ? 0.23 11.453 20.734 1 98.56 256 VAL B C 1
ATOM 4469 O O . VAL B 1 256 ? 1.002 12.344 21.109 1 98.56 256 VAL B O 1
ATOM 4472 N N . ARG B 1 257 ? 0.171 10.305 21.312 1 98.5 257 ARG B N 1
ATOM 4473 C CA . ARG B 1 257 ? 0.967 10.008 22.484 1 98.5 257 ARG B CA 1
ATOM 4474 C C . ARG B 1 257 ? 2.457 10.133 22.203 1 98.5 257 ARG B C 1
ATOM 4476 O O . ARG B 1 257 ? 3.217 10.641 23.031 1 98.5 257 ARG B O 1
ATOM 4483 N N . ALA B 1 258 ? 2.855 9.656 21.047 1 98.38 258 ALA B N 1
ATOM 4484 C CA . ALA B 1 258 ? 4.266 9.727 20.656 1 98.38 258 ALA B CA 1
ATOM 4485 C C . ALA B 1 258 ? 4.746 11.172 20.594 1 98.38 258 ALA B C 1
ATOM 4487 O O . ALA B 1 258 ? 5.816 11.5 21.109 1 98.38 258 ALA B O 1
ATOM 4488 N N . VAL B 1 259 ? 3.957 12.016 20 1 98.06 259 VAL B N 1
ATOM 4489 C CA . VAL B 1 259 ? 4.332 13.414 19.828 1 98.06 259 VAL B CA 1
ATOM 4490 C C . VAL B 1 259 ? 4.32 14.125 21.172 1 98.06 259 VAL B C 1
ATOM 4492 O O . VAL B 1 259 ? 5.254 14.859 21.516 1 98.06 259 VAL B O 1
ATOM 4495 N N . VAL B 1 260 ? 3.277 13.883 21.984 1 98.19 260 VAL B N 1
ATOM 4496 C CA . VAL B 1 260 ? 3.133 14.523 23.297 1 98.19 260 VAL B CA 1
ATOM 4497 C C . VAL B 1 260 ? 4.285 14.109 24.203 1 98.19 260 VAL B C 1
ATOM 4499 O O . VAL B 1 260 ? 4.852 14.938 24.922 1 98.19 260 VAL B O 1
ATOM 4502 N N . GLN B 1 261 ? 4.621 12.906 24.141 1 97.62 261 GLN B N 1
ATOM 4503 C CA . GLN B 1 261 ? 5.707 12.383 24.953 1 97.62 261 GLN B CA 1
ATOM 4504 C C . GLN B 1 261 ? 7.051 12.977 24.531 1 97.62 261 GLN B C 1
ATOM 4506 O O . GLN B 1 261 ? 7.836 13.422 25.375 1 97.62 261 GLN B O 1
ATOM 4511 N N . ARG B 1 262 ? 7.312 13 23.312 1 97.19 262 ARG B N 1
ATOM 4512 C CA . ARG B 1 262 ? 8.586 13.477 22.781 1 97.19 262 ARG B CA 1
ATOM 4513 C C . ARG B 1 262 ? 8.805 14.945 23.125 1 97.19 262 ARG B C 1
ATOM 4515 O O . ARG B 1 262 ? 9.93 15.367 23.406 1 97.19 262 ARG B O 1
ATOM 4522 N N . LEU B 1 263 ? 7.715 15.695 23.141 1 97.44 263 LEU B N 1
ATOM 4523 C CA . LEU B 1 263 ? 7.816 17.141 23.344 1 97.44 263 LEU B CA 1
ATOM 4524 C C . LEU B 1 263 ? 7.547 17.5 24.797 1 97.44 263 LEU B C 1
ATOM 4526 O O . LEU B 1 263 ? 7.715 18.672 25.188 1 97.44 263 LEU B O 1
ATOM 4530 N N . GLY B 1 264 ? 7.094 16.531 25.594 1 97.25 264 GLY B N 1
ATOM 4531 C CA . GLY B 1 264 ? 6.77 16.797 26.984 1 97.25 264 GLY B CA 1
ATOM 4532 C C . GLY B 1 264 ? 5.629 17.781 27.156 1 97.25 264 GLY B C 1
ATOM 4533 O O . GLY B 1 264 ? 5.66 18.625 28.062 1 97.25 264 GLY B O 1
ATOM 4534 N N . LEU B 1 265 ? 4.633 17.672 26.297 1 96.88 265 LEU B N 1
ATOM 4535 C CA . LEU B 1 265 ? 3.572 18.672 26.281 1 96.88 265 LEU B CA 1
ATOM 4536 C C . LEU B 1 265 ? 2.701 18.562 27.531 1 96.88 265 LEU B C 1
ATOM 4538 O O . LEU B 1 265 ? 2.084 19.547 27.953 1 96.88 265 LEU B O 1
ATOM 4542 N N . ALA B 1 266 ? 2.656 17.359 28.094 1 97.06 266 ALA B N 1
ATOM 4543 C CA . ALA B 1 266 ? 1.797 17.141 29.25 1 97.06 266 ALA B CA 1
ATOM 4544 C C . ALA B 1 266 ? 2.582 17.281 30.547 1 97.06 266 ALA B C 1
ATOM 4546 O O . ALA B 1 266 ? 2.088 16.922 31.625 1 97.06 266 ALA B O 1
ATOM 4547 N N . GLY B 1 267 ? 3.791 17.672 30.453 1 95.19 267 GLY B N 1
ATOM 4548 C CA . GLY B 1 267 ? 4.617 17.844 31.641 1 95.19 267 GLY B CA 1
ATOM 4549 C C . GLY B 1 267 ? 5.176 16.531 32.156 1 95.19 267 GLY B C 1
ATOM 4550 O O . GLY B 1 267 ? 4.914 15.469 31.609 1 95.19 267 GLY B O 1
ATOM 4551 N N . LYS B 1 268 ? 5.906 16.625 33.312 1 92.88 268 LYS B N 1
ATOM 4552 C CA . LYS B 1 268 ? 6.609 15.477 33.875 1 92.88 268 LYS B CA 1
ATOM 4553 C C . LYS B 1 268 ? 5.629 14.461 34.438 1 92.88 268 LYS B C 1
ATOM 4555 O O . LYS B 1 268 ? 5.867 13.258 34.406 1 92.88 268 LYS B O 1
ATOM 4560 N N . ASP B 1 269 ? 4.488 14.961 34.906 1 93.69 269 ASP B N 1
ATOM 4561 C CA . ASP B 1 269 ? 3.537 14.062 35.531 1 93.69 269 ASP B CA 1
ATOM 4562 C C . ASP B 1 269 ? 2.357 13.758 34.625 1 93.69 269 ASP B C 1
ATOM 4564 O O . ASP B 1 269 ? 1.352 13.195 35.062 1 93.69 269 ASP B O 1
ATOM 4568 N N . ASN B 1 270 ? 2.463 14.227 33.281 1 94.44 270 ASN B N 1
ATOM 4569 C CA . ASN B 1 270 ? 1.436 14 32.281 1 94.44 270 ASN B CA 1
ATOM 4570 C C . ASN B 1 270 ? 0.109 14.641 32.688 1 94.44 270 ASN B C 1
ATOM 4572 O O . ASN B 1 270 ? -0.959 14.109 32.344 1 94.44 270 ASN B O 1
ATOM 4576 N N . ASN B 1 271 ? 0.188 15.734 33.438 1 95.06 271 ASN B N 1
ATOM 4577 C CA . ASN B 1 271 ? -1.028 16.344 33.938 1 95.06 271 ASN B CA 1
ATOM 4578 C C . ASN B 1 271 ? -1.119 17.828 33.594 1 95.06 271 ASN B C 1
ATOM 4580 O O . ASN B 1 271 ? -1.967 18.547 34.125 1 95.06 271 ASN B O 1
ATOM 4584 N N . ASP B 1 272 ? -0.244 18.297 32.781 1 95.56 272 ASP B N 1
ATOM 4585 C CA . ASP B 1 272 ? -0.354 19.656 32.25 1 95.56 272 ASP B CA 1
ATOM 4586 C C . ASP B 1 272 ? -1.342 19.734 31.109 1 95.56 272 ASP B C 1
ATOM 4588 O O . ASP B 1 272 ? -1.531 18.75 30.375 1 95.56 272 ASP B O 1
ATOM 4592 N N . SER B 1 273 ? -1.896 20.844 31.031 1 96.06 273 SER B N 1
ATOM 4593 C CA . SER B 1 273 ? -2.818 21.078 29.922 1 96.06 273 SER B CA 1
ATOM 4594 C C . SER B 1 273 ? -2.07 21.469 28.656 1 96.06 273 SER B C 1
ATOM 4596 O O . SER B 1 273 ? -1.047 22.156 28.719 1 96.06 273 SER B O 1
ATOM 4598 N N . PHE B 1 274 ? -2.523 21 27.594 1 95.62 274 PHE B N 1
ATOM 4599 C CA . PHE B 1 274 ? -2.047 21.391 26.281 1 95.62 274 PHE B CA 1
ATOM 4600 C C . PHE B 1 274 ? -3.16 21.281 25.234 1 95.62 274 PHE B C 1
ATOM 4602 O O . PHE B 1 274 ? -4.047 20.438 25.359 1 95.62 274 PHE B O 1
ATOM 4609 N N . PRO B 1 275 ? -3.16 22.156 24.266 1 94.62 275 PRO B N 1
ATOM 4610 C CA . PRO B 1 275 ? -4.184 22.062 23.219 1 94.62 275 PRO B CA 1
ATOM 4611 C C . PRO B 1 275 ? -3.922 20.906 22.25 1 94.62 275 PRO B C 1
ATOM 4613 O O . PRO B 1 275 ? -2.775 20.656 21.859 1 94.62 275 PRO B O 1
ATOM 4616 N N . LEU B 1 276 ? -4.898 20.141 21.922 1 96.19 276 LEU B N 1
ATOM 4617 C CA . LEU B 1 276 ? -4.926 19.141 20.875 1 96.19 276 LEU B CA 1
ATOM 4618 C C . LEU B 1 276 ? -5.992 19.484 19.828 1 96.19 276 LEU B C 1
ATOM 4620 O O . LEU B 1 276 ? -7.188 19.312 20.094 1 96.19 276 LEU B O 1
ATOM 4624 N N . VAL B 1 277 ? -5.5 19.906 18.688 1 90.69 277 VAL B N 1
ATOM 4625 C CA . VAL B 1 277 ? -6.398 20.234 17.578 1 90.69 277 VAL B CA 1
ATOM 4626 C C . VAL B 1 277 ? -6.66 18.984 16.734 1 90.69 277 VAL B C 1
ATOM 4628 O O . VAL B 1 277 ? -5.727 18.266 16.375 1 90.69 277 VAL B O 1
ATOM 4631 N N . MET B 1 278 ? -7.883 18.625 16.484 1 91.38 278 MET B N 1
ATOM 4632 C CA . MET B 1 278 ? -8.258 17.469 15.695 1 91.38 278 MET B CA 1
ATOM 4633 C C . MET B 1 278 ? -9.031 17.875 14.445 1 91.38 278 MET B C 1
ATOM 4635 O O . MET B 1 278 ? -10.062 18.547 14.547 1 91.38 278 MET B O 1
ATOM 4639 N N . VAL B 1 279 ? -8.438 17.484 13.312 1 86.31 279 VAL B N 1
ATOM 4640 C CA . VAL B 1 279 ? -9.023 17.875 12.031 1 86.31 279 VAL B CA 1
ATOM 4641 C C . VAL B 1 279 ? -9.008 16.688 11.078 1 86.31 279 VAL B C 1
ATOM 4643 O O . VAL B 1 279 ? -8.109 15.836 11.133 1 86.31 279 VAL B O 1
ATOM 4646 N N . GLY B 1 280 ? -10.102 16.625 10.172 1 87.06 280 GLY B N 1
ATOM 4647 C CA . GLY B 1 280 ? -10.109 15.625 9.117 1 87.06 280 GLY B CA 1
ATOM 4648 C C . GLY B 1 280 ? -11.391 14.82 9.07 1 87.06 280 GLY B C 1
ATOM 4649 O O . GLY B 1 280 ? -12 14.555 10.109 1 87.06 280 GLY B O 1
ATOM 4650 N N . GLY B 1 281 ? -11.688 14.375 7.902 1 85.62 281 GLY B N 1
ATOM 4651 C CA . GLY B 1 281 ? -12.945 13.703 7.648 1 85.62 281 GLY B CA 1
ATOM 4652 C C . GLY B 1 281 ? -13.102 12.414 8.438 1 85.62 281 GLY B C 1
ATOM 4653 O O . GLY B 1 281 ? -14.219 12.039 8.812 1 85.62 281 GLY B O 1
ATOM 4654 N N . VAL B 1 282 ? -12.07 11.727 8.719 1 91.06 282 VAL B N 1
ATOM 4655 C CA . VAL B 1 282 ? -12.102 10.469 9.453 1 91.06 282 VAL B CA 1
ATOM 4656 C C . VAL B 1 282 ? -12.539 10.719 10.898 1 91.06 282 VAL B C 1
ATOM 4658 O O . VAL B 1 282 ? -13.148 9.859 11.523 1 91.06 282 VAL B O 1
ATOM 4661 N N . LEU B 1 283 ? -12.219 11.93 11.398 1 90.69 283 LEU B N 1
ATOM 4662 C CA . LEU B 1 283 ? -12.461 12.242 12.805 1 90.69 283 LEU B CA 1
ATOM 4663 C C . LEU B 1 283 ? -13.852 12.844 13 1 90.69 283 LEU B C 1
ATOM 4665 O O . LEU B 1 283 ? -14.273 13.086 14.133 1 90.69 283 LEU B O 1
ATOM 4669 N N . GLU B 1 284 ? -14.492 13.016 11.953 1 79.69 284 GLU B N 1
ATOM 4670 C CA . GLU B 1 284 ? -15.836 13.586 12.055 1 79.69 284 GLU B CA 1
ATOM 4671 C C . GLU B 1 284 ? -16.844 12.555 12.547 1 79.69 284 GLU B C 1
ATOM 4673 O O . GLU B 1 284 ? -16.656 11.352 12.359 1 79.69 284 GLU B O 1
ATOM 4678 N N . ALA B 1 285 ? -17.797 13.188 13.148 1 67.81 285 ALA B N 1
ATOM 4679 C CA . ALA B 1 285 ? -18.797 12.336 13.789 1 67.81 285 ALA B CA 1
ATOM 4680 C C . ALA B 1 285 ? -19.688 11.648 12.742 1 67.81 285 ALA B C 1
ATOM 4682 O O . ALA B 1 285 ? -20 12.227 11.703 1 67.81 285 ALA B O 1
ATOM 4683 N N . ASN B 1 286 ? -19.859 10.414 13.078 1 70.12 286 ASN B N 1
ATOM 4684 C CA . ASN B 1 286 ? -20.844 9.625 12.344 1 70.12 286 ASN B CA 1
ATOM 4685 C C . ASN B 1 286 ? -22.062 9.289 13.211 1 70.12 286 ASN B C 1
ATOM 4687 O O . ASN B 1 286 ? -22.297 9.922 14.234 1 70.12 286 ASN B O 1
ATOM 4691 N N . ARG B 1 287 ? -23.016 8.531 12.656 1 68 287 ARG B N 1
ATOM 4692 C CA . ARG B 1 287 ? -24.266 8.227 13.359 1 68 287 ARG B CA 1
ATOM 4693 C C . ARG B 1 287 ? -23.984 7.492 14.664 1 68 287 ARG B C 1
ATOM 4695 O O . ARG B 1 287 ? -24.312 8 15.742 1 68 287 ARG B O 1
ATOM 4702 N N . LYS B 1 288 ? -23.344 6.453 14.625 1 76.75 288 LYS B N 1
ATOM 4703 C CA . LYS B 1 288 ? -23.125 5.637 15.82 1 76.75 288 LYS B CA 1
ATOM 4704 C C . LYS B 1 288 ? -21.625 5.457 16.094 1 76.75 288 LYS B C 1
ATOM 4706 O O . LYS B 1 288 ? -21.234 5.234 17.234 1 76.75 288 LYS B O 1
ATOM 4711 N N . TRP B 1 289 ? -20.922 5.547 15.188 1 78.62 289 TRP B N 1
ATOM 4712 C CA . TRP B 1 289 ? -19.469 5.43 15.344 1 78.62 289 TRP B CA 1
ATOM 4713 C C . TRP B 1 289 ? -18.797 6.781 15.156 1 78.62 289 TRP B C 1
ATOM 4715 O O . TRP B 1 289 ? -18.969 7.438 14.125 1 78.62 289 TRP B O 1
ATOM 4725 N N . ASN B 1 290 ? -18.062 7.164 16.234 1 88.56 290 ASN B N 1
ATOM 4726 C CA . ASN B 1 290 ? -17.328 8.422 16.234 1 88.56 290 ASN B CA 1
ATOM 4727 C C . ASN B 1 290 ? -15.844 8.203 16.531 1 88.56 290 ASN B C 1
ATOM 4729 O O . ASN B 1 290 ? -15.445 8.18 17.703 1 88.56 290 ASN B O 1
ATOM 4733 N N . ILE B 1 291 ? -15.062 8.094 15.492 1 93.12 291 ILE B N 1
ATOM 4734 C CA . ILE B 1 291 ? -13.641 7.828 15.625 1 93.12 291 ILE B CA 1
ATOM 4735 C C . ILE B 1 291 ? -12.977 8.945 16.422 1 93.12 291 ILE B C 1
ATOM 4737 O O . ILE B 1 291 ? -12.148 8.68 17.297 1 93.12 291 ILE B O 1
ATOM 4741 N N . GLY B 1 292 ? -13.391 10.211 16.141 1 93.69 292 GLY B N 1
ATOM 4742 C CA . GLY B 1 292 ? -12.844 11.352 16.875 1 93.69 292 GLY B CA 1
ATOM 4743 C C . GLY B 1 292 ? -13.078 11.266 18.375 1 93.69 292 GLY B C 1
ATOM 4744 O O . GLY B 1 292 ? -12.18 11.562 19.156 1 93.69 292 GLY B O 1
ATOM 4745 N N . GLU B 1 293 ? -14.25 10.906 18.719 1 94.25 293 GLU B N 1
ATOM 4746 C CA . GLU B 1 293 ? -14.586 10.766 20.125 1 94.25 293 GLU B CA 1
ATOM 4747 C C . GLU B 1 293 ? -13.797 9.633 20.781 1 94.25 293 GLU B C 1
ATOM 4749 O O . GLU B 1 293 ? -13.336 9.758 21.906 1 94.25 293 GLU B O 1
ATOM 4754 N N . GLU B 1 294 ? -13.711 8.508 20.047 1 95.81 294 GLU B N 1
ATOM 4755 C CA . GLU B 1 294 ? -12.953 7.375 20.578 1 95.81 294 GLU B CA 1
ATOM 4756 C C . GLU B 1 294 ? -11.477 7.723 20.75 1 95.81 294 GLU B C 1
ATOM 4758 O O . GLU B 1 294 ? -10.852 7.316 21.734 1 95.81 294 GLU B O 1
ATOM 4763 N N . VAL B 1 295 ? -10.914 8.43 19.844 1 97.5 295 VAL B N 1
ATOM 4764 C CA . VAL B 1 295 ? -9.531 8.883 19.953 1 97.5 295 VAL B CA 1
ATOM 4765 C C . VAL B 1 295 ? -9.391 9.812 21.156 1 97.5 295 VAL B C 1
ATOM 4767 O O . VAL B 1 295 ? -8.453 9.68 21.953 1 97.5 295 VAL B O 1
ATOM 4770 N N . THR B 1 296 ? -10.312 10.75 21.297 1 96.56 296 THR B N 1
ATOM 4771 C CA . THR B 1 296 ? -10.32 11.695 22.406 1 96.56 296 THR B CA 1
ATOM 4772 C C . THR B 1 296 ? -10.352 10.961 23.734 1 96.56 296 THR B C 1
ATOM 4774 O O . THR B 1 296 ? -9.57 11.266 24.641 1 96.56 296 THR B O 1
ATOM 4777 N N . ASN B 1 297 ? -11.25 9.992 23.844 1 97.12 297 ASN B N 1
ATOM 4778 C CA . ASN B 1 297 ? -11.359 9.211 25.062 1 97.12 297 ASN B CA 1
ATOM 4779 C C . ASN B 1 297 ? -10.055 8.5 25.391 1 97.12 297 ASN B C 1
ATOM 4781 O O . ASN B 1 297 ? -9.641 8.461 26.547 1 97.12 297 ASN B O 1
ATOM 4785 N N . SER B 1 298 ? -9.484 7.953 24.391 1 97.88 298 SER B N 1
ATOM 4786 C CA . SER B 1 298 ? -8.211 7.258 24.578 1 97.88 298 SER B CA 1
ATOM 4787 C C . SER B 1 298 ? -7.121 8.211 25.047 1 97.88 298 SER B C 1
ATOM 4789 O O . SER B 1 298 ? -6.348 7.871 25.953 1 97.88 298 SER B O 1
ATOM 4791 N N . ILE B 1 299 ? -7.051 9.367 24.516 1 98.06 299 ILE B N 1
ATOM 4792 C CA . ILE B 1 299 ? -6.027 10.352 24.844 1 98.06 299 ILE B CA 1
ATOM 4793 C C . ILE B 1 299 ? -6.242 10.867 26.266 1 98.06 299 ILE B C 1
ATOM 4795 O O . ILE B 1 299 ? -5.285 11.008 27.031 1 98.06 299 ILE B O 1
ATOM 4799 N N . LEU B 1 300 ? -7.488 11.117 26.641 1 97.75 300 LEU B N 1
ATOM 4800 C CA . LEU B 1 300 ? -7.816 11.695 27.938 1 97.75 300 LEU B CA 1
ATOM 4801 C C . LEU B 1 300 ? -7.547 10.703 29.062 1 97.75 300 LEU B C 1
ATOM 4803 O O . LEU B 1 300 ? -7.352 11.102 30.219 1 97.75 300 LEU B O 1
ATOM 4807 N N . LYS B 1 301 ? -7.543 9.453 28.719 1 97.5 301 LYS B N 1
ATOM 4808 C CA . LYS B 1 301 ? -7.148 8.453 29.703 1 97.5 301 LYS B CA 1
ATOM 4809 C C . LYS B 1 301 ? -5.68 8.609 30.094 1 97.5 301 LYS B C 1
ATOM 4811 O O . LYS B 1 301 ? -5.312 8.383 31.25 1 97.5 301 LYS B O 1
ATOM 4816 N N . THR B 1 302 ? -4.855 9 29.156 1 96.62 302 THR B N 1
ATOM 4817 C CA . THR B 1 302 ? -3.426 9.164 29.391 1 96.62 302 THR B CA 1
ATOM 4818 C C . THR B 1 302 ? -3.115 10.594 29.828 1 96.62 302 THR B C 1
ATOM 4820 O O . THR B 1 302 ? -2.254 10.812 30.688 1 96.62 302 THR B O 1
ATOM 4823 N N . TYR B 1 303 ? -3.791 11.508 29.219 1 97.88 303 TYR B N 1
ATOM 4824 C CA . TYR B 1 303 ? -3.598 12.938 29.469 1 97.88 303 TYR B CA 1
ATOM 4825 C C . TYR B 1 303 ? -4.918 13.609 29.812 1 97.88 303 TYR B C 1
ATOM 4827 O O . TYR B 1 303 ? -5.516 14.289 28.969 1 97.88 303 TYR B O 1
ATOM 4835 N N . PRO B 1 304 ? -5.254 13.594 31.047 1 97.31 304 PRO B N 1
ATOM 4836 C CA . PRO B 1 304 ? -6.598 14.008 31.453 1 97.31 304 PRO B CA 1
ATOM 4837 C C . PRO B 1 304 ? -6.84 15.5 31.219 1 97.31 304 PRO B C 1
ATOM 4839 O O . PRO B 1 304 ? -7.992 15.93 31.094 1 97.31 304 PRO B O 1
ATOM 4842 N N . ARG B 1 305 ? -5.812 16.328 31.078 1 97.38 305 ARG B N 1
ATOM 4843 C CA . ARG B 1 305 ? -6.008 17.766 30.984 1 97.38 305 ARG B CA 1
ATOM 4844 C C . ARG B 1 305 ? -5.777 18.266 29.562 1 97.38 305 ARG B C 1
ATOM 4846 O O . ARG B 1 305 ? -5.684 19.469 29.344 1 97.38 305 ARG B O 1
ATOM 4853 N N . ALA B 1 306 ? -5.633 17.297 28.609 1 97.5 306 ALA B N 1
ATOM 4854 C CA . ALA B 1 306 ? -5.555 17.734 27.219 1 97.5 306 ALA B CA 1
ATOM 4855 C C . ALA B 1 306 ? -6.797 18.531 26.812 1 97.5 306 ALA B C 1
ATOM 4857 O O . ALA B 1 306 ? -7.918 18.172 27.188 1 97.5 306 ALA B O 1
ATOM 4858 N N . SER B 1 307 ? -6.617 19.672 26.172 1 96.19 307 SER B N 1
ATOM 4859 C CA . SER B 1 307 ? -7.719 20.5 25.688 1 96.19 307 SER B CA 1
ATOM 4860 C C . SER B 1 307 ? -8.031 20.203 24.234 1 96.19 307 SER B C 1
ATOM 4862 O O . SER B 1 307 ? -7.375 20.734 23.328 1 96.19 307 SER B O 1
ATOM 4864 N N . ILE B 1 308 ? -9.078 19.484 24.047 1 94.56 308 ILE B N 1
ATOM 4865 C CA . ILE B 1 308 ? -9.438 19.047 22.703 1 94.56 308 ILE B CA 1
ATOM 4866 C C . ILE B 1 308 ? -10.125 20.188 21.953 1 94.56 308 ILE B C 1
ATOM 4868 O O . ILE B 1 308 ? -11.102 20.766 22.438 1 94.56 308 ILE B O 1
ATOM 4872 N N . ILE B 1 309 ? -9.586 20.5 20.812 1 88.38 309 ILE B N 1
ATOM 4873 C CA . ILE B 1 309 ? -10.125 21.594 20 1 88.38 309 ILE B CA 1
ATOM 4874 C C . ILE B 1 309 ? -10.531 21.062 18.625 1 88.38 309 ILE B C 1
ATOM 4876 O O . ILE B 1 309 ? -9.742 20.406 17.953 1 88.38 309 ILE B O 1
ATOM 4880 N N . ARG B 1 310 ? -11.75 21.219 18.312 1 82.88 310 ARG B N 1
ATOM 4881 C CA . ARG B 1 310 ? -12.258 20.922 16.984 1 82.88 310 ARG B CA 1
ATOM 4882 C C . ARG B 1 310 ? -12.586 22.203 16.219 1 82.88 310 ARG B C 1
ATOM 4884 O O . ARG B 1 310 ? -13.641 22.812 16.453 1 82.88 310 ARG B O 1
ATOM 4891 N N . PRO B 1 311 ? -11.648 22.625 15.578 1 64.19 311 PRO B N 1
ATOM 4892 C CA . PRO B 1 311 ? -11.906 23.906 14.922 1 64.19 311 PRO B CA 1
ATOM 4893 C C . PRO B 1 311 ? -13.211 23.906 14.125 1 64.19 311 PRO B C 1
ATOM 4895 O O . PRO B 1 311 ? -13.578 22.875 13.539 1 64.19 311 PRO B O 1
ATOM 4898 N N . LYS B 1 312 ? -14.367 24.766 14.992 1 48.25 312 LYS B N 1
ATOM 4899 C CA . LYS B 1 312 ? -15.641 24.953 14.312 1 48.25 312 LYS B CA 1
ATOM 4900 C C . LYS B 1 312 ? -15.43 25.469 12.891 1 48.25 312 LYS B C 1
ATOM 4902 O O . LYS B 1 312 ? -14.57 26.312 12.656 1 48.25 312 LYS B O 1
ATOM 4907 N N . VAL B 1 313 ? -15.742 24.75 12.016 1 39.22 313 VAL B N 1
ATOM 4908 C CA . VAL B 1 313 ? -15.82 25.375 10.703 1 39.22 313 VAL B CA 1
ATOM 4909 C C . VAL B 1 313 ? -16.828 26.531 10.75 1 39.22 313 VAL B C 1
ATOM 4911 O O . VAL B 1 313 ? -18.031 26.312 10.922 1 39.22 313 VAL B O 1
ATOM 4914 N N . HIS B 1 314 ? -16.891 27.453 11.57 1 30.33 314 HIS B N 1
ATOM 4915 C CA . HIS B 1 314 ? -17.906 28.5 11.414 1 30.33 314 HIS B CA 1
ATOM 4916 C C . HIS B 1 314 ? -18.125 28.844 9.945 1 30.33 314 HIS B C 1
ATOM 4918 O O . HIS B 1 314 ? -17.328 29.578 9.359 1 30.33 314 HIS B O 1
ATOM 4924 N N . PHE B 1 315 ? -18.859 28 9.188 1 29.48 315 PHE B N 1
ATOM 4925 C CA . PHE B 1 315 ? -19.5 28.266 7.906 1 29.48 315 PHE B CA 1
ATOM 4926 C C . PHE B 1 315 ? -20.516 29.391 8.039 1 29.48 315 PHE B C 1
ATOM 4928 O O . PHE B 1 315 ? -21.25 29.688 7.09 1 29.48 315 PHE B O 1
ATOM 4935 N N . GLU B 1 316 ? -21.156 29.734 9.008 1 27.81 316 GLU B N 1
ATOM 4936 C CA . GLU B 1 316 ? -22.312 30.609 8.867 1 27.81 316 GLU B CA 1
ATOM 4937 C C . GLU B 1 316 ? -22.078 31.688 7.809 1 27.81 316 GLU B C 1
ATOM 4939 O O . GLU B 1 316 ? -22.969 32 7.016 1 27.81 316 GLU B O 1
ATOM 4944 N N . SER B 1 317 ? -21.312 32.656 7.895 1 26.45 317 SER B N 1
ATOM 4945 C CA . SER B 1 317 ? -21.531 33.781 7.016 1 26.45 317 SER B CA 1
ATOM 4946 C C . SER B 1 317 ? -21.156 33.469 5.574 1 26.45 317 SER B C 1
ATOM 4948 O O . SER B 1 317 ? -21.391 34.281 4.672 1 26.45 317 SER B O 1
ATOM 4950 N N . ILE B 1 318 ? -20.266 32.5 4.98 1 27.05 318 ILE B N 1
ATOM 4951 C CA . ILE B 1 318 ? -20.266 32.438 3.521 1 27.05 318 ILE B CA 1
ATOM 4952 C C . ILE B 1 318 ? -21.188 31.344 3.035 1 27.05 318 ILE B C 1
ATOM 4954 O O . ILE B 1 318 ? -20.922 30.156 3.229 1 27.05 318 ILE B O 1
ATOM 4958 N N . THR B 1 319 ? -22.594 31.281 3.002 1 26.41 319 THR B N 1
ATOM 4959 C CA . THR B 1 319 ? -23.734 30.703 2.312 1 26.41 319 THR B CA 1
ATOM 4960 C C . THR B 1 319 ? -23.438 30.484 0.833 1 26.41 319 THR B C 1
ATOM 4962 O O . THR B 1 319 ? -23.453 31.438 0.049 1 26.41 319 THR B O 1
ATOM 4965 N N . LEU B 1 320 ? -22.547 30.078 -0.179 1 27.17 320 LEU B N 1
ATOM 4966 C CA . LEU B 1 320 ? -23.141 29.844 -1.495 1 27.17 320 LEU B CA 1
ATOM 4967 C C . LEU B 1 320 ? -24.125 28.688 -1.449 1 27.17 320 LEU B C 1
ATOM 4969 O O . LEU B 1 320 ? -23.891 27.688 -0.762 1 27.17 320 LEU B O 1
ATOM 4973 N N . GLN B 1 321 ? -25.5 28.656 -1.884 1 25.55 321 GLN B N 1
ATOM 4974 C CA . GLN B 1 321 ? -26.609 27.812 -2.305 1 25.55 321 GLN B CA 1
ATOM 4975 C C . GLN B 1 321 ? -26.125 26.688 -3.217 1 25.55 321 GLN B C 1
ATOM 4977 O O . GLN B 1 321 ? -26.391 26.703 -4.422 1 25.55 321 GLN B O 1
ATOM 4982 N N . CYS B 1 322 ? -25 26 -3.734 1 25.3 322 CYS B N 1
ATOM 4983 C CA . CYS B 1 322 ? -25.188 25.031 -4.793 1 25.3 322 CYS B CA 1
ATOM 4984 C C . CYS B 1 322 ? -26.156 23.922 -4.348 1 25.3 322 CYS B C 1
ATOM 4986 O O . CYS B 1 322 ? -26.219 23.594 -3.162 1 25.3 322 CYS B O 1
ATOM 4988 N N . ASN B 1 323 ? -27.328 23.359 -4.98 1 25.19 323 ASN B N 1
ATOM 4989 C CA . ASN B 1 323 ? -28.203 22.188 -4.969 1 25.19 323 ASN B CA 1
ATOM 4990 C C . ASN B 1 323 ? -27.5 20.953 -4.422 1 25.19 323 ASN B C 1
ATOM 4992 O O . ASN B 1 323 ? -26.266 20.906 -4.395 1 25.19 323 ASN B O 1
ATOM 4996 N N . ILE B 1 324 ? -28.219 19.5 -4.586 1 25.62 324 ILE B N 1
ATOM 4997 C CA . ILE B 1 324 ? -28.516 18.328 -3.785 1 25.62 324 ILE B CA 1
ATOM 4998 C C . ILE B 1 324 ? -27.219 17.656 -3.342 1 25.62 324 ILE B C 1
ATOM 5000 O O . ILE B 1 324 ? -27.062 17.312 -2.17 1 25.62 324 ILE B O 1
ATOM 5004 N N . GLN B 1 325 ? -26.891 16.375 -4.152 1 24.97 325 GLN B N 1
ATOM 5005 C CA . GLN B 1 325 ? -26.359 15.023 -4.039 1 24.97 325 GLN B CA 1
ATOM 5006 C C . GLN B 1 325 ? -25.062 15 -3.242 1 24.97 325 GLN B C 1
ATOM 5008 O O . GLN B 1 325 ? -24.172 15.82 -3.471 1 24.97 325 GLN B O 1
ATOM 5013 N N . GLY B 1 326 ? -24.828 13.523 -2.498 1 24.7 326 GLY B N 1
ATOM 5014 C CA . GLY B 1 326 ? -24.422 13.375 -1.11 1 24.7 326 GLY B CA 1
ATOM 5015 C C . GLY B 1 326 ? -23.141 14.125 -0.776 1 24.7 326 GLY B C 1
ATOM 5016 O O . GLY B 1 326 ? -22.688 14.953 -1.566 1 24.7 326 GLY B O 1
ATOM 5017 N N . SER B 1 327 ? -22.203 13.203 0.275 1 24.59 327 SER B N 1
ATOM 5018 C CA . SER B 1 327 ? -21.484 13.516 1.499 1 24.59 327 SER B CA 1
ATOM 5019 C C . SER B 1 327 ? -20.312 14.461 1.221 1 24.59 327 SER B C 1
ATOM 5021 O O . SER B 1 327 ? -19.906 15.227 2.094 1 24.59 327 SER B O 1
ATOM 5023 N N . LEU B 1 328 ? -19.281 13.766 0.644 1 25.83 328 LEU B N 1
ATOM 5024 C CA . LE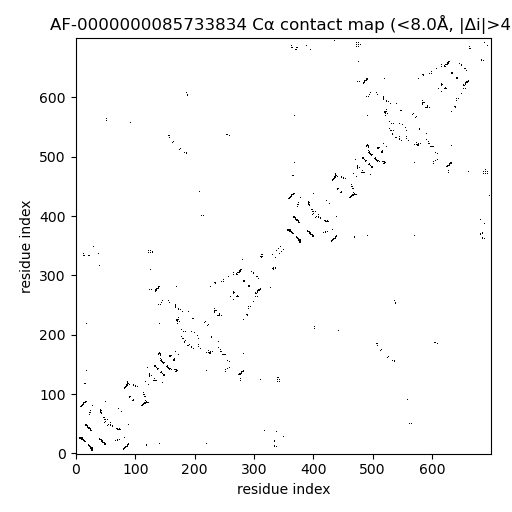U B 1 328 ? -17.938 14.094 1.068 1 25.83 328 LEU B CA 1
ATOM 5025 C C . LEU B 1 328 ? -17.625 15.57 0.816 1 25.83 328 LEU B C 1
ATOM 5027 O O . LEU B 1 328 ? -17.375 15.969 -0.324 1 25.83 328 LEU B O 1
ATOM 5031 N N . ASP B 1 329 ? -18.375 16.484 0.901 1 26.8 329 ASP B N 1
ATOM 5032 C CA . ASP B 1 329 ? -18.562 17.938 0.999 1 26.8 329 ASP B CA 1
ATOM 5033 C C . ASP B 1 329 ? -17.406 18.578 1.758 1 26.8 329 ASP B C 1
ATOM 5035 O O . ASP B 1 329 ? -17.406 19.797 1.96 1 26.8 329 ASP B O 1
ATOM 5039 N N . TYR B 1 330 ? -16.859 18.094 2.879 1 26.64 330 TYR B N 1
ATOM 5040 C CA . TYR B 1 330 ? -16.031 19.125 3.496 1 26.64 330 TYR B CA 1
ATOM 5041 C C . TYR B 1 330 ? -14.969 19.625 2.527 1 26.64 330 TYR B C 1
ATOM 5043 O O . TYR B 1 330 ? -14.062 18.875 2.15 1 26.64 330 TYR B O 1
ATOM 5051 N N . ALA B 1 331 ? -15.125 20 1.472 1 28.5 331 ALA B N 1
ATOM 5052 C CA . ALA B 1 331 ? -14.531 21.062 0.662 1 28.5 331 ALA B CA 1
ATOM 5053 C C . ALA B 1 331 ? -13.594 21.922 1.494 1 28.5 331 ALA B C 1
ATOM 5055 O O . ALA B 1 331 ? -12.523 22.328 1.024 1 28.5 331 ALA B O 1
ATOM 5056 N N . PHE B 1 332 ? -14.164 22.812 2.918 1 30.33 332 PHE B N 1
ATOM 5057 C CA . PHE B 1 332 ? -14.773 23.969 3.562 1 30.33 332 PHE B CA 1
ATOM 5058 C C . PHE B 1 332 ? -13.852 24.531 4.641 1 30.33 332 PHE B C 1
ATOM 5060 O O . PHE B 1 332 ? -13.672 25.75 4.734 1 30.33 332 PHE B O 1
ATOM 5067 N N . ALA B 1 333 ? -13.703 24.297 5.781 1 29.91 333 ALA B N 1
ATOM 5068 C CA . ALA B 1 333 ? -13.828 25.562 6.504 1 29.91 333 ALA B CA 1
ATOM 5069 C C . ALA B 1 333 ? -13.078 26.688 5.793 1 29.91 333 ALA B C 1
ATOM 5071 O O . ALA B 1 333 ? -12.188 26.422 4.98 1 29.91 333 ALA B O 1
ATOM 5072 N N . GLN B 1 334 ? -13.102 28.031 5.773 1 32.06 334 GLN B N 1
ATOM 5073 C CA . GLN B 1 334 ? -12.211 29.094 5.316 1 32.06 334 GLN B CA 1
ATOM 5074 C C . GLN B 1 334 ? -10.836 28.547 4.953 1 32.06 334 GLN B C 1
ATOM 5076 O O . GLN B 1 334 ? -10.172 27.922 5.789 1 32.06 334 GLN B O 1
ATOM 5081 N N . ALA B 1 335 ? -10.508 27.469 4.199 1 34.38 335 ALA B N 1
ATOM 5082 C CA . ALA B 1 335 ? -9.266 26.703 4.129 1 34.38 335 ALA B CA 1
ATOM 5083 C C . ALA B 1 335 ? -8.25 27.188 5.156 1 34.38 335 ALA B C 1
ATOM 5085 O O . ALA B 1 335 ? -7.816 28.344 5.102 1 34.38 335 ALA B O 1
ATOM 5086 N N . SER B 1 336 ? -8.414 27.219 6.637 1 34.72 336 SER B N 1
ATOM 5087 C CA . SER B 1 336 ? -9.125 27.531 7.871 1 34.72 336 SER B CA 1
ATOM 5088 C C . SER B 1 336 ? -8.664 28.859 8.453 1 34.72 336 SER B C 1
ATOM 5090 O O . SER B 1 336 ? -7.527 29.281 8.234 1 34.72 336 SER B O 1
ATOM 5092 N N . SER B 1 337 ? -8.562 29.844 9.375 1 34.34 337 SER B N 1
ATOM 5093 C CA . SER B 1 337 ? -8.703 31.281 9.547 1 34.34 337 SER B CA 1
ATOM 5094 C C . SER B 1 337 ? -7.637 32.062 8.773 1 34.34 337 SER B C 1
ATOM 5096 O O . SER B 1 337 ? -6.453 31.719 8.844 1 34.34 337 SER B O 1
ATOM 5098 N N . CYS B 1 338 ? -6.891 32.562 7.469 1 31.81 338 CYS B N 1
ATOM 5099 C CA . CYS B 1 338 ? -7.094 32.562 6.023 1 31.81 338 CYS B CA 1
ATOM 5100 C C . CYS B 1 338 ? -7.051 31.125 5.488 1 31.81 338 CYS B C 1
ATOM 5102 O O . CYS B 1 338 ? -7.699 30.812 4.488 1 31.81 338 CYS B O 1
ATOM 5104 N N . TYR B 1 339 ? -6.922 29.641 5.84 1 37.03 339 TYR B N 1
ATOM 5105 C CA . TYR B 1 339 ? -6.672 28.906 7.078 1 37.03 339 TYR B CA 1
ATOM 5106 C C . TYR B 1 339 ? -5.617 29.609 7.926 1 37.03 339 TYR B C 1
ATOM 5108 O O . TYR B 1 339 ? -4.734 30.281 7.395 1 37.03 339 TYR B O 1
ATOM 5116 N N . GLY B 1 340 ? -5.211 30.062 9.531 1 34.72 340 GLY B N 1
ATOM 5117 C CA . GLY B 1 340 ? -5.539 31 10.586 1 34.72 340 GLY B CA 1
ATOM 5118 C C . GLY B 1 340 ? -5.18 32.438 10.242 1 34.72 340 GLY B C 1
ATOM 5119 O O . GLY B 1 340 ? -6.023 33.312 10.312 1 34.72 340 GLY B O 1
ATOM 5120 N N . TYR B 1 341 ? -5.301 33.656 10.32 1 34.84 341 TYR B N 1
ATOM 5121 C CA . TYR B 1 341 ? -4.887 34.969 9.859 1 34.84 341 TYR B CA 1
ATOM 5122 C C . TYR B 1 341 ? -3.887 34.875 8.719 1 34.84 341 TYR B C 1
ATOM 5124 O O . TYR B 1 341 ? -2.822 34.25 8.867 1 34.84 341 TYR B O 1
ATOM 5132 N N . ALA B 1 342 ? -3.863 34.219 6.883 1 36 342 ALA B N 1
ATOM 5133 C CA . ALA B 1 342 ? -2.938 33.312 6.191 1 36 342 ALA B CA 1
ATOM 5134 C C . ALA B 1 342 ? -1.806 32.875 7.117 1 36 342 ALA B C 1
ATOM 5136 O O . ALA B 1 342 ? -1.143 33.719 7.738 1 36 342 ALA B O 1
ATOM 5137 N N . VAL B 1 343 ? -1.428 31.781 8.156 1 36.75 343 VAL B N 1
ATOM 5138 C CA . VAL B 1 343 ? -0.743 31.641 9.438 1 36.75 343 VAL B CA 1
ATOM 5139 C C . VAL B 1 343 ? -0.047 32.969 9.797 1 36.75 343 VAL B C 1
ATOM 5141 O O . VAL B 1 343 ? 0.502 33.625 8.922 1 36.75 343 VAL B O 1
ATOM 5144 N N . MET B 1 344 ? 0.253 33.969 11.211 1 33.81 344 MET B N 1
ATOM 5145 C CA . MET B 1 344 ? 0.339 35.25 11.914 1 33.81 344 MET B CA 1
ATOM 5146 C C . MET B 1 344 ? 0.602 36.375 10.945 1 33.81 344 MET B C 1
ATOM 5148 O O . MET B 1 344 ? 1.394 36.25 10.016 1 33.81 344 MET B O 1
ATOM 5152 N N . LEU B 1 345 ? 0.258 37.531 10.078 1 30.91 345 LEU B N 1
ATOM 5153 C CA . LEU B 1 345 ? 0.36 38.125 8.75 1 30.91 345 LEU B CA 1
ATOM 5154 C C . LEU B 1 345 ? 1.034 37.188 7.77 1 30.91 345 LEU B C 1
ATOM 5156 O O . LEU B 1 345 ? 1.058 37.438 6.562 1 30.91 345 LEU B O 1
ATOM 5160 N N . LEU B 1 346 ? 1.5 35.656 7.375 1 31.66 346 LEU B N 1
ATOM 5161 C CA . LEU B 1 346 ? 2.875 35.219 7.613 1 31.66 346 LEU B CA 1
ATOM 5162 C C . LEU B 1 346 ? 3.697 36.375 8.203 1 31.66 346 LEU B C 1
ATOM 5164 O O . LEU B 1 346 ? 3.656 37.5 7.707 1 31.66 346 LEU B O 1
ATOM 5168 N N . TYR B 1 347 ? 4.738 36.75 9.5 1 28.97 347 TYR B N 1
ATOM 5169 C CA . TYR B 1 347 ? 5.293 37.312 10.719 1 28.97 347 TYR B CA 1
ATOM 5170 C C . TYR B 1 347 ? 5.449 38.844 10.602 1 28.97 347 TYR B C 1
ATOM 5172 O O . TYR B 1 347 ? 5.52 39.375 9.492 1 28.97 347 TYR B O 1
ATOM 5180 N N . GLU B 1 348 ? 6.008 39.688 11.734 1 27.69 348 GLU B N 1
ATOM 5181 C CA . GLU B 1 348 ? 6.297 41 12.289 1 27.69 348 GLU B CA 1
ATOM 5182 C C . GLU B 1 348 ? 6.879 41.906 11.227 1 27.69 348 GLU B C 1
ATOM 5184 O O . GLU B 1 348 ? 7.242 43.062 11.516 1 27.69 348 GLU B O 1
ATOM 5189 N N . ASP B 1 349 ? 7.113 41.438 9.992 1 27.61 349 ASP B N 1
ATOM 5190 C CA . ASP B 1 349 ? 7.5 42.688 9.344 1 27.61 349 ASP B CA 1
ATOM 5191 C C . ASP B 1 349 ? 6.285 43.562 9.094 1 27.61 349 ASP B C 1
ATOM 5193 O O . ASP B 1 349 ? 6.355 44.531 8.305 1 27.61 349 ASP B O 1
ATOM 5197 N N . ILE B 1 350 ? 5.164 43.469 9.727 1 24.11 350 ILE B N 1
ATOM 5198 C CA . ILE B 1 350 ? 4.594 44.781 10.031 1 24.11 350 ILE B CA 1
ATOM 5199 C C . ILE B 1 350 ? 5.062 45.219 11.414 1 24.11 350 ILE B C 1
ATOM 5201 O O . ILE B 1 350 ? 4.945 44.5 12.391 1 24.11 350 ILE B O 1
#

InterPro domains:
  IPR002731 ATPase, BadF/BadG/BcrA/BcrD type [PF01869] (12-304)
  IPR043129 ATPase, nucleotide binding domain [SSF53067] (10-128)
  IPR043129 ATPase, nucleotide binding domain [SSF53067] (133-289)
  IPR052519 Eukaryotic-type N-acetylglucosamine Kinase [PTHR43190] (5-314)

Foldseek 3Di:
DDPDDLVLAWEWEWEAELFKIKIWIAGDDAPPPQDVVGDTLFMFMDTHLQCVQPHPVVNVVRVVVGHVRRCVSSVGDPLRYQEYEYAYQNQDDVVSQVVVVVVVCVVDPPRRHYYYDHNQQLLCLQQPQLDQAFKEWEAALFIKIKGAHPVGDIDIDGSPDDVVDRLLHLLNLLVLLLVQLVCCQVVNHPDWPSVVQVCVVVVHDHNVCVVVVCVVGPRSNVSSVCSVSLVVRVQVPTPSSVVSLVVSLVSRLVRNCVRCVVNVSCHPVLEREGEYEYYYDSQDDDDRDHSVVSNVVSNCVRRVRYHYTYLPLPCVPVPPPPVDDDDPDPCRRVVSVVRQVCSVPCHPVD/DCPDDLVVAWEWEWEAELFKIKIWIAGLDDPPPQDVQGDTLFMFMDTHLQCVQPHPVVNVVRVVVGHVRRCVSSVGDPLRYQEYEYAYQNQDDVVSQVVVVVVVCVVDPPRRHYYYDHNQQLLCCLQVLQDQAFKEWEAALFIKIKGAHPVGDIDIDGSPDDVVDRLLHLLNLLVLLLVQLVCCQVVNHPDWPSVVQVCVVVVHDHNVCVVVVCVVGPRSNVSSVCSVSLVVRVQVPTPSSVVSLVVSLVSRLVRNVVRCVVNVSCHPVLEREGEYEYYYDSQDDDDRDHSVVSNVVSNCVRRVRYHYTYNPLPPPPPDPPDDDDDDPPPSDRCSGSCSVCSNPSVDPPD

Radius of gyration: 28.82 Å; Cα contacts (8 Å, |Δi|>4): 1444; chains: 2; bounding box: 57×103×75 Å

Organism: Cuscuta europaea (NCBI:txid41803)

Sequence (700 aa):
MGSESNNGEVVLGVDGGATSTVCVCLPLLRLPDIPDPLPILGRALTGCSNQNSVGEHASKEALVKVMDEALSISGKKQSRVRAVCLGLSGINHPSDQQKMLNWLRNIFPSDVKVYVHNDAVAALASGTMGKLSGCVLIAGTGSICYGFTEDGREAHAAGAGPVLGDWGSGYGIAAKGLTAVVRAHDGRGAETMLTRHILQWLGLSSPEELIRWTYADLSWARIAAIVPVVVSCAEDGDVVANEILNNAVNELADSVRAVVQRLGLAGKDNNDSFPLVMVGGVLEANRKWNIGEEVTNSILKTYPRASIIRPKVHFESITLQCNIQGSLDYAFAQASSCYGYAVMLLYEDIMGSESNNGEVVLGVDGGATSTVCVCLPLLRLPDIPDPLPILGRALTGCSNQNSVGEHASKEALVKVMDEALSISGKKQSRVRAVCLGLSGINHPSDQQKMLNWLRNIFPSDVKVYVHNDAVAALASGTMGKLSGCVLIAGTGSICYGFTEDGREAHAAGAGPVLGDWGSGYGIAAKGLTAVVRAHDGRGAETMLTRHILQWLGLSSPEELIRWTYADLSWARIAAIVPVVVSCAEDGDVVANEILNNAVNELADSVRAVVQRLGLAGKDNNDSFPLVMVGGVLEANRKWNIGEEVTNSILKTYPRASIIRPKVHFESITLQCNIQGSLDYAFAQASSCYGYAVMLLYEDI

Solvent-accessible surface area (backbone atoms only — not comparable to full-atom values): 36001 Å² total; per-residue (Å²): 133,86,79,74,79,72,79,64,34,25,30,40,37,32,46,24,27,54,54,37,21,38,18,38,26,27,62,58,70,60,79,84,71,66,62,87,72,70,68,73,52,14,68,22,74,42,52,41,30,14,34,69,60,65,32,63,66,50,13,51,49,34,52,52,51,17,47,52,45,5,29,57,64,43,72,43,59,76,88,32,44,46,34,40,39,37,21,25,38,78,41,81,44,72,68,50,37,50,53,51,52,55,54,46,54,75,75,38,60,88,80,36,47,75,46,69,44,32,32,57,59,36,52,28,12,42,54,44,82,39,40,67,52,30,35,21,39,39,23,25,43,47,28,33,20,38,32,29,36,87,89,67,51,69,42,51,11,70,57,53,38,75,74,40,58,23,46,41,6,21,27,29,43,18,36,52,49,51,19,46,31,48,27,30,71,31,54,66,37,66,84,54,62,55,42,62,54,50,30,59,74,69,71,46,93,50,73,77,52,48,43,59,60,53,53,73,53,74,44,47,35,70,49,16,65,42,34,65,59,43,51,50,36,27,61,71,64,29,64,65,38,39,50,49,51,52,50,18,30,50,45,48,36,41,25,47,51,21,27,36,58,75,66,44,50,26,45,95,81,35,61,35,61,35,46,34,23,50,45,43,70,54,40,41,79,50,94,78,50,37,48,33,57,53,25,49,53,58,42,38,74,67,28,68,40,52,40,79,36,60,66,73,43,68,43,71,84,74,52,78,74,72,83,69,81,82,84,84,58,63,74,52,24,35,64,18,56,54,38,21,47,69,22,58,55,80,37,73,90,88,129,86,77,76,79,72,80,63,34,26,32,40,27,32,38,25,29,54,53,37,22,29,18,34,24,28,63,61,70,60,86,83,71,67,61,88,71,70,67,73,51,15,70,22,73,42,52,40,32,15,34,66,60,64,31,62,69,53,13,51,49,35,52,52,50,17,49,53,44,6,29,56,64,43,71,45,61,76,88,33,46,48,34,39,38,38,20,26,38,79,41,81,45,72,67,50,35,50,52,52,52,56,55,47,54,75,76,40,60,88,83,36,47,78,46,69,44,34,32,57,60,42,51,28,14,41,54,45,82,45,40,69,52,31,34,21,40,40,24,24,44,47,28,33,21,37,31,30,35,86,89,67,51,71,44,51,11,71,57,54,37,73,74,41,58,24,46,42,6,22,27,30,44,18,34,51,48,52,18,46,32,47,26,30,72,30,53,67,37,65,88,56,61,54,44,61,53,49,30,59,75,70,71,47,94,49,72,75,52,47,44,58,61,52,52,74,54,75,45,48,34,70,49,16,66,42,34,64,58,44,51,50,35,26,59,73,63,28,64,66,38,40,50,49,53,51,50,19,30,50,46,49,35,40,24,46,51,21,29,36,59,76,67,45,52,26,46,96,80,34,62,36,62,34,47,35,23,50,45,43,70,51,41,41,76,50,93,77,50,39,48,34,57,52,25,49,53,57,42,37,72,67,28,68,41,52,40,80,35,58,69,73,56,80,52,73,88,76,73,83,84,79,92,89,82,87,77,94,55,84,84,53,49,64,56,38,51,50,26,19,58,47,50,58,88,63,68,72,86,108